Protein AF-0000000080887332 (afdb_homodimer)

Structure (mmCIF, N/CA/C/O backbone):
data_AF-0000000080887332-model_v1
#
loop_
_entity.id
_entity.type
_entity.pdbx_description
1 polymer 'Uncharacterized protein'
#
loop_
_atom_site.group_PDB
_atom_site.id
_atom_site.type_symbol
_atom_site.label_atom_id
_atom_site.label_alt_id
_atom_site.label_comp_id
_atom_site.label_asym_id
_atom_site.label_entity_id
_atom_site.label_seq_id
_atom_site.pdbx_PDB_ins_code
_atom_site.Cartn_x
_atom_site.Cartn_y
_atom_site.Cartn_z
_atom_site.occupancy
_atom_site.B_iso_or_equiv
_atom_site.auth_seq_id
_atom_site.auth_comp_id
_atom_site.auth_asym_id
_atom_site.auth_atom_id
_atom_site.pdbx_PDB_model_num
ATOM 1 N N . MET A 1 1 ? 10.984 -74.125 -2.512 1 20.83 1 MET A N 1
ATOM 2 C CA . MET A 1 1 ? 11.602 -74.125 -3.836 1 20.83 1 MET A CA 1
ATOM 3 C C . MET A 1 1 ? 10.555 -73.938 -4.922 1 20.83 1 MET A C 1
ATOM 5 O O . MET A 1 1 ? 10.812 -73.25 -5.914 1 20.83 1 MET A O 1
ATOM 9 N N . GLU A 1 2 ? 9.422 -74.688 -4.809 1 21.27 2 GLU A N 1
ATOM 10 C CA . GLU A 1 2 ? 8.57 -74.875 -5.98 1 21.27 2 GLU A CA 1
ATOM 11 C C . GLU A 1 2 ? 7.777 -73.625 -6.301 1 21.27 2 GLU A C 1
ATOM 13 O O . GLU A 1 2 ? 7.328 -73.438 -7.434 1 21.27 2 GLU A O 1
ATOM 18 N N . HIS A 1 3 ? 7.234 -72.938 -5.289 1 22.2 3 HIS A N 1
ATOM 19 C CA . HIS A 1 3 ? 6.195 -71.938 -5.449 1 22.2 3 HIS A CA 1
ATOM 20 C C . HIS A 1 3 ? 6.691 -70.75 -6.285 1 22.2 3 HIS A C 1
ATOM 22 O O . HIS A 1 3 ? 6.016 -69.75 -6.387 1 22.2 3 HIS A O 1
ATOM 28 N N . MET A 1 4 ? 7.984 -70.812 -6.879 1 21.47 4 MET A N 1
ATOM 29 C CA . MET A 1 4 ? 8.859 -69.875 -7.562 1 21.47 4 MET A CA 1
ATOM 30 C C . MET A 1 4 ? 8.328 -69.562 -8.953 1 21.47 4 MET A C 1
ATOM 32 O O . MET A 1 4 ? 8.789 -68.625 -9.586 1 21.47 4 MET A O 1
ATOM 36 N N . ALA A 1 5 ? 7.715 -70.562 -9.523 1 21.22 5 ALA A N 1
ATOM 37 C CA . ALA A 1 5 ? 7.828 -70.688 -10.977 1 21.22 5 ALA A CA 1
ATOM 38 C C . ALA A 1 5 ? 6.887 -69.688 -11.695 1 21.22 5 ALA A C 1
ATOM 40 O O . ALA A 1 5 ? 7 -69.5 -12.906 1 21.22 5 ALA A O 1
ATOM 41 N N . TYR A 1 6 ? 5.73 -69.5 -11.078 1 22.53 6 TYR A N 1
ATOM 42 C CA . TYR A 1 6 ? 4.609 -69.125 -11.93 1 22.53 6 TYR A CA 1
ATOM 43 C C . TYR A 1 6 ? 4.789 -67.75 -12.469 1 22.53 6 TYR A C 1
ATOM 45 O O . TYR A 1 6 ? 3.877 -67.188 -13.086 1 22.53 6 TYR A O 1
ATOM 53 N N . LEU A 1 7 ? 5.898 -66.938 -12.102 1 21.5 7 LEU A N 1
ATOM 54 C CA . LEU A 1 7 ? 6.059 -65.5 -12.25 1 21.5 7 LEU A CA 1
ATOM 55 C C . LEU A 1 7 ? 6.285 -65.125 -13.711 1 21.5 7 LEU A C 1
ATOM 57 O O . LEU A 1 7 ? 6.473 -63.938 -14.031 1 21.5 7 LEU A O 1
ATOM 61 N N . SER A 1 8 ? 6.602 -66.062 -14.555 1 21.09 8 SER A N 1
ATOM 62 C CA . SER A 1 8 ? 7.434 -65.688 -15.703 1 21.09 8 SER A CA 1
ATOM 63 C C . SER A 1 8 ? 6.613 -65 -16.797 1 21.09 8 SER A C 1
ATOM 65 O O . SER A 1 8 ? 7.156 -64.312 -17.625 1 21.09 8 SER A O 1
ATOM 67 N N . GLY A 1 9 ? 5.48 -65.562 -17.125 1 24.05 9 GLY A N 1
ATOM 68 C CA . GLY A 1 9 ? 5.098 -65.438 -18.531 1 24.05 9 GLY A CA 1
ATOM 69 C C . GLY A 1 9 ? 4.523 -64.125 -18.906 1 24.05 9 GLY A C 1
ATOM 70 O O . GLY A 1 9 ? 3.85 -63.969 -19.922 1 24.05 9 GLY A O 1
ATOM 71 N N . PHE A 1 10 ? 4.199 -63.219 -17.953 1 26.86 10 PHE A N 1
ATOM 72 C CA . PHE A 1 10 ? 3.281 -62.188 -18.391 1 26.86 10 PHE A CA 1
ATOM 73 C C . PHE A 1 10 ? 3.93 -61.312 -19.469 1 26.86 10 PHE A C 1
ATOM 75 O O . PHE A 1 10 ? 4.988 -60.719 -19.234 1 26.86 10 PHE A O 1
ATOM 82 N N . SER A 1 11 ? 3.844 -61.75 -20.703 1 23.98 11 SER A N 1
ATOM 83 C CA . SER A 1 11 ? 4.359 -61.062 -21.891 1 23.98 11 SER A CA 1
ATOM 84 C C . SER A 1 11 ? 4.02 -59.562 -21.875 1 23.98 11 SER A C 1
ATOM 86 O O . SER A 1 11 ? 2.9 -59.188 -21.531 1 23.98 11 SER A O 1
ATOM 88 N N . ASN A 1 12 ? 4.98 -58.688 -21.828 1 25.17 12 ASN A N 1
ATOM 89 C CA . ASN A 1 12 ? 5.148 -57.25 -21.766 1 25.17 12 ASN A CA 1
ATOM 90 C C . ASN A 1 12 ? 4.457 -56.531 -22.922 1 25.17 12 ASN A C 1
ATOM 92 O O . ASN A 1 12 ? 5.023 -56.438 -24.016 1 25.17 12 ASN A O 1
ATOM 96 N N . GLU A 1 13 ? 3.242 -57 -23.281 1 28.88 13 GLU A N 1
ATOM 97 C CA . GLU A 1 13 ? 2.805 -56.281 -24.469 1 28.88 13 GLU A CA 1
ATOM 98 C C . GLU A 1 13 ? 3 -54.781 -24.312 1 28.88 13 GLU A C 1
ATOM 100 O O . GLU A 1 13 ? 2.584 -54.188 -23.312 1 28.88 13 GLU A O 1
ATOM 105 N N . THR A 1 14 ? 3.967 -54.219 -25.016 1 28.09 14 THR A N 1
ATOM 106 C CA . THR A 1 14 ? 4.445 -52.844 -25.141 1 28.09 14 THR A CA 1
ATOM 107 C C . THR A 1 14 ? 3.289 -51.875 -25.422 1 28.09 14 THR A C 1
ATOM 109 O O . THR A 1 14 ? 2.67 -51.938 -26.484 1 28.09 14 THR A O 1
ATOM 112 N N . GLU A 1 15 ? 2.336 -51.812 -24.516 1 31.97 15 GLU A N 1
ATOM 113 C CA . GLU A 1 15 ? 1.26 -50.844 -24.766 1 31.97 15 GLU A CA 1
ATOM 114 C C . GLU A 1 15 ? 1.787 -49.594 -25.453 1 31.97 15 GLU A C 1
ATOM 116 O O . GLU A 1 15 ? 2.811 -49.031 -25.062 1 31.97 15 GLU A O 1
ATOM 121 N N . PRO A 1 16 ? 1.361 -49.375 -26.75 1 32.28 16 PRO A N 1
ATOM 122 C CA . PRO A 1 16 ? 1.913 -48.219 -27.438 1 32.28 16 PRO A CA 1
ATOM 123 C C . PRO A 1 16 ? 1.891 -46.938 -26.562 1 32.28 16 PRO A C 1
ATOM 125 O O . PRO A 1 16 ? 1.029 -46.812 -25.703 1 32.28 16 PRO A O 1
ATOM 128 N N . THR A 1 17 ? 3.016 -46.5 -26.188 1 28.2 17 THR A N 1
ATOM 129 C CA . THR A 1 17 ? 3.215 -45.25 -25.469 1 28.2 17 THR A CA 1
ATOM 130 C C . THR A 1 17 ? 2.285 -44.156 -26.016 1 28.2 17 THR A C 1
ATOM 132 O O . THR A 1 17 ? 2.188 -43.969 -27.219 1 28.2 17 THR A O 1
ATOM 135 N N . PRO A 1 18 ? 1.075 -44.094 -25.344 1 30.02 18 PRO A N 1
ATOM 136 C CA . PRO A 1 18 ? 0.249 -43 -25.906 1 30.02 18 PRO A CA 1
ATOM 137 C C . PRO A 1 18 ? 1.077 -41.844 -26.422 1 30.02 18 PRO A C 1
ATOM 139 O O . PRO A 1 18 ? 2.15 -41.562 -25.891 1 30.02 18 PRO A O 1
ATOM 142 N N . ASP A 1 19 ? 1.02 -41.594 -27.734 1 26.84 19 ASP A N 1
ATOM 143 C CA . ASP A 1 19 ? 1.65 -40.438 -28.375 1 26.84 19 ASP A CA 1
ATOM 144 C C . ASP A 1 19 ? 1.537 -39.219 -27.5 1 26.84 19 ASP A C 1
ATOM 146 O O . ASP A 1 19 ? 0.441 -38.844 -27.062 1 26.84 19 ASP A O 1
ATOM 150 N N . THR A 1 20 ? 2.455 -39.062 -26.547 1 27.89 20 THR A N 1
ATOM 151 C CA . THR A 1 20 ? 2.689 -37.781 -25.922 1 27.89 20 THR A CA 1
ATOM 152 C C . THR A 1 20 ? 2.404 -36.656 -26.891 1 27.89 20 THR A C 1
ATOM 154 O O . THR A 1 20 ? 3.221 -36.344 -27.766 1 27.89 20 THR A O 1
ATOM 157 N N . THR A 1 21 ? 1.23 -36.688 -27.484 1 28.53 21 THR A N 1
ATOM 158 C CA . THR A 1 21 ? 0.95 -35.469 -28.219 1 28.53 21 THR A CA 1
ATOM 159 C C . THR A 1 21 ? 1.597 -34.25 -27.531 1 28.53 21 THR A C 1
ATOM 161 O O . THR A 1 21 ? 1.319 -33.969 -26.375 1 28.53 21 THR A O 1
ATOM 164 N N . ASP A 1 22 ? 2.816 -34.062 -27.859 1 26.27 22 ASP A N 1
ATOM 165 C CA . ASP A 1 22 ? 3.576 -32.812 -27.688 1 26.27 22 ASP A CA 1
ATOM 166 C C . ASP A 1 22 ? 2.662 -31.609 -27.766 1 26.27 22 ASP A C 1
ATOM 168 O O . ASP A 1 22 ? 2.221 -31.219 -28.859 1 26.27 22 ASP A O 1
ATOM 172 N N . ILE A 1 23 ? 1.572 -31.641 -27.125 1 29.22 23 ILE A N 1
ATOM 173 C CA . ILE A 1 23 ? 0.968 -30.312 -27.016 1 29.22 23 ILE A CA 1
ATOM 174 C C . ILE A 1 23 ? 2.061 -29.25 -26.859 1 29.22 23 ILE A C 1
ATOM 176 O O . ILE A 1 23 ? 2.607 -29.078 -25.766 1 29.22 23 ILE A O 1
ATOM 180 N N . SER A 1 24 ? 3.076 -29.375 -27.797 1 27.34 24 SER A N 1
ATOM 181 C CA . SER A 1 24 ? 3.908 -28.203 -28.062 1 27.34 24 SER A CA 1
ATOM 182 C C . SER A 1 24 ? 3.127 -26.906 -27.859 1 27.34 24 SER A C 1
ATOM 184 O O . SER A 1 24 ? 2.18 -26.625 -28.594 1 27.34 24 SER A O 1
ATOM 186 N N . LEU A 1 25 ? 2.686 -26.734 -26.719 1 28.39 25 LEU A N 1
ATOM 187 C CA . LEU A 1 25 ? 2.406 -25.328 -26.453 1 28.39 25 LEU A CA 1
ATOM 188 C C . LEU A 1 25 ? 3.25 -24.422 -27.344 1 28.39 25 LEU A C 1
ATOM 190 O O . LEU A 1 25 ? 4.383 -24.078 -27 1 28.39 25 LEU A O 1
ATOM 194 N N . THR A 1 26 ? 3.371 -24.797 -28.641 1 29.61 26 THR A N 1
ATOM 195 C CA . THR A 1 26 ? 3.773 -23.859 -29.688 1 29.61 26 THR A CA 1
ATOM 196 C C . THR A 1 26 ? 3.127 -22.5 -29.469 1 29.61 26 THR A C 1
ATOM 198 O O . THR A 1 26 ? 1.941 -22.312 -29.75 1 29.61 26 THR A O 1
ATOM 201 N N . LEU A 1 27 ? 3.158 -22.016 -28.406 1 32.84 27 LEU A N 1
ATOM 202 C CA . LEU A 1 27 ? 2.998 -20.562 -28.578 1 32.84 27 LEU A CA 1
ATOM 203 C C . LEU A 1 27 ? 3.586 -20.109 -29.906 1 32.84 27 LEU A C 1
ATOM 205 O O . LEU A 1 27 ? 4.805 -20.125 -30.094 1 32.84 27 LEU A O 1
ATOM 209 N N . PRO A 1 28 ? 3.271 -20.734 -31.016 1 38.25 28 PRO A N 1
ATOM 210 C CA . PRO A 1 28 ? 3.742 -19.953 -32.156 1 38.25 28 PRO A CA 1
ATOM 211 C C . PRO A 1 28 ? 3.801 -18.453 -31.875 1 38.25 28 PRO A C 1
ATOM 213 O O . PRO A 1 28 ? 3.77 -17.641 -32.812 1 38.25 28 PRO A O 1
ATOM 216 N N . ARG A 1 29 ? 3.441 -17.953 -30.703 1 43.62 29 ARG A N 1
ATOM 217 C CA . ARG A 1 29 ? 2.871 -16.734 -30.125 1 43.62 29 ARG A CA 1
ATOM 218 C C . ARG A 1 29 ? 3.762 -15.523 -30.406 1 43.62 29 ARG A C 1
ATOM 220 O O . ARG A 1 29 ? 4.961 -15.547 -30.125 1 43.62 29 ARG A O 1
ATOM 227 N N . LYS A 1 30 ? 3.494 -14.617 -31.281 1 46.03 30 LYS A N 1
ATOM 228 C CA . LYS A 1 30 ? 4.066 -13.383 -31.797 1 46.03 30 LYS A CA 1
ATOM 229 C C . LYS A 1 30 ? 4.695 -12.547 -30.688 1 46.03 30 LYS A C 1
ATOM 231 O O . LYS A 1 30 ? 3.982 -11.945 -29.891 1 46.03 30 LYS A O 1
ATOM 236 N N . THR A 1 31 ? 5.855 -12.891 -30.219 1 54.09 31 THR A N 1
ATOM 237 C CA . THR A 1 31 ? 6.773 -12.273 -29.266 1 54.09 31 THR A CA 1
ATOM 238 C C . THR A 1 31 ? 6.715 -10.75 -29.375 1 54.09 31 THR A C 1
ATOM 240 O O . THR A 1 31 ? 6.891 -10.047 -28.375 1 54.09 31 THR A O 1
ATOM 243 N N . TYR A 1 32 ? 6.312 -10.383 -30.562 1 59.16 32 TYR A N 1
ATOM 244 C CA . TYR A 1 32 ? 6.398 -8.945 -30.766 1 59.16 32 TYR A CA 1
ATOM 245 C C . TYR A 1 32 ? 5.215 -8.234 -30.109 1 59.16 32 TYR A C 1
ATOM 247 O O . TYR A 1 32 ? 5.316 -7.062 -29.734 1 59.16 32 TYR A O 1
ATOM 255 N N . GLU A 1 33 ? 4.164 -9.023 -30.047 1 60 33 GLU A N 1
ATOM 256 C CA . GLU A 1 33 ? 2.975 -8.344 -29.531 1 60 33 GLU A CA 1
ATOM 257 C C . GLU A 1 33 ? 3.172 -7.91 -28.078 1 60 33 GLU A C 1
ATOM 259 O O . GLU A 1 33 ? 2.908 -6.754 -27.734 1 60 33 GLU A O 1
ATOM 264 N N . PRO A 1 34 ? 3.666 -8.891 -27.344 1 65.5 34 PRO A N 1
ATOM 265 C CA . PRO A 1 34 ? 3.91 -8.406 -25.984 1 65.5 34 PRO A CA 1
ATOM 266 C C . PRO A 1 34 ? 4.934 -7.273 -25.938 1 65.5 34 PRO A C 1
ATOM 268 O O . PRO A 1 34 ? 4.785 -6.332 -25.156 1 65.5 34 PRO A O 1
ATOM 271 N N . LEU A 1 35 ? 5.801 -7.406 -26.859 1 68.88 35 LEU A N 1
ATOM 272 C CA . LEU A 1 35 ? 6.82 -6.363 -26.891 1 68.88 35 LEU A CA 1
ATOM 273 C C . LEU A 1 35 ? 6.219 -5.027 -27.312 1 68.88 35 LEU A C 1
ATOM 275 O O . LEU A 1 35 ? 6.52 -3.99 -26.719 1 68.88 35 LEU A O 1
ATOM 279 N N . LEU A 1 36 ? 5.387 -5.074 -28.25 1 67.81 36 LEU A N 1
ATOM 280 C CA . LEU A 1 36 ? 4.738 -3.855 -28.734 1 67.81 36 LEU A CA 1
ATOM 281 C C . LEU A 1 36 ? 3.838 -3.264 -27.656 1 67.81 36 LEU A C 1
ATOM 283 O O . LEU A 1 36 ? 3.801 -2.045 -27.469 1 67.81 36 LEU A O 1
ATOM 287 N N . ALA A 1 37 ? 3.199 -4.102 -27.016 1 69.75 37 ALA A N 1
ATOM 288 C CA . ALA A 1 37 ? 2.312 -3.639 -25.953 1 69.75 37 ALA A CA 1
ATOM 289 C C . ALA A 1 37 ? 3.104 -2.975 -24.828 1 69.75 37 ALA A C 1
ATOM 291 O O . ALA A 1 37 ? 2.699 -1.933 -24.312 1 69.75 37 ALA A O 1
ATOM 292 N N . ILE A 1 38 ? 4.141 -3.541 -24.625 1 74.44 38 ILE A N 1
ATOM 293 C CA . ILE A 1 38 ? 4.988 -3.016 -23.562 1 74.44 38 ILE A CA 1
ATOM 294 C C . ILE A 1 38 ? 5.586 -1.676 -24 1 74.44 38 ILE A C 1
ATOM 296 O O . ILE A 1 38 ? 5.574 -0.711 -23.234 1 74.44 38 ILE A O 1
ATOM 300 N N . ILE A 1 39 ? 5.953 -1.644 -25.188 1 70.44 39 ILE A N 1
ATOM 301 C CA . ILE A 1 39 ? 6.539 -0.417 -25.719 1 70.44 39 ILE A CA 1
ATOM 302 C C . ILE A 1 39 ? 5.5 0.699 -25.719 1 70.44 39 ILE A C 1
ATOM 304 O O . ILE A 1 39 ? 5.789 1.828 -25.312 1 70.44 39 ILE A O 1
ATOM 308 N N . PHE A 1 40 ? 4.402 0.307 -26.125 1 70.19 40 PHE A N 1
ATOM 309 C CA . PHE A 1 40 ? 3.34 1.304 -26.188 1 70.19 40 PHE A CA 1
ATOM 310 C C . PHE A 1 40 ? 2.969 1.789 -24.797 1 70.19 40 PHE A C 1
ATOM 312 O O . PHE A 1 40 ? 2.842 2.992 -24.562 1 70.19 40 PHE A O 1
ATOM 319 N N . LEU A 1 41 ? 2.908 0.875 -23.953 1 76.19 41 LEU A N 1
ATOM 320 C CA . LEU A 1 41 ? 2.492 1.221 -22.594 1 76.19 41 LEU A CA 1
ATOM 321 C C . LEU A 1 41 ? 3.549 2.076 -21.906 1 76.19 41 LEU A C 1
ATOM 323 O O . LEU A 1 41 ? 3.236 3.143 -21.375 1 76.19 41 LEU A O 1
ATOM 327 N N . TYR A 1 42 ? 4.699 1.668 -22 1 78.06 42 TYR A N 1
ATOM 328 C CA . TYR A 1 42 ? 5.785 2.402 -21.359 1 78.06 42 TYR A CA 1
ATOM 329 C C . TYR A 1 42 ? 6.055 3.715 -22.078 1 78.06 42 TYR A C 1
ATOM 331 O O . TYR A 1 42 ? 6.352 4.73 -21.438 1 78.06 42 TYR A O 1
ATOM 339 N N . GLY A 1 43 ? 5.875 3.678 -23.406 1 72.62 43 GLY A N 1
ATOM 340 C CA . GLY A 1 43 ? 5.996 4.91 -24.172 1 72.62 43 GLY A CA 1
ATOM 341 C C . GLY A 1 43 ? 4.953 5.949 -23.797 1 72.62 43 GLY A C 1
ATOM 342 O O . GLY A 1 43 ? 5.277 7.121 -23.609 1 72.62 43 GLY A O 1
ATOM 343 N N . ALA A 1 44 ? 3.775 5.555 -23.625 1 70.81 44 ALA A N 1
ATOM 344 C CA . ALA A 1 44 ? 2.688 6.461 -23.266 1 70.81 44 ALA A CA 1
ATOM 345 C C . ALA A 1 44 ? 2.906 7.055 -21.875 1 70.81 44 ALA A C 1
ATOM 347 O O . ALA A 1 44 ? 2.695 8.25 -21.672 1 70.81 44 ALA A O 1
ATOM 348 N N . ILE A 1 45 ? 3.361 6.254 -21.078 1 73.06 45 ILE A N 1
ATOM 349 C CA . ILE A 1 45 ? 3.584 6.707 -19.703 1 73.06 45 ILE A CA 1
ATOM 350 C C . ILE A 1 45 ? 4.762 7.68 -19.672 1 73.06 45 ILE A C 1
ATOM 352 O O . ILE A 1 45 ? 4.684 8.734 -19.031 1 73.06 45 ILE A O 1
ATOM 356 N N . LEU A 1 46 ? 5.75 7.359 -20.438 1 70.88 46 LEU A N 1
ATOM 357 C CA . LEU A 1 46 ? 6.938 8.203 -20.453 1 70.88 46 LEU A CA 1
ATOM 358 C C . LEU A 1 46 ? 6.633 9.555 -21.094 1 70.88 46 LEU A C 1
ATOM 360 O O . LEU A 1 46 ? 7.082 10.594 -20.625 1 70.88 46 LEU A O 1
ATOM 364 N N . LEU A 1 47 ? 5.852 9.523 -22.062 1 68.12 47 LEU A N 1
ATOM 365 C CA . LEU A 1 47 ? 5.512 10.758 -22.766 1 68.12 47 LEU A CA 1
ATOM 366 C C . LEU A 1 47 ? 4.574 11.617 -21.922 1 68.12 47 LEU A C 1
ATOM 368 O O . LEU A 1 47 ? 4.711 12.844 -21.891 1 68.12 47 LEU A O 1
ATOM 372 N N . SER A 1 48 ? 3.697 11.023 -21.266 1 64.12 48 SER A N 1
ATOM 373 C CA . SER A 1 48 ? 2.697 11.773 -20.516 1 64.12 48 SER A CA 1
ATOM 374 C C . SER A 1 48 ? 3.264 12.281 -19.188 1 64.12 48 SER A C 1
ATOM 376 O O . SER A 1 48 ? 3.016 13.422 -18.797 1 64.12 48 SER A O 1
ATOM 378 N N . TYR A 1 49 ? 4.023 11.461 -18.609 1 61.38 49 TYR A N 1
ATOM 379 C CA . TYR A 1 49 ? 4.414 11.805 -17.25 1 61.38 49 TYR A CA 1
ATOM 380 C C . TYR A 1 49 ? 5.848 12.32 -17.203 1 61.38 49 TYR A C 1
ATOM 382 O O . TYR A 1 49 ? 6.141 13.312 -16.547 1 61.38 49 TYR A O 1
ATOM 390 N N . THR A 1 50 ? 6.688 11.609 -17.906 1 58.94 50 THR A N 1
ATOM 391 C CA . THR A 1 50 ? 8.117 11.875 -17.781 1 58.94 50 THR A CA 1
ATOM 392 C C . THR A 1 50 ? 8.484 13.188 -18.469 1 58.94 50 THR A C 1
ATOM 394 O O . THR A 1 50 ? 9.359 13.922 -18 1 58.94 50 THR A O 1
ATOM 397 N N . SER A 1 51 ? 7.672 13.461 -19.375 1 59.03 51 SER A N 1
ATOM 398 C CA . SER A 1 51 ? 8.008 14.695 -20.062 1 59.03 51 SER A CA 1
ATOM 399 C C . SER A 1 51 ? 7.773 15.914 -19.188 1 59.03 51 SER A C 1
ATOM 401 O O . SER A 1 51 ? 8.555 16.875 -19.203 1 59.03 51 SER A O 1
ATOM 403 N N . LYS A 1 52 ? 6.84 15.758 -18.438 1 61.56 52 LYS A N 1
ATOM 404 C CA . LYS A 1 52 ? 6.527 16.891 -17.562 1 61.56 52 LYS A CA 1
ATOM 405 C C . LYS A 1 52 ? 7.477 16.953 -16.375 1 61.56 52 LYS A C 1
ATOM 407 O O . LYS A 1 52 ? 7.902 18.031 -15.969 1 61.56 52 LYS A O 1
ATOM 412 N N . SER A 1 53 ? 7.871 15.758 -15.969 1 62.72 53 SER A N 1
ATOM 413 C CA . SER A 1 53 ? 8.695 15.695 -14.773 1 62.72 53 SER A CA 1
ATOM 414 C C . SER A 1 53 ? 10.18 15.82 -15.117 1 62.72 53 SER A C 1
ATOM 416 O O . SER A 1 53 ? 10.969 16.312 -14.312 1 62.72 53 SER A O 1
ATOM 418 N N . PHE A 1 54 ? 10.531 15.461 -16.312 1 63.88 54 PHE A N 1
ATOM 419 C CA . PHE A 1 54 ? 11.93 15.414 -16.719 1 63.88 54 PHE A CA 1
ATOM 420 C C . PHE A 1 54 ? 12.531 16.812 -16.734 1 63.88 54 PHE A C 1
ATOM 422 O O . PHE A 1 54 ? 13.711 16.984 -16.406 1 63.88 54 PHE A O 1
ATOM 429 N N . THR A 1 55 ? 11.719 17.688 -17 1 61.31 55 THR A N 1
ATOM 430 C CA . THR A 1 55 ? 12.219 19.047 -17.109 1 61.31 55 THR A CA 1
ATOM 431 C C . THR A 1 55 ? 12.516 19.625 -15.719 1 61.31 55 THR A C 1
ATOM 433 O O . THR A 1 55 ? 13.289 20.578 -15.586 1 61.31 55 THR A O 1
ATOM 436 N N . SER A 1 56 ? 11.922 18.891 -14.75 1 61.62 56 SER A N 1
ATOM 437 C CA . SER A 1 56 ? 12.102 19.422 -13.398 1 61.62 56 SER A CA 1
ATOM 438 C C . SER A 1 56 ? 13.383 18.891 -12.758 1 61.62 56 SER A C 1
ATOM 440 O O . SER A 1 56 ? 13.859 19.453 -11.766 1 61.62 56 SER A O 1
ATOM 442 N N . PHE A 1 57 ? 14 17.969 -13.391 1 65.38 57 PHE A N 1
ATOM 443 C CA . PHE A 1 57 ? 15.195 17.375 -12.805 1 65.38 57 PHE A CA 1
ATOM 444 C C . PHE A 1 57 ? 16.422 18.234 -13.094 1 65.38 57 PHE A C 1
ATOM 446 O O . PHE A 1 57 ? 16.516 18.859 -14.148 1 65.38 57 PHE A O 1
ATOM 453 N N . ARG A 1 58 ? 17.328 18.266 -12.141 1 68.44 58 ARG A N 1
ATOM 454 C CA . ARG A 1 58 ? 18.672 18.812 -12.391 1 68.44 58 ARG A CA 1
ATOM 455 C C . ARG A 1 58 ? 19.422 17.969 -13.414 1 68.44 58 ARG A C 1
ATOM 457 O O . ARG A 1 58 ? 19.062 16.812 -13.648 1 68.44 58 ARG A O 1
ATOM 464 N N . GLN A 1 59 ? 20.391 18.594 -14.031 1 69.31 59 GLN A N 1
ATOM 465 C CA . GLN A 1 59 ? 21.109 17.969 -15.133 1 69.31 59 GLN A CA 1
ATOM 466 C C . GLN A 1 59 ? 21.609 16.578 -14.742 1 69.31 59 GLN A C 1
ATOM 468 O O . GLN A 1 59 ? 21.406 15.609 -15.469 1 69.31 59 GLN A O 1
ATOM 473 N N . ASN A 1 60 ? 22.328 16.453 -13.633 1 73.75 60 ASN A N 1
ATOM 474 C CA . ASN A 1 60 ? 22.859 15.164 -13.188 1 73.75 60 ASN A CA 1
ATOM 475 C C . ASN A 1 60 ? 21.75 14.148 -12.945 1 73.75 60 ASN A C 1
ATOM 477 O O . ASN A 1 60 ? 21.906 12.969 -13.258 1 73.75 60 ASN A O 1
ATOM 481 N N . GLN A 1 61 ? 20.688 14.594 -12.523 1 81.31 61 GLN A N 1
ATOM 482 C CA . GLN A 1 61 ? 19.547 13.711 -12.281 1 81.31 61 GLN A CA 1
ATOM 483 C C . GLN A 1 61 ? 18.906 13.273 -13.594 1 81.31 61 GLN A C 1
ATOM 485 O O . GLN A 1 61 ? 18.422 12.148 -13.703 1 81.31 61 GLN A O 1
ATOM 490 N N . LYS A 1 62 ? 19.062 14.102 -14.578 1 81.75 62 LYS A N 1
ATOM 491 C CA . LYS A 1 62 ? 18.516 13.758 -15.883 1 81.75 62 LYS A CA 1
ATOM 492 C C . LYS A 1 62 ? 19.281 12.602 -16.516 1 81.75 62 LYS A C 1
ATOM 494 O O . LYS A 1 62 ? 18.672 11.695 -17.109 1 81.75 62 LYS A O 1
ATOM 499 N N . ILE A 1 63 ? 20.562 12.719 -16.328 1 87.88 63 ILE A N 1
ATOM 500 C CA . ILE A 1 63 ? 21.406 11.664 -16.891 1 87.88 63 ILE A CA 1
ATOM 501 C C . ILE A 1 63 ? 21.109 10.336 -16.188 1 87.88 63 ILE A C 1
ATOM 503 O O . ILE A 1 63 ? 20.984 9.297 -16.844 1 87.88 63 ILE A O 1
ATOM 507 N N . LEU A 1 64 ? 21 10.445 -14.953 1 89.62 64 LEU A N 1
ATOM 508 C CA . LEU A 1 64 ? 20.766 9.242 -14.156 1 89.62 64 LEU A CA 1
ATOM 509 C C . LEU A 1 64 ? 19.391 8.641 -14.477 1 89.62 64 LEU A C 1
ATOM 511 O O . LEU A 1 64 ? 19.266 7.422 -14.641 1 89.62 64 LEU A O 1
ATOM 515 N N . VAL A 1 65 ? 18.359 9.453 -14.578 1 88.5 65 VAL A N 1
ATOM 516 C CA . VAL A 1 65 ? 17.016 8.969 -14.875 1 88.5 65 VAL A CA 1
ATOM 517 C C . VAL A 1 65 ? 16.984 8.383 -16.281 1 88.5 65 VAL A C 1
ATOM 519 O O . VAL A 1 65 ? 16.328 7.367 -16.516 1 88.5 65 VAL A O 1
ATOM 522 N N . THR A 1 66 ? 17.656 9.023 -17.172 1 87.31 66 THR A N 1
ATOM 523 C CA . THR A 1 66 ? 17.734 8.531 -18.531 1 87.31 66 THR A CA 1
ATOM 524 C C . THR A 1 66 ? 18.422 7.172 -18.594 1 87.31 66 THR A C 1
ATOM 526 O O . THR A 1 66 ? 17.906 6.23 -19.203 1 87.31 66 THR A O 1
ATOM 529 N N . ALA A 1 67 ? 19.562 7.105 -17.938 1 91.56 67 ALA A N 1
ATOM 530 C CA . ALA A 1 67 ? 20.281 5.84 -17.891 1 91.56 67 ALA A CA 1
ATOM 531 C C . ALA A 1 67 ? 19.438 4.738 -17.266 1 91.56 67 ALA A C 1
ATOM 533 O O . ALA A 1 67 ? 19.391 3.613 -17.766 1 91.56 67 ALA A O 1
ATOM 534 N N . HIS A 1 68 ? 18.766 5.039 -16.25 1 92.94 68 HIS A N 1
ATOM 535 C CA . HIS A 1 68 ? 17.875 4.102 -15.578 1 92.94 68 HIS A CA 1
ATOM 536 C C . HIS A 1 68 ? 16.766 3.631 -16.5 1 92.94 68 HIS A C 1
ATOM 538 O O . HIS A 1 68 ? 16.516 2.428 -16.625 1 92.94 68 HIS A O 1
ATOM 544 N N . THR A 1 69 ? 16.141 4.547 -17.172 1 89.56 69 THR A N 1
ATOM 545 C CA . THR A 1 69 ? 15.016 4.25 -18.047 1 89.56 69 THR A CA 1
ATOM 546 C C . THR A 1 69 ? 15.477 3.398 -19.234 1 89.56 69 THR A C 1
ATOM 548 O O . THR A 1 69 ? 14.82 2.408 -19.578 1 89.56 69 THR A O 1
ATOM 551 N N . ILE A 1 70 ? 16.578 3.771 -19.797 1 89.69 70 ILE A N 1
ATOM 552 C CA . ILE A 1 70 ? 17.109 3.041 -20.953 1 89.69 70 ILE A CA 1
ATOM 553 C C . ILE A 1 70 ? 17.469 1.616 -20.531 1 89.69 70 ILE A C 1
ATOM 555 O O . ILE A 1 70 ? 17.172 0.661 -21.266 1 89.69 70 ILE A O 1
ATOM 559 N N . THR A 1 71 ? 18.078 1.521 -19.391 1 94.44 71 THR A N 1
ATOM 560 C CA . THR A 1 71 ? 18.422 0.199 -18.875 1 94.44 71 THR A CA 1
ATOM 561 C C . THR A 1 71 ? 17.172 -0.666 -18.734 1 94.44 71 THR A C 1
ATOM 563 O O . THR A 1 71 ? 17.172 -1.834 -19.125 1 94.44 71 THR A O 1
ATOM 566 N N . ASN A 1 72 ? 16.109 -0.112 -18.188 1 93.81 72 ASN A N 1
ATOM 567 C CA . ASN A 1 72 ? 14.852 -0.834 -18.031 1 93.81 72 ASN A CA 1
ATOM 568 C C . ASN A 1 72 ? 14.305 -1.288 -19.391 1 93.81 72 ASN A C 1
ATOM 570 O O . ASN A 1 72 ? 13.867 -2.43 -19.531 1 93.81 72 ASN A O 1
ATOM 574 N N . LEU A 1 73 ? 14.375 -0.462 -20.359 1 88.69 73 LEU A N 1
ATOM 575 C CA . LEU A 1 73 ? 13.852 -0.774 -21.688 1 88.69 73 LEU A CA 1
ATOM 576 C C . LEU A 1 73 ? 14.664 -1.879 -22.344 1 88.69 73 LEU A C 1
ATOM 578 O O . LEU A 1 73 ? 14.102 -2.783 -22.969 1 88.69 73 LEU A O 1
ATOM 582 N N . ILE A 1 74 ? 15.93 -1.784 -22.172 1 92.19 74 ILE A N 1
ATOM 583 C CA . ILE A 1 74 ? 16.797 -2.809 -22.75 1 92.19 74 ILE A CA 1
ATOM 584 C C . ILE A 1 74 ? 16.516 -4.152 -22.078 1 92.19 74 ILE A C 1
ATOM 586 O O . ILE A 1 74 ? 16.469 -5.188 -22.75 1 92.19 74 ILE A O 1
ATOM 590 N N . GLU A 1 75 ? 16.375 -4.098 -20.781 1 94.75 75 GLU A N 1
ATOM 591 C CA . GLU A 1 75 ? 16.078 -5.328 -20.047 1 94.75 75 GLU A CA 1
ATOM 592 C C . GLU A 1 75 ? 14.766 -5.953 -20.531 1 94.75 75 GLU A C 1
ATOM 594 O O . GLU A 1 75 ? 14.688 -7.164 -20.75 1 94.75 75 GLU A O 1
ATOM 599 N N . LEU A 1 76 ? 13.781 -5.176 -20.672 1 91.44 76 LEU A N 1
ATOM 600 C CA . LEU A 1 76 ? 12.484 -5.668 -21.125 1 91.44 76 LEU A CA 1
ATOM 601 C C . LEU A 1 76 ? 12.586 -6.234 -22.531 1 91.44 76 LEU A C 1
ATOM 603 O O . LEU A 1 76 ? 12.062 -7.316 -22.812 1 91.44 76 LEU A O 1
ATOM 607 N N . ALA A 1 77 ? 13.25 -5.516 -23.359 1 88.56 77 ALA A N 1
ATOM 608 C CA . ALA A 1 77 ? 13.422 -5.988 -24.734 1 88.56 77 ALA A CA 1
ATOM 609 C C . ALA A 1 77 ? 14.164 -7.324 -24.75 1 88.56 77 ALA A C 1
ATOM 611 O O . ALA A 1 77 ? 13.758 -8.242 -25.469 1 88.56 77 ALA A O 1
ATOM 612 N N . GLN A 1 78 ? 15.203 -7.383 -23.984 1 91.69 78 GLN A N 1
ATOM 613 C CA . GLN A 1 78 ? 15.977 -8.617 -23.938 1 91.69 78 GLN A CA 1
ATOM 614 C C . GLN A 1 78 ? 15.125 -9.773 -23.422 1 91.69 78 GLN A C 1
ATOM 616 O O . GLN A 1 78 ? 15.148 -10.875 -23.984 1 91.69 78 GLN A O 1
ATOM 621 N N . TYR A 1 79 ? 14.43 -9.562 -22.391 1 92.12 79 TYR A N 1
ATOM 622 C CA . TYR A 1 79 ? 13.625 -10.625 -21.781 1 92.12 79 TYR A CA 1
ATOM 623 C C . TYR A 1 79 ? 12.555 -11.109 -22.75 1 92.12 79 TYR A C 1
ATOM 625 O O . TYR A 1 79 ? 12.422 -12.312 -22.984 1 92.12 79 TYR A O 1
ATOM 633 N N . TYR A 1 80 ? 11.859 -10.219 -23.344 1 88.19 80 TYR A N 1
ATOM 634 C CA . TYR A 1 80 ? 10.695 -10.594 -24.125 1 88.19 80 TYR A CA 1
ATOM 635 C C . TYR A 1 80 ? 11.102 -11.102 -25.516 1 88.19 80 TYR A C 1
ATOM 637 O O . TYR A 1 80 ? 10.312 -11.75 -26.203 1 88.19 80 TYR A O 1
ATOM 645 N N . THR A 1 81 ? 12.312 -10.891 -25.922 1 87.06 81 THR A N 1
ATOM 646 C CA . THR A 1 81 ? 12.789 -11.422 -27.203 1 87.06 81 THR A CA 1
ATOM 647 C C . THR A 1 81 ? 13.609 -12.688 -26.984 1 87.06 81 THR A C 1
ATOM 649 O O . THR A 1 81 ? 14 -13.352 -27.953 1 87.06 81 THR A O 1
ATOM 652 N N . LEU A 1 82 ? 13.844 -13.008 -25.766 1 86.31 82 LEU A N 1
ATOM 653 C CA . LEU A 1 82 ? 14.734 -14.117 -25.422 1 86.31 82 LEU A CA 1
ATOM 654 C C . LEU A 1 82 ? 14.234 -15.422 -26.047 1 86.31 82 LEU A C 1
ATOM 656 O O . LEU A 1 82 ? 15.016 -16.172 -26.625 1 86.31 82 LEU A O 1
ATOM 660 N N . PRO A 1 83 ? 12.977 -15.734 -25.906 1 81.44 83 PRO A N 1
ATOM 661 C CA . PRO A 1 83 ? 12.516 -17 -26.484 1 81.44 83 PRO A CA 1
ATOM 662 C C . PRO A 1 83 ? 12.758 -17.094 -27.984 1 81.44 83 PRO A C 1
ATOM 664 O O . PRO A 1 83 ? 12.969 -18.172 -28.516 1 81.44 83 PRO A O 1
ATOM 667 N N . SER A 1 84 ? 12.688 -15.938 -28.625 1 79.88 84 SER A N 1
ATOM 668 C CA . SER A 1 84 ? 12.922 -15.922 -30.062 1 79.88 84 SER A CA 1
ATOM 669 C C . SER A 1 84 ? 14.414 -16.016 -30.391 1 79.88 84 SER A C 1
ATOM 671 O O . SER A 1 84 ? 14.805 -16.609 -31.391 1 79.88 84 SER A O 1
ATOM 673 N N . ARG A 1 85 ? 15.211 -15.5 -29.594 1 81.31 85 ARG A N 1
ATOM 674 C CA . ARG A 1 85 ? 16.656 -15.477 -29.812 1 81.31 85 ARG A CA 1
ATOM 675 C C . ARG A 1 85 ? 17.281 -16.812 -29.422 1 81.31 85 ARG A C 1
ATOM 677 O O . ARG A 1 85 ? 18.281 -17.234 -30.016 1 81.31 85 ARG A O 1
ATOM 684 N N . TYR A 1 86 ? 16.734 -17.344 -28.391 1 80.81 86 TYR A N 1
ATOM 685 C CA . TYR A 1 86 ? 17.25 -18.609 -27.891 1 80.81 86 TYR A CA 1
ATOM 686 C C . TYR A 1 86 ? 16.141 -19.625 -27.734 1 80.81 86 TYR A C 1
ATOM 688 O O . TYR A 1 86 ? 15.828 -20.062 -26.625 1 80.81 86 TYR A O 1
ATOM 696 N N . PRO A 1 87 ? 15.602 -20.094 -28.781 1 75.81 87 PRO A N 1
ATOM 697 C CA . PRO A 1 87 ? 14.445 -20.984 -28.719 1 75.81 87 PRO A CA 1
ATOM 698 C C . PRO A 1 87 ? 14.773 -22.344 -28.094 1 75.81 87 PRO A C 1
ATOM 700 O O . PRO A 1 87 ? 13.906 -22.969 -27.469 1 75.81 87 PRO A O 1
ATOM 703 N N . ASP A 1 88 ? 15.969 -22.781 -28.219 1 77.56 88 ASP A N 1
ATOM 704 C CA . ASP A 1 88 ? 16.344 -24.125 -27.781 1 77.56 88 ASP A CA 1
ATOM 705 C C . ASP A 1 88 ? 16.844 -24.125 -26.344 1 77.56 88 ASP A C 1
ATOM 707 O O . ASP A 1 88 ? 17.109 -25.172 -25.766 1 77.56 88 ASP A O 1
ATOM 711 N N . SER A 1 89 ? 16.922 -23 -25.734 1 76.5 89 SER A N 1
ATOM 712 C CA . SER A 1 89 ? 17.453 -22.906 -24.375 1 76.5 89 SER A CA 1
ATOM 713 C C . SER A 1 89 ? 16.375 -22.469 -23.391 1 76.5 89 SER A C 1
ATOM 715 O O . SER A 1 89 ? 16.234 -21.266 -23.109 1 76.5 89 SER A O 1
ATOM 717 N N . ILE A 1 90 ? 15.711 -23.422 -22.766 1 76.62 90 ILE A N 1
ATOM 718 C CA . ILE A 1 90 ? 14.547 -23.156 -21.922 1 76.62 90 ILE A CA 1
ATOM 719 C C . ILE A 1 90 ? 14.984 -22.531 -20.609 1 76.62 90 ILE A C 1
ATOM 721 O O . ILE A 1 90 ? 14.305 -21.672 -20.062 1 76.62 90 ILE A O 1
ATOM 725 N N . ASN A 1 91 ? 16.172 -22.812 -20.188 1 84.12 91 ASN A N 1
ATOM 726 C CA . ASN A 1 91 ? 16.594 -22.359 -18.859 1 84.12 91 ASN A CA 1
ATOM 727 C C . ASN A 1 91 ? 17.719 -21.328 -18.953 1 84.12 91 ASN A C 1
ATOM 729 O O . ASN A 1 91 ? 18.297 -20.953 -17.938 1 84.12 91 ASN A O 1
ATOM 733 N N . PHE A 1 92 ? 17.891 -20.781 -20.078 1 89.62 92 PHE A N 1
ATOM 734 C CA . PHE A 1 92 ? 19.047 -19.922 -20.312 1 89.62 92 PHE A CA 1
ATOM 735 C C . PHE A 1 92 ? 18.781 -18.516 -19.797 1 89.62 92 PHE A C 1
ATOM 737 O O . PHE A 1 92 ? 17.75 -17.922 -20.094 1 89.62 92 PHE A O 1
ATOM 744 N N . VAL A 1 93 ? 19.703 -17.953 -18.922 1 96 93 VAL A N 1
ATOM 745 C CA . VAL A 1 93 ? 19.719 -16.562 -18.469 1 96 93 VAL A CA 1
ATOM 746 C C . VAL A 1 93 ? 21.062 -15.93 -18.828 1 96 93 VAL A C 1
ATOM 748 O O . VAL A 1 93 ? 22.109 -16.281 -18.266 1 96 93 VAL A O 1
ATOM 751 N N . PRO A 1 94 ? 21.062 -15.062 -19.812 1 95.06 94 PRO A N 1
ATOM 752 C CA . PRO A 1 94 ? 22.312 -14.461 -20.25 1 95.06 94 PRO A CA 1
ATOM 753 C C . PRO A 1 94 ? 22.984 -13.602 -19.188 1 95.06 94 PRO A C 1
ATOM 755 O O . PRO A 1 94 ? 22.297 -13.016 -18.344 1 95.06 94 PRO A O 1
ATOM 758 N N . ILE A 1 95 ? 24.281 -13.477 -19.25 1 96.62 95 ILE A N 1
ATOM 759 C CA . ILE A 1 95 ? 25.047 -12.688 -18.297 1 96.62 95 ILE A CA 1
ATOM 760 C C . ILE A 1 95 ? 24.625 -11.219 -18.391 1 96.62 95 ILE A C 1
ATOM 762 O O . ILE A 1 95 ? 24.703 -10.477 -17.406 1 96.62 95 ILE A O 1
ATOM 766 N N . THR A 1 96 ? 24.141 -10.812 -19.562 1 96.69 96 THR A N 1
ATOM 767 C CA . THR A 1 96 ? 23.703 -9.438 -19.75 1 96.69 96 THR A CA 1
ATOM 768 C C . THR A 1 96 ? 22.5 -9.133 -18.859 1 96.69 96 THR A C 1
ATOM 770 O O . THR A 1 96 ? 22.297 -7.992 -18.453 1 96.69 96 THR A O 1
ATOM 773 N N . SER A 1 97 ? 21.703 -10.148 -18.547 1 96.75 97 SER A N 1
ATOM 774 C CA . SER A 1 97 ? 20.578 -9.953 -17.625 1 96.75 97 SER A CA 1
ATOM 775 C C . SER A 1 97 ? 21.047 -9.586 -16.234 1 96.75 97 SER A C 1
ATOM 777 O O . SER A 1 97 ? 20.469 -8.703 -15.586 1 96.75 97 SER A O 1
ATOM 779 N N . LEU A 1 98 ? 22.094 -10.227 -15.805 1 98.31 98 LEU A N 1
ATOM 780 C CA . LEU A 1 98 ? 22.672 -9.945 -14.5 1 98.31 98 LEU A CA 1
ATOM 781 C C . LEU A 1 98 ? 23.25 -8.531 -14.453 1 98.31 98 LEU A C 1
ATOM 783 O O . LEU A 1 98 ? 22.969 -7.773 -13.531 1 98.31 98 LEU A O 1
ATOM 787 N N . LEU A 1 99 ? 24.016 -8.227 -15.461 1 98.38 99 LEU A N 1
ATOM 788 C CA . LEU A 1 99 ? 24.688 -6.93 -15.5 1 98.38 99 LEU A CA 1
ATOM 789 C C . LEU A 1 99 ? 23.672 -5.797 -15.594 1 98.38 99 LEU A C 1
ATOM 791 O O . LEU A 1 99 ? 23.766 -4.809 -14.859 1 98.38 99 LEU A O 1
ATOM 795 N N . LEU A 1 100 ? 22.719 -5.938 -16.453 1 98.12 100 LEU A N 1
ATOM 796 C CA . LEU A 1 100 ? 21.688 -4.922 -16.609 1 98.12 100 LEU A CA 1
ATOM 797 C C . LEU A 1 100 ? 20.844 -4.812 -15.344 1 98.12 100 LEU A C 1
ATOM 799 O O . LEU A 1 100 ? 20.5 -3.711 -14.914 1 98.12 100 LEU A O 1
ATOM 803 N N . GLY A 1 101 ? 20.5 -5.949 -14.758 1 98.19 101 GLY A N 1
ATOM 804 C CA . GLY A 1 101 ? 19.719 -5.957 -13.531 1 98.19 101 GLY A CA 1
ATOM 805 C C . GLY A 1 101 ? 20.406 -5.238 -12.383 1 98.19 101 GLY A C 1
ATOM 806 O O . GLY A 1 101 ? 19.797 -4.414 -11.703 1 98.19 101 GLY A O 1
ATOM 807 N N . LEU A 1 102 ? 21.656 -5.504 -12.227 1 98.5 102 LEU A N 1
ATOM 808 C CA . LEU A 1 102 ? 22.406 -4.867 -11.148 1 98.5 102 LEU A CA 1
ATOM 809 C C . LEU A 1 102 ? 22.609 -3.385 -11.438 1 98.5 102 LEU A C 1
ATOM 811 O O . LEU A 1 102 ? 22.578 -2.561 -10.516 1 98.5 102 LEU A O 1
ATOM 815 N N . PHE A 1 103 ? 22.844 -3.084 -12.672 1 98.19 103 PHE A N 1
ATOM 816 C CA . PHE A 1 103 ? 22.969 -1.683 -13.055 1 98.19 103 PHE A CA 1
ATOM 817 C C . PHE A 1 103 ? 21.688 -0.918 -12.766 1 98.19 103 PHE A C 1
ATOM 819 O O . PHE A 1 103 ? 21.734 0.214 -12.281 1 98.19 103 PHE A O 1
ATOM 826 N N . GLN A 1 104 ? 20.578 -1.489 -13.07 1 97.56 104 GLN A N 1
ATOM 827 C CA . GLN A 1 104 ? 19.281 -0.904 -12.773 1 97.56 104 GLN A CA 1
ATOM 828 C C . GLN A 1 104 ? 19.109 -0.671 -11.273 1 97.56 104 GLN A C 1
ATOM 830 O O . GLN A 1 104 ? 18.594 0.368 -10.859 1 97.56 104 GLN A O 1
ATOM 835 N N . VAL A 1 105 ? 19.531 -1.57 -10.477 1 97.94 105 VAL A N 1
ATOM 836 C CA . VAL A 1 105 ? 19.422 -1.455 -9.031 1 97.94 105 VAL A CA 1
ATOM 837 C C . VAL A 1 105 ? 20.312 -0.314 -8.539 1 97.94 105 VAL A C 1
ATOM 839 O O . VAL A 1 105 ? 19.891 0.495 -7.707 1 97.94 105 VAL A O 1
ATOM 842 N N . VAL A 1 106 ? 21.484 -0.223 -9.086 1 96.94 106 VAL A N 1
ATOM 843 C CA . VAL A 1 106 ? 22.438 0.814 -8.68 1 96.94 106 VAL A CA 1
ATOM 844 C C . VAL A 1 106 ? 21.875 2.189 -9.031 1 96.94 106 VAL A C 1
ATOM 846 O O . VAL A 1 106 ? 21.906 3.109 -8.211 1 96.94 106 VAL A O 1
ATOM 849 N N . THR A 1 107 ? 21.359 2.332 -10.227 1 95.5 107 THR A N 1
ATOM 850 C CA . THR A 1 107 ? 20.797 3.615 -10.625 1 95.5 107 THR A CA 1
ATOM 851 C C . THR A 1 107 ? 19.547 3.936 -9.82 1 95.5 107 THR A C 1
ATOM 853 O O . THR A 1 107 ? 19.266 5.102 -9.523 1 95.5 107 THR A O 1
ATOM 856 N N . ASN A 1 108 ? 18.75 2.945 -9.477 1 95.56 108 ASN A N 1
ATOM 857 C CA . ASN A 1 108 ? 17.594 3.137 -8.594 1 95.56 108 ASN A CA 1
ATOM 858 C C . ASN A 1 108 ? 18.016 3.707 -7.242 1 95.56 108 ASN A C 1
ATOM 860 O O . ASN A 1 108 ? 17.422 4.676 -6.766 1 95.56 108 ASN A O 1
ATOM 864 N N . PHE A 1 109 ? 19.047 3.141 -6.699 1 95.94 109 PHE A N 1
ATOM 865 C CA . PHE A 1 109 ? 19.531 3.613 -5.41 1 95.94 109 PHE A CA 1
ATOM 866 C C . PHE A 1 109 ? 20.031 5.047 -5.512 1 95.94 109 PHE A C 1
ATOM 868 O O . PHE A 1 109 ? 19.781 5.863 -4.621 1 95.94 109 PHE A O 1
ATOM 875 N N . ALA A 1 110 ? 20.688 5.375 -6.566 1 93.94 110 ALA A N 1
ATOM 876 C CA . ALA A 1 110 ? 21.203 6.723 -6.766 1 93.94 110 ALA A CA 1
ATOM 877 C C . ALA A 1 110 ? 20.062 7.734 -6.902 1 93.94 110 ALA A C 1
ATOM 879 O O . ALA A 1 110 ? 20.125 8.828 -6.344 1 93.94 110 ALA A O 1
ATOM 880 N N . LEU A 1 111 ? 19.062 7.344 -7.578 1 92 111 LEU A N 1
ATOM 881 C CA . LEU A 1 111 ? 17.938 8.234 -7.824 1 92 111 LEU A CA 1
ATOM 882 C C . LEU A 1 111 ? 17.125 8.445 -6.547 1 92 111 LEU A C 1
ATOM 884 O O . LEU A 1 111 ? 16.562 9.531 -6.332 1 92 111 LEU A O 1
ATOM 888 N N . VAL A 1 112 ? 17.094 7.441 -5.68 1 94.06 112 VAL A N 1
ATOM 889 C CA . VAL A 1 112 ? 16.219 7.473 -4.508 1 94.06 112 VAL A CA 1
ATOM 890 C C . VAL A 1 112 ? 16.938 8.141 -3.342 1 94.06 112 VAL A C 1
ATOM 892 O O . VAL A 1 112 ? 16.312 8.516 -2.348 1 94.06 112 VAL A O 1
ATOM 895 N N . ARG A 1 113 ? 18.203 8.375 -3.438 1 93.75 113 ARG A N 1
ATOM 896 C CA . ARG A 1 113 ? 19.016 8.883 -2.34 1 93.75 113 ARG A CA 1
ATOM 897 C C . ARG A 1 113 ? 18.438 10.188 -1.795 1 93.75 113 ARG A C 1
ATOM 899 O O . ARG A 1 113 ? 18.359 10.375 -0.579 1 93.75 113 ARG A O 1
ATOM 906 N N . ARG A 1 114 ? 17.953 11.078 -2.686 1 89.88 114 ARG A N 1
ATOM 907 C CA . ARG A 1 114 ? 17.469 12.391 -2.258 1 89.88 114 ARG A CA 1
ATOM 908 C C . ARG A 1 114 ? 16 12.57 -2.615 1 89.88 114 ARG A C 1
ATOM 910 O O . ARG A 1 114 ? 15.523 13.695 -2.75 1 89.88 114 ARG A O 1
ATOM 917 N N . LEU A 1 115 ? 15.406 11.492 -2.824 1 89.88 115 LEU A N 1
ATOM 918 C CA . LEU A 1 115 ? 14.008 11.57 -3.242 1 89.88 115 LEU A CA 1
ATOM 919 C C . LEU A 1 115 ? 13.125 12.055 -2.098 1 89.88 115 LEU A C 1
ATOM 921 O O . LEU A 1 115 ? 13.133 11.469 -1.012 1 89.88 115 LEU A O 1
ATOM 925 N N . LYS A 1 116 ? 12.344 13.078 -2.383 1 87.5 116 LYS A N 1
ATOM 926 C CA . LYS A 1 116 ? 11.5 13.68 -1.355 1 87.5 116 LYS A CA 1
ATOM 927 C C . LYS A 1 116 ? 10.023 13.516 -1.69 1 87.5 116 LYS A C 1
ATOM 929 O O . LYS A 1 116 ? 9.156 13.883 -0.896 1 87.5 116 LYS A O 1
ATOM 934 N N . ARG A 1 117 ? 9.719 12.922 -2.781 1 87.12 117 ARG A N 1
ATOM 935 C CA . ARG A 1 117 ? 8.336 12.812 -3.234 1 87.12 117 ARG A CA 1
ATOM 936 C C . ARG A 1 117 ? 7.527 11.906 -2.311 1 87.12 117 ARG A C 1
ATOM 938 O O . ARG A 1 117 ? 8.031 10.891 -1.827 1 87.12 117 ARG A O 1
ATOM 945 N N . GLY A 1 118 ? 6.203 12.344 -2.08 1 89.5 118 GLY A N 1
ATOM 946 C CA . GLY A 1 118 ? 5.367 11.562 -1.188 1 89.5 118 GLY A CA 1
ATOM 947 C C . GLY A 1 118 ? 5.852 11.57 0.249 1 89.5 118 GLY A C 1
ATOM 948 O O . GLY A 1 118 ? 6.285 12.609 0.756 1 89.5 118 GLY A O 1
ATOM 949 N N . ASN A 1 119 ? 5.566 10.492 0.94 1 89.31 119 ASN A N 1
ATOM 950 C CA . ASN A 1 119 ? 6.238 10.219 2.205 1 89.31 119 ASN A CA 1
ATOM 951 C C . ASN A 1 119 ? 7.621 9.617 1.987 1 89.31 119 ASN A C 1
ATOM 953 O O . ASN A 1 119 ? 7.742 8.422 1.703 1 89.31 119 ASN A O 1
ATOM 957 N N . PRO A 1 120 ? 8.609 10.406 2.121 1 91.31 120 PRO A N 1
ATOM 958 C CA . PRO A 1 120 ? 9.938 9.953 1.69 1 91.31 120 PRO A CA 1
ATOM 959 C C . PRO A 1 120 ? 10.391 8.688 2.42 1 91.31 120 PRO A C 1
ATOM 961 O O . PRO A 1 120 ? 11.086 7.852 1.836 1 91.31 120 PRO A O 1
ATOM 964 N N . ALA A 1 121 ? 10.047 8.586 3.645 1 92.69 121 ALA A N 1
ATOM 965 C CA . ALA A 1 121 ? 10.477 7.406 4.387 1 92.69 121 ALA A CA 1
ATOM 966 C C . ALA A 1 121 ? 9.906 6.133 3.77 1 92.69 121 ALA A C 1
ATOM 968 O O . ALA A 1 121 ? 10.633 5.168 3.535 1 92.69 121 ALA A O 1
ATOM 969 N N . ILE A 1 122 ? 8.641 6.133 3.471 1 95.5 122 ILE A N 1
ATOM 970 C CA . ILE A 1 122 ? 7.965 4.961 2.916 1 95.5 122 ILE A CA 1
ATOM 971 C C . ILE A 1 122 ? 8.375 4.773 1.458 1 95.5 122 ILE A C 1
ATOM 973 O O . ILE A 1 122 ? 8.688 3.658 1.031 1 95.5 122 ILE A O 1
ATOM 977 N N . VAL A 1 123 ? 8.414 5.844 0.711 1 96.44 123 VAL A N 1
ATOM 978 C CA . VAL A 1 123 ? 8.703 5.777 -0.717 1 96.44 123 VAL A CA 1
ATOM 979 C C . VAL A 1 123 ? 10.141 5.289 -0.929 1 96.44 123 VAL A C 1
ATOM 981 O O . VAL A 1 123 ? 10.375 4.359 -1.701 1 96.44 123 VAL A O 1
ATOM 984 N N . ARG A 1 124 ? 11.062 5.906 -0.225 1 96.62 124 ARG A N 1
ATOM 985 C CA . ARG A 1 124 ? 12.461 5.543 -0.407 1 96.62 124 ARG A CA 1
ATOM 986 C C . ARG A 1 124 ? 12.711 4.094 -0.002 1 96.62 124 ARG A C 1
ATOM 988 O O . ARG A 1 124 ? 13.352 3.34 -0.734 1 96.62 124 ARG A O 1
ATOM 995 N N . THR A 1 125 ? 12.195 3.705 1.115 1 97.44 125 THR A N 1
ATOM 996 C CA . THR A 1 125 ? 12.453 2.348 1.58 1 97.44 125 THR A CA 1
ATOM 997 C C . THR A 1 125 ? 11.719 1.329 0.712 1 97.44 125 THR A C 1
ATOM 999 O O . THR A 1 125 ? 12.148 0.177 0.604 1 97.44 125 THR A O 1
ATOM 1002 N N . THR A 1 126 ? 10.57 1.721 0.098 1 98.38 126 THR A N 1
ATOM 1003 C CA . THR A 1 126 ? 9.914 0.853 -0.872 1 98.38 126 THR A CA 1
ATOM 1004 C C . THR A 1 126 ? 10.828 0.58 -2.062 1 98.38 126 THR A C 1
ATOM 1006 O O . THR A 1 126 ? 11.047 -0.576 -2.432 1 98.38 126 THR A O 1
ATOM 1009 N N . TYR A 1 127 ? 11.422 1.669 -2.6 1 97.94 127 TYR A N 1
ATOM 1010 C CA . TYR A 1 127 ? 12.336 1.519 -3.73 1 97.94 127 TYR A CA 1
ATOM 1011 C C . TYR A 1 127 ? 13.562 0.714 -3.338 1 97.94 127 TYR A C 1
ATOM 1013 O O . TYR A 1 127 ? 13.992 -0.181 -4.07 1 97.94 127 TYR A O 1
ATOM 1021 N N . GLN A 1 128 ? 14.109 1.031 -2.217 1 97.81 128 GLN A N 1
ATOM 1022 C CA . GLN A 1 128 ? 15.328 0.375 -1.747 1 97.81 128 GLN A CA 1
ATOM 1023 C C . GLN A 1 128 ? 15.07 -1.1 -1.446 1 97.81 128 GLN A C 1
ATOM 1025 O O . GLN A 1 128 ? 15.867 -1.961 -1.831 1 97.81 128 GLN A O 1
ATOM 1030 N N . GLY A 1 129 ? 14 -1.352 -0.767 1 98.12 129 GLY A N 1
ATOM 1031 C CA . GLY A 1 129 ? 13.656 -2.732 -0.461 1 98.12 129 GLY A CA 1
ATOM 1032 C C . GLY A 1 129 ? 13.414 -3.574 -1.699 1 98.12 129 GLY A C 1
ATOM 1033 O O . GLY A 1 129 ? 13.898 -4.703 -1.793 1 98.12 129 GLY A O 1
ATOM 1034 N N . ALA A 1 130 ? 12.656 -3.043 -2.617 1 98.25 130 ALA A N 1
ATOM 1035 C CA . ALA A 1 130 ? 12.406 -3.746 -3.875 1 98.25 130 ALA A CA 1
ATOM 1036 C C . ALA A 1 130 ? 13.703 -3.949 -4.652 1 98.25 130 ALA A C 1
ATOM 1038 O O . ALA A 1 130 ? 13.906 -4.992 -5.277 1 98.25 130 ALA A O 1
ATOM 1039 N N . GLY A 1 131 ? 14.578 -2.914 -4.605 1 97.94 131 GLY A N 1
ATOM 1040 C CA . GLY A 1 131 ? 15.867 -3.031 -5.266 1 97.94 131 GLY A CA 1
ATOM 1041 C C . GLY A 1 131 ? 16.734 -4.148 -4.707 1 97.94 131 GLY A C 1
ATOM 1042 O O . GLY A 1 131 ? 17.312 -4.926 -5.465 1 97.94 131 GLY A O 1
ATOM 1043 N N . LEU A 1 132 ? 16.797 -4.188 -3.436 1 97.88 132 LEU A N 1
ATOM 1044 C CA . LEU A 1 132 ? 17.578 -5.234 -2.789 1 97.88 132 LEU A CA 1
ATOM 1045 C C . LEU A 1 132 ? 17.016 -6.613 -3.121 1 97.88 132 LEU A C 1
ATOM 1047 O O . LEU A 1 132 ? 17.781 -7.543 -3.404 1 97.88 132 LEU A O 1
ATOM 1051 N N . LEU A 1 133 ? 15.727 -6.707 -3.033 1 98.19 133 LEU A N 1
ATOM 1052 C CA . LEU A 1 133 ? 15.102 -7.973 -3.396 1 98.19 133 LEU A CA 1
ATOM 1053 C C . LEU A 1 133 ? 15.414 -8.344 -4.84 1 98.19 133 LEU A C 1
ATOM 1055 O O . LEU A 1 133 ? 15.789 -9.484 -5.125 1 98.19 133 LEU A O 1
ATOM 1059 N N . ARG A 1 134 ? 15.289 -7.371 -5.707 1 98.38 134 ARG A N 1
ATOM 1060 C CA . ARG A 1 134 ? 15.539 -7.629 -7.121 1 98.38 134 ARG A CA 1
ATOM 1061 C C . ARG A 1 134 ? 16.984 -8.047 -7.352 1 98.38 134 ARG A C 1
ATOM 1063 O O . ARG A 1 134 ? 17.266 -8.938 -8.164 1 98.38 134 ARG A O 1
ATOM 1070 N N . ALA A 1 135 ? 17.922 -7.395 -6.719 1 98.5 135 ALA A N 1
ATOM 1071 C CA . ALA A 1 135 ? 19.328 -7.766 -6.832 1 98.5 135 ALA A CA 1
ATOM 1072 C C . ALA A 1 135 ? 19.547 -9.234 -6.48 1 98.5 135 ALA A C 1
ATOM 1074 O O . ALA A 1 135 ? 20.219 -9.969 -7.219 1 98.5 135 ALA A O 1
ATOM 1075 N N . GLY A 1 136 ? 18.938 -9.672 -5.375 1 98.25 136 GLY A N 1
ATOM 1076 C CA . GLY A 1 136 ? 19.047 -11.07 -5 1 98.25 136 GLY A CA 1
ATOM 1077 C C . GLY A 1 136 ? 18.438 -12.016 -6.023 1 98.25 136 GLY A C 1
ATOM 1078 O O . GLY A 1 136 ? 19 -13.062 -6.324 1 98.25 136 GLY A O 1
ATOM 1079 N N . ILE A 1 137 ? 17.312 -11.617 -6.547 1 98.5 137 ILE A N 1
ATOM 1080 C CA . ILE A 1 137 ? 16.578 -12.461 -7.484 1 98.5 137 ILE A CA 1
ATOM 1081 C C . ILE A 1 137 ? 17.391 -12.617 -8.773 1 98.5 137 ILE A C 1
ATOM 1083 O O . ILE A 1 137 ? 17.547 -13.727 -9.289 1 98.5 137 ILE A O 1
ATOM 1087 N N . VAL A 1 138 ? 17.938 -11.484 -9.312 1 98.5 138 VAL A N 1
ATOM 1088 C CA . VAL A 1 138 ? 18.609 -11.539 -10.602 1 98.5 138 VAL A CA 1
ATOM 1089 C C . VAL A 1 138 ? 19.922 -12.305 -10.469 1 98.5 138 VAL A C 1
ATOM 1091 O O . VAL A 1 138 ? 20.328 -13.039 -11.375 1 98.5 138 VAL A O 1
ATOM 1094 N N . VAL A 1 139 ? 20.625 -12.141 -9.375 1 98.62 139 VAL A N 1
ATOM 1095 C CA . VAL A 1 139 ? 21.844 -12.914 -9.117 1 98.62 139 VAL A CA 1
ATOM 1096 C C . VAL A 1 139 ? 21.5 -14.406 -9.062 1 98.62 139 VAL A C 1
ATOM 1098 O O . VAL A 1 139 ? 22.172 -15.219 -9.703 1 98.62 139 VAL A O 1
ATOM 1101 N N . SER A 1 140 ? 20.453 -14.719 -8.336 1 98.38 140 SER A N 1
ATOM 1102 C CA . SER A 1 140 ? 20.031 -16.109 -8.227 1 98.38 140 SER A CA 1
ATOM 1103 C C . SER A 1 140 ? 19.594 -16.656 -9.586 1 98.38 140 SER A C 1
ATOM 1105 O O . SER A 1 140 ? 19.891 -17.812 -9.906 1 98.38 140 SER A O 1
ATOM 1107 N N . ALA A 1 141 ? 18.906 -15.82 -10.328 1 98.06 141 ALA A N 1
ATOM 1108 C CA . ALA A 1 141 ? 18.469 -16.234 -11.648 1 98.06 141 ALA A CA 1
ATOM 1109 C C . ALA A 1 141 ? 19.656 -16.656 -12.523 1 98.06 141 ALA A C 1
ATOM 1111 O O . ALA A 1 141 ? 19.609 -17.672 -13.195 1 98.06 141 ALA A O 1
ATOM 1112 N N . TYR A 1 142 ? 20.6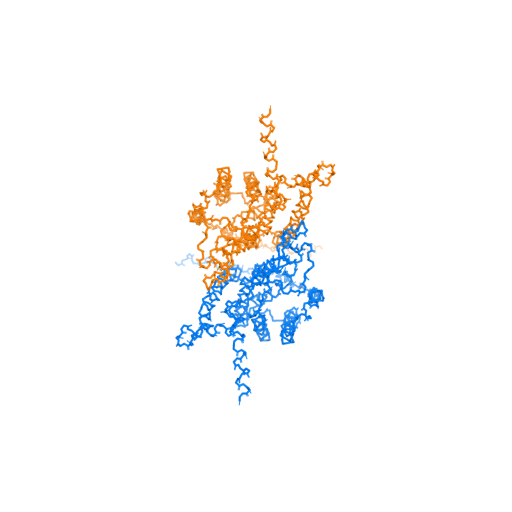88 -15.859 -12.508 1 97.88 142 TYR A N 1
ATOM 1113 C CA . TYR A 1 142 ? 21.859 -16.141 -13.32 1 97.88 142 TYR A CA 1
ATOM 1114 C C . TYR A 1 142 ? 22.625 -17.344 -12.781 1 97.88 142 TYR A C 1
ATOM 1116 O O . TYR A 1 142 ? 23 -18.234 -13.547 1 97.88 142 TYR A O 1
ATOM 1124 N N . LEU A 1 143 ? 22.844 -17.375 -11.5 1 97.75 143 LEU A N 1
ATOM 1125 C CA . LEU A 1 143 ? 23.641 -18.438 -10.898 1 97.75 143 LEU A CA 1
ATOM 1126 C C . LEU A 1 143 ? 22.984 -19.797 -11.094 1 97.75 143 LEU A C 1
ATOM 1128 O O . LEU A 1 143 ? 23.656 -20.797 -11.336 1 97.75 143 LEU A O 1
ATOM 1132 N N . PHE A 1 144 ? 21.656 -19.812 -10.992 1 97.12 144 PHE A N 1
ATOM 1133 C CA . PHE A 1 144 ? 20.938 -21.078 -11.07 1 97.12 144 PHE A CA 1
ATOM 1134 C C . PHE A 1 144 ? 20.359 -21.281 -12.469 1 97.12 144 PHE A C 1
ATOM 1136 O O . PHE A 1 144 ? 19.703 -22.281 -12.734 1 97.12 144 PHE A O 1
ATOM 1143 N N . GLN A 1 145 ? 20.594 -20.344 -13.328 1 96.06 145 GLN A N 1
ATOM 1144 C CA . GLN A 1 145 ? 20.062 -20.391 -14.688 1 96.06 145 GLN A CA 1
ATOM 1145 C C . GLN A 1 145 ? 18.562 -20.719 -14.672 1 96.06 145 GLN A C 1
ATOM 1147 O O . GLN A 1 145 ? 18.125 -21.641 -15.359 1 96.06 145 GLN A O 1
ATOM 1152 N N . SER A 1 146 ? 17.828 -19.953 -13.875 1 96 146 SER A N 1
ATOM 1153 C CA . SER A 1 146 ? 16.391 -20.156 -13.711 1 96 146 SER A CA 1
ATOM 1154 C C . SER A 1 146 ? 15.609 -19.094 -14.477 1 96 146 SER A C 1
ATOM 1156 O O . SER A 1 146 ? 15.602 -17.922 -14.094 1 96 146 SER A O 1
ATOM 1158 N N . ARG A 1 147 ? 14.867 -19.562 -15.375 1 94.56 147 ARG A N 1
ATOM 1159 C CA . ARG A 1 147 ? 14.023 -18.656 -16.156 1 94.56 147 ARG A CA 1
ATOM 1160 C C . ARG A 1 147 ? 12.891 -18.094 -15.305 1 94.56 147 ARG A C 1
ATOM 1162 O O . ARG A 1 147 ? 12.477 -16.938 -15.5 1 94.56 147 ARG A O 1
ATOM 1169 N N . THR A 1 148 ? 12.453 -18.859 -14.328 1 95.75 148 THR A N 1
ATOM 1170 C CA . THR A 1 148 ? 11.391 -18.406 -13.438 1 95.75 148 THR A CA 1
ATOM 1171 C C . THR A 1 148 ? 11.875 -17.25 -12.562 1 95.75 148 THR A C 1
ATOM 1173 O O . THR A 1 148 ? 11.172 -16.25 -12.398 1 95.75 148 THR A O 1
ATOM 1176 N N . LEU A 1 149 ? 13.031 -17.391 -12.094 1 97.75 149 LEU A N 1
ATOM 1177 C CA . LEU A 1 149 ? 13.609 -16.312 -11.305 1 97.75 149 LEU A CA 1
ATOM 1178 C C . LEU A 1 149 ? 13.891 -15.094 -12.18 1 97.75 149 LEU A C 1
ATOM 1180 O O . LEU A 1 149 ? 13.742 -13.953 -11.734 1 97.75 149 LEU A O 1
ATOM 1184 N N . TYR A 1 150 ? 14.359 -15.375 -13.375 1 97.56 150 TYR A N 1
ATOM 1185 C CA . TYR A 1 150 ? 14.555 -14.281 -14.312 1 97.56 150 TYR A CA 1
ATOM 1186 C C . TYR A 1 150 ? 13.25 -13.539 -14.562 1 97.56 150 TYR A C 1
ATOM 1188 O O . TYR A 1 150 ? 13.211 -12.305 -14.516 1 97.56 150 TYR A O 1
ATOM 1196 N N . HIS A 1 151 ? 12.203 -14.25 -14.766 1 95.69 151 HIS A N 1
ATOM 1197 C CA . HIS A 1 151 ? 10.867 -13.672 -14.875 1 95.69 151 HIS A CA 1
ATOM 1198 C C . HIS A 1 151 ? 10.547 -12.812 -13.656 1 95.69 151 HIS A C 1
ATOM 1200 O O . HIS A 1 151 ? 10.07 -11.688 -13.797 1 95.69 151 HIS A O 1
ATOM 1206 N N . ASP A 1 152 ? 10.789 -13.359 -12.5 1 97.75 152 ASP A N 1
ATOM 1207 C CA . ASP A 1 152 ? 10.453 -12.68 -11.25 1 97.75 152 ASP A CA 1
ATOM 1208 C C . ASP A 1 152 ? 11.211 -11.367 -11.117 1 97.75 152 ASP A C 1
ATOM 1210 O O . ASP A 1 152 ? 10.695 -10.391 -10.57 1 97.75 152 ASP A O 1
ATOM 1214 N N . SER A 1 153 ? 12.422 -11.328 -11.617 1 98.06 153 SER A N 1
ATOM 1215 C CA . SER A 1 153 ? 13.195 -10.086 -11.609 1 98.06 153 SER A CA 1
ATOM 1216 C C . SER A 1 153 ? 12.586 -9.055 -12.555 1 98.06 153 SER A C 1
ATOM 1218 O O . SER A 1 153 ? 12.547 -7.863 -12.234 1 98.06 153 SER A O 1
ATOM 1220 N N . ILE A 1 154 ? 12.07 -9.469 -13.688 1 96.12 154 ILE A N 1
ATOM 1221 C CA . ILE A 1 154 ? 11.523 -8.594 -14.719 1 96.12 154 ILE A CA 1
ATOM 1222 C C . ILE A 1 154 ? 10.164 -8.055 -14.266 1 96.12 154 ILE A C 1
ATOM 1224 O O . ILE A 1 154 ? 9.836 -6.895 -14.508 1 96.12 154 ILE A O 1
ATOM 1228 N N . VAL A 1 155 ? 9.406 -8.898 -13.562 1 95.25 155 VAL A N 1
ATOM 1229 C CA . VAL A 1 155 ? 8.078 -8.516 -13.094 1 95.25 155 VAL A CA 1
ATOM 1230 C C . VAL A 1 155 ? 8.18 -7.309 -12.164 1 95.25 155 VAL A C 1
ATOM 1232 O O . VAL A 1 155 ? 7.293 -6.453 -12.148 1 95.25 155 VAL A O 1
ATOM 1235 N N . LEU A 1 156 ? 9.25 -7.191 -11.477 1 97.31 156 LEU A N 1
ATOM 1236 C CA . LEU A 1 156 ? 9.438 -6.078 -10.555 1 97.31 156 LEU A CA 1
ATOM 1237 C C . LEU A 1 156 ? 9.57 -4.762 -11.312 1 97.31 156 LEU A C 1
ATOM 1239 O O . LEU A 1 156 ? 9.266 -3.695 -10.773 1 97.31 156 LEU A O 1
ATOM 1243 N N . LEU A 1 157 ? 9.977 -4.809 -12.602 1 95.19 157 LEU A N 1
ATOM 1244 C CA . LEU A 1 157 ? 10.055 -3.604 -13.414 1 95.19 157 LEU A CA 1
ATOM 1245 C C . LEU A 1 157 ? 8.664 -3.066 -13.734 1 95.19 157 LEU A C 1
ATOM 1247 O O . LEU A 1 157 ? 8.484 -1.859 -13.906 1 95.19 157 LEU A O 1
ATOM 1251 N N . HIS A 1 158 ? 7.715 -3.939 -13.758 1 93 158 HIS A N 1
ATOM 1252 C CA . HIS A 1 158 ? 6.352 -3.551 -14.109 1 93 158 HIS A CA 1
ATOM 1253 C C . HIS A 1 158 ? 5.699 -2.758 -12.984 1 93 158 HIS A C 1
ATOM 1255 O O . HIS A 1 158 ? 4.633 -2.164 -13.172 1 93 158 HIS A O 1
ATOM 1261 N N . ALA A 1 159 ? 6.344 -2.729 -11.828 1 95.5 159 ALA A N 1
ATOM 1262 C CA . ALA A 1 159 ? 5.848 -1.878 -10.75 1 95.5 159 ALA A CA 1
ATOM 1263 C C . ALA A 1 159 ? 5.715 -0.429 -11.211 1 95.5 159 ALA A C 1
ATOM 1265 O O . ALA A 1 159 ? 4.863 0.312 -10.711 1 95.5 159 ALA A O 1
ATOM 1266 N N . PHE A 1 160 ? 6.535 -0.035 -12.18 1 92.5 160 PHE A N 1
ATOM 1267 C CA . PHE A 1 160 ? 6.473 1.318 -12.719 1 92.5 160 PHE A CA 1
ATOM 1268 C C . PHE A 1 160 ? 5.098 1.604 -13.305 1 92.5 160 PHE A C 1
ATOM 1270 O O . PHE A 1 160 ? 4.516 2.662 -13.055 1 92.5 160 PHE A O 1
ATOM 1277 N N . VAL A 1 161 ? 4.59 0.677 -14.031 1 90 161 VAL A N 1
ATOM 1278 C CA . VAL A 1 161 ? 3.287 0.83 -14.672 1 90 161 VAL A CA 1
ATOM 1279 C C . VAL A 1 161 ? 2.186 0.82 -13.609 1 90 161 VAL A C 1
ATOM 1281 O O . VAL A 1 161 ? 1.269 1.644 -13.656 1 90 161 VAL A O 1
ATOM 1284 N N . TYR A 1 162 ? 2.281 -0.069 -12.664 1 93.81 162 TYR A N 1
ATOM 1285 C CA . TYR A 1 162 ? 1.287 -0.147 -11.602 1 93.81 162 TYR A CA 1
ATOM 1286 C C . TYR A 1 162 ? 1.249 1.146 -10.797 1 93.81 162 TYR A C 1
ATOM 1288 O O . TYR A 1 162 ? 0.173 1.634 -10.445 1 93.81 162 TYR A O 1
ATOM 1296 N N . ALA A 1 163 ? 2.42 1.67 -10.516 1 94.25 163 ALA A N 1
ATOM 1297 C CA . ALA A 1 163 ? 2.488 2.904 -9.734 1 94.25 163 ALA A CA 1
ATOM 1298 C C . ALA A 1 163 ? 1.774 4.047 -10.453 1 94.25 163 ALA A C 1
ATOM 1300 O O . ALA A 1 163 ? 0.987 4.773 -9.844 1 94.25 163 ALA A O 1
ATOM 1301 N N . ARG A 1 164 ? 2.031 4.203 -11.703 1 88.94 164 ARG A N 1
ATOM 1302 C CA . ARG A 1 164 ? 1.42 5.285 -12.469 1 88.94 164 ARG A CA 1
ATOM 1303 C C . ARG A 1 164 ? -0.094 5.121 -12.539 1 88.94 164 ARG A C 1
ATOM 1305 O O . ARG A 1 164 ? -0.835 6.105 -12.477 1 88.94 164 ARG A O 1
ATOM 1312 N N . PHE A 1 165 ? -0.52 3.943 -12.703 1 90.81 165 PHE A N 1
ATOM 1313 C CA . PHE A 1 165 ? -1.949 3.66 -12.742 1 90.81 165 PHE A CA 1
ATOM 1314 C C . PHE A 1 165 ? -2.609 4.02 -11.422 1 90.81 165 PHE A C 1
ATOM 1316 O O . PHE A 1 165 ? -3.652 4.676 -11.398 1 90.81 165 PHE A O 1
ATOM 1323 N N . ILE A 1 166 ? -2.023 3.609 -10.32 1 94.94 166 ILE A N 1
ATOM 1324 C CA . ILE A 1 166 ? -2.58 3.871 -9 1 94.94 166 ILE A CA 1
ATOM 1325 C C . ILE A 1 166 ? -2.594 5.375 -8.734 1 94.94 166 ILE A C 1
ATOM 1327 O O . ILE A 1 166 ? -3.584 5.914 -8.242 1 94.94 166 ILE A O 1
ATOM 1331 N N . ILE A 1 167 ? -1.481 6.016 -9.016 1 90.94 167 ILE A N 1
ATOM 1332 C CA . ILE A 1 167 ? -1.4 7.457 -8.82 1 90.94 167 ILE A CA 1
ATOM 1333 C C . ILE A 1 167 ? -2.502 8.148 -9.617 1 90.94 167 ILE A C 1
ATOM 1335 O O . ILE A 1 167 ? -3.184 9.039 -9.102 1 90.94 167 ILE A O 1
ATOM 1339 N N . TRP A 1 168 ? -2.662 7.75 -10.852 1 88.38 168 TRP A N 1
ATOM 1340 C CA . TRP A 1 168 ? -3.717 8.312 -11.695 1 88.38 168 TRP A CA 1
ATOM 1341 C C . TRP A 1 168 ? -5.09 8.055 -11.078 1 88.38 168 TRP A C 1
ATOM 1343 O O . TRP A 1 168 ? -5.934 8.953 -11.047 1 88.38 168 TRP A O 1
ATOM 1353 N N . LEU A 1 169 ? -5.309 6.934 -10.625 1 91.69 169 LEU A N 1
ATOM 1354 C CA . LEU A 1 169 ? -6.594 6.555 -10.055 1 91.69 169 LEU A CA 1
ATOM 1355 C C . LEU A 1 169 ? -6.887 7.359 -8.789 1 91.69 169 LEU A C 1
ATOM 1357 O O . LEU A 1 169 ? -8.039 7.711 -8.531 1 91.69 169 LEU A O 1
ATOM 1361 N N . MET A 1 170 ? -5.867 7.625 -8.016 1 91.94 170 MET A N 1
ATOM 1362 C CA . MET A 1 170 ? -6.078 8.211 -6.695 1 91.94 170 MET A CA 1
ATOM 1363 C C . MET A 1 170 ? -6.012 9.734 -6.766 1 91.94 170 MET A C 1
ATOM 1365 O O . MET A 1 170 ? -6.406 10.422 -5.82 1 91.94 170 MET A O 1
ATOM 1369 N N . THR A 1 171 ? -5.488 10.227 -7.844 1 85.38 171 THR A N 1
ATOM 1370 C CA . THR A 1 171 ? -5.48 11.672 -8.031 1 85.38 171 THR A CA 1
ATOM 1371 C C . THR A 1 171 ? -6.805 12.148 -8.625 1 85.38 171 THR A C 1
ATOM 1373 O O . THR A 1 171 ? -7.121 11.828 -9.773 1 85.38 171 THR A O 1
ATOM 1376 N N . ILE A 1 172 ? -7.582 12.93 -7.832 1 79.5 172 ILE A N 1
ATOM 1377 C CA . ILE A 1 172 ? -8.945 13.289 -8.219 1 79.5 172 ILE A CA 1
ATOM 1378 C C . ILE A 1 172 ? -8.938 14.656 -8.906 1 79.5 172 ILE A C 1
ATOM 1380 O O . ILE A 1 172 ? -9.508 14.812 -9.984 1 79.5 172 ILE A O 1
ATOM 1384 N N . LYS A 1 173 ? -8.57 15.75 -8.281 1 67.06 173 LYS A N 1
ATOM 1385 C CA . LYS A 1 173 ? -8.719 17.094 -8.805 1 67.06 173 LYS A CA 1
ATOM 1386 C C . LYS A 1 173 ? -7.391 17.625 -9.352 1 67.06 173 LYS A C 1
ATOM 1388 O O . LYS A 1 173 ? -7.375 18.531 -10.195 1 67.06 173 LYS A O 1
ATOM 1393 N N . GLU A 1 174 ? -6.355 17.266 -8.68 1 60.88 174 GLU A N 1
ATOM 1394 C CA . GLU A 1 174 ? -5.113 17.953 -9.008 1 60.88 174 GLU A CA 1
ATOM 1395 C C . GLU A 1 174 ? -4.301 17.172 -10.039 1 60.88 174 GLU A C 1
ATOM 1397 O O . GLU A 1 174 ? -4.285 15.945 -10.016 1 60.88 174 GLU A O 1
ATOM 1402 N N . SER A 1 175 ? -4.184 17.969 -11.125 1 49.12 175 SER A N 1
ATOM 1403 C CA . SER A 1 175 ? -3.193 17.406 -12.031 1 49.12 175 SER A CA 1
ATOM 1404 C C . SER A 1 175 ? -1.836 17.25 -11.352 1 49.12 175 SER A C 1
ATOM 1406 O O . SER A 1 175 ? -1.533 17.969 -10.398 1 49.12 175 SER A O 1
ATOM 1408 N N . PHE A 1 176 ? -1.214 16.156 -11.445 1 46.66 176 PHE A N 1
ATOM 1409 C CA . PHE A 1 176 ? 0.126 15.922 -10.922 1 46.66 176 PHE A CA 1
ATOM 1410 C C . PHE A 1 176 ? 0.989 17.172 -11.07 1 46.66 176 PHE A C 1
ATOM 1412 O O . PHE A 1 176 ? 1.331 17.562 -12.188 1 46.66 176 PHE A O 1
ATOM 1419 N N . PRO A 1 177 ? 0.851 18.109 -10.086 1 44.12 177 PRO A N 1
ATOM 1420 C CA . PRO A 1 177 ? 1.817 19.188 -10.312 1 44.12 177 PRO A CA 1
ATOM 1421 C C . PRO A 1 177 ? 3.256 18.672 -10.383 1 44.12 177 PRO A C 1
ATOM 1423 O O . PRO A 1 177 ? 3.576 17.625 -9.828 1 44.12 177 PRO A O 1
ATOM 1426 N N . ASN A 1 178 ? 3.906 19.281 -11.328 1 41.62 178 ASN A N 1
ATOM 1427 C CA . ASN A 1 178 ? 5.332 19.078 -11.555 1 41.62 178 ASN A CA 1
ATOM 1428 C C . ASN A 1 178 ? 6.129 19.188 -10.258 1 41.62 178 ASN A C 1
ATOM 1430 O O . ASN A 1 178 ? 7.32 18.859 -10.227 1 41.62 178 ASN A O 1
ATOM 1434 N N . ASP A 1 179 ? 5.66 19.891 -9.312 1 42.47 179 ASP A N 1
ATOM 1435 C CA . ASP A 1 179 ? 6.531 20.188 -8.172 1 42.47 179 ASP A CA 1
ATOM 1436 C C . ASP A 1 179 ? 6.562 19 -7.199 1 42.47 179 ASP A C 1
ATOM 1438 O O . ASP A 1 179 ? 5.598 18.234 -7.109 1 42.47 179 ASP A O 1
ATOM 1442 N N . GLU A 1 180 ? 7.855 18.688 -6.871 1 47.47 180 GLU A N 1
ATOM 1443 C CA . GLU A 1 180 ? 8.195 17.656 -5.906 1 47.47 180 GLU A CA 1
ATOM 1444 C C . GLU A 1 180 ? 7.281 17.703 -4.684 1 47.47 180 GLU A C 1
ATOM 1446 O O . GLU A 1 180 ? 7.344 18.656 -3.898 1 47.47 180 GLU A O 1
ATOM 1451 N N . ILE A 1 181 ? 6.074 17.078 -4.664 1 56.16 181 ILE A N 1
ATOM 1452 C CA . ILE A 1 181 ? 5.035 17.156 -3.643 1 56.16 181 ILE A CA 1
ATOM 1453 C C . ILE A 1 181 ? 5.371 16.219 -2.494 1 56.16 181 ILE A C 1
ATOM 1455 O O . ILE A 1 181 ? 5.352 14.992 -2.664 1 56.16 181 ILE A O 1
ATOM 1459 N N . SER A 1 182 ? 6.371 16.641 -1.637 1 48.75 182 SER A N 1
ATOM 1460 C CA . SER A 1 182 ? 6.676 15.898 -0.421 1 48.75 182 SER A CA 1
ATOM 1461 C C . SER A 1 182 ? 5.547 16.016 0.599 1 48.75 182 SER A C 1
ATOM 1463 O O . SER A 1 182 ? 4.887 17.062 0.683 1 48.75 182 SER A O 1
ATOM 1465 N N . GLU A 1 183 ? 5.191 14.977 1.157 1 49.22 183 GLU A N 1
ATOM 1466 C CA . GLU A 1 183 ? 4.25 15.031 2.273 1 49.22 183 GLU A CA 1
ATOM 1467 C C . GLU A 1 183 ? 4.844 15.789 3.455 1 49.22 183 GLU A C 1
ATOM 1469 O O . GLU A 1 183 ? 4.105 16.328 4.285 1 49.22 183 GLU A O 1
ATOM 1474 N N . ILE A 1 184 ? 6.297 15.812 3.568 1 43.34 184 ILE A N 1
ATOM 1475 C CA . ILE A 1 184 ? 7.012 16.422 4.688 1 43.34 184 ILE A CA 1
ATOM 1476 C C . ILE A 1 184 ? 7.121 17.922 4.477 1 43.34 184 ILE A C 1
ATOM 1478 O O . ILE A 1 184 ? 6.98 18.703 5.422 1 43.34 184 ILE A O 1
ATOM 1482 N N . ASP A 1 185 ? 7.668 18.312 3.295 1 39.91 185 ASP A N 1
ATOM 1483 C CA . ASP A 1 185 ? 7.949 19.734 3.1 1 39.91 185 ASP A CA 1
ATOM 1484 C C . ASP A 1 185 ? 6.73 20.594 3.434 1 39.91 185 ASP A C 1
ATOM 1486 O O . ASP A 1 185 ? 6.867 21.766 3.803 1 39.91 185 ASP A O 1
ATOM 1490 N N . SER A 1 186 ? 5.641 20.062 3.219 1 38.5 186 SER A N 1
ATOM 1491 C CA . SER A 1 186 ? 4.527 20.938 3.572 1 38.5 186 SER A CA 1
ATOM 1492 C C . SER A 1 186 ? 4.562 21.312 5.051 1 38.5 186 SER A C 1
ATOM 1494 O O . SER A 1 186 ? 3.965 22.312 5.461 1 38.5 186 SER A O 1
ATOM 1496 N N . LEU A 1 187 ? 5.23 20.438 5.828 1 35.34 187 LEU A N 1
ATOM 1497 C CA . LEU A 1 187 ? 5.285 20.734 7.254 1 35.34 187 LEU A CA 1
ATOM 1498 C C . LEU A 1 187 ? 6.504 21.578 7.582 1 35.34 187 LEU A C 1
ATOM 1500 O O . LEU A 1 187 ? 6.48 22.375 8.531 1 35.34 187 LEU A O 1
ATOM 1504 N N . ASN A 1 188 ? 7.621 21.297 7.062 1 33.59 188 ASN A N 1
ATOM 1505 C CA . ASN A 1 188 ? 8.852 21.953 7.484 1 33.59 188 ASN A CA 1
ATOM 1506 C C . ASN A 1 188 ? 8.977 23.344 6.863 1 33.59 188 ASN A C 1
ATOM 1508 O O . ASN A 1 188 ? 10.047 23.953 6.922 1 33.59 188 ASN A O 1
ATOM 1512 N N . THR A 1 189 ? 8.344 23.656 5.836 1 33.75 189 THR A N 1
ATOM 1513 C CA . THR A 1 189 ? 8.758 25 5.438 1 33.75 189 THR A CA 1
ATOM 1514 C C . THR A 1 189 ? 8.312 26.031 6.473 1 33.75 189 THR A C 1
ATOM 1516 O O . THR A 1 189 ? 7.145 26.078 6.852 1 33.75 189 THR A O 1
ATOM 1519 N N . ASP A 1 190 ? 9.078 26.484 7.227 1 34 190 ASP A N 1
ATOM 1520 C CA . ASP A 1 190 ? 9.023 27.594 8.172 1 34 190 ASP A CA 1
ATOM 1521 C C . ASP A 1 190 ? 8.148 28.734 7.633 1 34 190 ASP A C 1
ATOM 1523 O O . ASP A 1 190 ? 8.008 29.766 8.273 1 34 190 ASP A O 1
ATOM 1527 N N . SER A 1 191 ? 8.031 28.875 6.32 1 36.19 191 SER A N 1
ATOM 1528 C CA . SER A 1 191 ? 7.348 30.125 5.988 1 36.19 191 SER A CA 1
ATOM 1529 C C . SER A 1 191 ? 5.844 30 6.199 1 36.19 191 SER A C 1
ATOM 1531 O O . SER A 1 191 ? 5.246 28.969 5.887 1 36.19 191 SER A O 1
ATOM 1533 N N . ASP A 1 192 ? 5.195 30.906 6.953 1 36.69 192 ASP A N 1
ATOM 1534 C CA . ASP A 1 192 ? 3.785 31.234 7.148 1 36.69 192 ASP A CA 1
ATOM 1535 C C . ASP A 1 192 ? 2.965 30.906 5.906 1 36.69 192 ASP A C 1
ATOM 1537 O O . ASP A 1 192 ? 1.812 30.484 6.012 1 36.69 192 ASP A O 1
ATOM 1541 N N . LYS A 1 193 ? 3.605 31.031 4.828 1 42.97 193 LYS A N 1
ATOM 1542 C CA . LYS A 1 193 ? 2.881 30.922 3.566 1 42.97 193 LYS A CA 1
ATOM 1543 C C . LYS A 1 193 ? 2.596 29.453 3.227 1 42.97 193 LYS A C 1
ATOM 1545 O O . LYS A 1 193 ? 1.521 29.125 2.719 1 42.97 193 LYS A O 1
ATOM 1550 N N . ALA A 1 194 ? 3.51 28.578 3.43 1 40.72 194 ALA A N 1
ATOM 1551 C CA . ALA A 1 194 ? 3.328 27.172 3.082 1 40.72 194 ALA A CA 1
ATOM 1552 C C . ALA A 1 194 ? 2.326 26.5 4.016 1 40.72 194 ALA A C 1
ATOM 1554 O O . ALA A 1 194 ? 1.481 25.719 3.572 1 40.72 194 ALA A O 1
ATOM 1555 N N . VAL A 1 195 ? 2.469 26.859 5.27 1 42.22 195 VAL A N 1
ATOM 1556 C CA . VAL A 1 195 ? 1.438 26.469 6.219 1 42.22 195 VAL A CA 1
ATOM 1557 C C . VAL A 1 195 ? 0.093 27.062 5.809 1 42.22 195 VAL A C 1
ATOM 1559 O O . VAL A 1 195 ? -0.93 26.375 5.824 1 42.22 195 VAL A O 1
ATOM 1562 N N . ASN A 1 196 ? 0.173 28.344 5.516 1 40.72 196 ASN A N 1
ATOM 1563 C CA . ASN A 1 196 ? -1.033 29.031 5.062 1 40.72 196 ASN A CA 1
ATOM 1564 C C . ASN A 1 196 ? -1.579 28.406 3.779 1 40.72 196 ASN A C 1
ATOM 1566 O O . ASN A 1 196 ? -2.793 28.266 3.623 1 40.72 196 ASN A O 1
ATOM 1570 N N . LYS A 1 197 ? -0.774 28.109 2.844 1 43.44 197 LYS A N 1
ATOM 1571 C CA . LYS A 1 197 ? -1.186 27.484 1.586 1 43.44 197 LYS A CA 1
ATOM 1572 C C . LYS A 1 197 ? -1.733 26.078 1.815 1 43.44 197 LYS A C 1
ATOM 1574 O O . LYS A 1 197 ? -2.768 25.719 1.255 1 43.44 197 LYS A O 1
ATOM 1579 N N . LYS A 1 198 ? -1.117 25.266 2.617 1 43.06 198 LYS A N 1
ATOM 1580 C CA . LYS A 1 198 ? -1.638 23.953 2.998 1 43.06 198 LYS A CA 1
ATOM 1581 C C . LYS A 1 198 ? -2.971 24.094 3.729 1 43.06 198 LYS A C 1
ATOM 1583 O O . LYS A 1 198 ? -3.895 23.312 3.488 1 43.06 198 LYS A O 1
ATOM 1588 N N . LEU A 1 199 ? -2.91 25.109 4.633 1 41.28 199 LEU A N 1
ATOM 1589 C CA . LEU A 1 199 ? -4.156 25.438 5.324 1 41.28 199 LEU A CA 1
ATOM 1590 C C . LEU A 1 199 ? -5.238 25.844 4.332 1 41.28 199 LEU A C 1
ATOM 1592 O O . LEU A 1 199 ? -6.402 25.469 4.488 1 41.28 199 LEU A O 1
ATOM 1596 N N . ASN A 1 200 ? -4.797 26.562 3.484 1 40.84 200 ASN A N 1
ATOM 1597 C CA . ASN A 1 200 ? -5.742 26.969 2.453 1 40.84 200 ASN A CA 1
ATOM 1598 C C . ASN A 1 200 ? -6.156 25.797 1.573 1 40.84 200 ASN A C 1
ATOM 1600 O O . ASN A 1 200 ? -7.316 25.688 1.172 1 40.84 200 ASN A O 1
ATOM 1604 N N . GLU A 1 201 ? -5.254 25 1.271 1 43 201 GLU A N 1
ATOM 1605 C CA . GLU A 1 201 ? -5.547 23.797 0.494 1 43 201 GLU A CA 1
ATOM 1606 C C . GLU A 1 201 ? -6.453 22.844 1.27 1 43 201 GLU A C 1
ATOM 1608 O O . GLU A 1 201 ? -7.312 22.188 0.685 1 43 201 GLU A O 1
ATOM 1613 N N . LEU A 1 202 ? -6.191 22.75 2.557 1 40.56 202 LEU A N 1
ATOM 1614 C CA . LEU A 1 202 ? -7.02 21.953 3.463 1 40.56 202 LEU A CA 1
ATOM 1615 C C . LEU A 1 202 ? -8.383 22.609 3.652 1 40.56 202 LEU A C 1
ATOM 1617 O O . LEU A 1 202 ? -9.383 21.906 3.879 1 40.56 202 LEU A O 1
ATOM 1621 N N . ARG A 1 203 ? -8.383 23.953 3.928 1 37.78 203 ARG A N 1
ATOM 1622 C CA . ARG A 1 203 ? -9.617 24.688 4.191 1 37.78 203 ARG A CA 1
ATOM 1623 C C . ARG A 1 203 ? -10.484 24.766 2.939 1 37.78 203 ARG A C 1
ATOM 1625 O O . ARG A 1 203 ? -11.695 24.969 3.031 1 37.78 203 ARG A O 1
ATOM 1632 N N . GLY A 1 204 ? -9.875 24.688 1.805 1 38.75 204 GLY A N 1
ATOM 1633 C CA . GLY A 1 204 ? -10.758 25.031 0.703 1 38.75 204 GLY A CA 1
ATOM 1634 C C . GLY A 1 204 ? -11.672 23.891 0.303 1 38.75 204 GLY A C 1
ATOM 1635 O O . GLY A 1 204 ? -11.305 22.719 0.406 1 38.75 204 GLY A O 1
ATOM 1636 N N . SER A 1 205 ? -13.07 24.125 0.395 1 42.84 205 SER A N 1
ATOM 1637 C CA . SER A 1 205 ? -14.172 23.312 -0.094 1 42.84 205 SER A CA 1
ATOM 1638 C C . SER A 1 205 ? -13.742 22.438 -1.268 1 42.84 205 SER A C 1
ATOM 1640 O O . SER A 1 205 ? -14.32 21.391 -1.51 1 42.84 205 SER A O 1
ATOM 1642 N N . ASN A 1 206 ? -12.625 22.938 -2.006 1 48 206 ASN A N 1
ATOM 1643 C CA . ASN A 1 206 ? -12.305 22.312 -3.285 1 48 206 ASN A CA 1
ATOM 1644 C C . ASN A 1 206 ? -11.062 21.422 -3.186 1 48 206 ASN A C 1
ATOM 1646 O O . ASN A 1 206 ? -10.438 21.109 -4.199 1 48 206 ASN A O 1
ATOM 1650 N N . LYS A 1 207 ? -10.734 20.969 -1.993 1 60.44 207 LYS A N 1
ATOM 1651 C CA . LYS A 1 207 ? -9.469 20.25 -1.889 1 60.44 207 LYS A CA 1
ATOM 1652 C C . LYS A 1 207 ? -9.672 18.75 -2.105 1 60.44 207 LYS A C 1
ATOM 1654 O O . LYS A 1 207 ? -10.734 18.203 -1.8 1 60.44 207 LYS A O 1
ATOM 1659 N N . SER A 1 208 ? -8.758 18.281 -2.781 1 74.75 208 SER A N 1
ATOM 1660 C CA . SER A 1 208 ? -8.758 16.859 -3.121 1 74.75 208 SER A CA 1
ATOM 1661 C C . SER A 1 208 ? -8.633 16 -1.872 1 74.75 208 SER A C 1
ATOM 1663 O O . SER A 1 208 ? -7.883 16.328 -0.953 1 74.75 208 SER A O 1
ATOM 1665 N N . LEU A 1 209 ? -9.422 15.117 -1.747 1 82.44 209 LEU A N 1
ATOM 1666 C CA . LEU A 1 209 ? -9.453 14.164 -0.639 1 82.44 209 LEU A CA 1
ATOM 1667 C C . LEU A 1 209 ? -8.078 13.531 -0.436 1 82.44 209 LEU A C 1
ATOM 1669 O O . LEU A 1 209 ? -7.66 13.297 0.7 1 82.44 209 LEU A O 1
ATOM 1673 N N . VAL A 1 210 ? -7.477 13.25 -1.556 1 87.38 210 VAL A N 1
ATOM 1674 C CA . VAL A 1 210 ? -6.141 12.664 -1.556 1 87.38 210 VAL A CA 1
ATOM 1675 C C . VAL A 1 210 ? -5.176 13.578 -2.314 1 87.38 210 VAL A C 1
ATOM 1677 O O . VAL A 1 210 ? -5.414 13.914 -3.479 1 87.38 210 VAL A O 1
ATOM 1680 N N . THR A 1 211 ? -4.168 14.047 -1.564 1 84.38 211 THR A N 1
ATOM 1681 C CA . THR A 1 211 ? -3.188 14.906 -2.219 1 84.38 211 THR A CA 1
ATOM 1682 C C . THR A 1 211 ? -2.338 14.109 -3.205 1 84.38 211 THR A C 1
ATOM 1684 O O . THR A 1 211 ? -2.271 12.875 -3.121 1 84.38 211 THR A O 1
ATOM 1687 N N . VAL A 1 212 ? -1.691 14.789 -4.062 1 84.44 212 VAL A N 1
ATOM 1688 C CA . VAL A 1 212 ? -0.816 14.148 -5.039 1 84.44 212 VAL A CA 1
ATOM 1689 C C . VAL A 1 212 ? 0.308 13.406 -4.32 1 84.44 212 VAL A C 1
ATOM 1691 O O . VAL A 1 212 ? 0.696 12.305 -4.723 1 84.44 212 VAL A O 1
ATOM 1694 N N . ALA A 1 213 ? 0.839 13.977 -3.248 1 85.69 213 ALA A N 1
ATOM 1695 C CA . ALA A 1 213 ? 1.9 13.344 -2.467 1 85.69 213 ALA A CA 1
ATOM 1696 C C . ALA A 1 213 ? 1.423 12.039 -1.85 1 85.69 213 ALA A C 1
ATOM 1698 O O . ALA A 1 213 ? 2.143 11.031 -1.871 1 85.69 213 ALA A O 1
ATOM 1699 N N . GLN A 1 214 ? 0.229 12.086 -1.392 1 89.5 214 GLN A N 1
ATOM 1700 C CA . GLN A 1 214 ? -0.342 10.875 -0.798 1 89.5 214 GLN A CA 1
ATOM 1701 C C . GLN A 1 214 ? -0.597 9.812 -1.857 1 89.5 214 GLN A C 1
ATOM 1703 O O . GLN A 1 214 ? -0.341 8.625 -1.628 1 89.5 214 GLN A O 1
ATOM 1708 N N . ALA A 1 215 ? -1.097 10.234 -2.99 1 91.81 215 ALA A N 1
ATOM 1709 C CA . ALA A 1 215 ? -1.314 9.32 -4.105 1 91.81 215 ALA A CA 1
ATOM 1710 C C . ALA A 1 215 ? -0 8.703 -4.57 1 91.81 215 ALA A C 1
ATOM 1712 O O . ALA A 1 215 ? 0.051 7.512 -4.898 1 91.81 215 ALA A O 1
ATOM 1713 N N . TYR A 1 216 ? 1.032 9.508 -4.582 1 91.12 216 TYR A N 1
ATOM 1714 C CA . TYR A 1 216 ? 2.348 9.023 -4.98 1 91.12 216 TYR A CA 1
ATOM 1715 C C . TYR A 1 216 ? 2.85 7.957 -4.016 1 91.12 216 TYR A C 1
ATOM 1717 O O . TYR A 1 216 ? 3.34 6.906 -4.441 1 91.12 216 TYR A O 1
ATOM 1725 N N . THR A 1 217 ? 2.719 8.203 -2.723 1 94.81 217 THR A N 1
ATOM 1726 C CA . THR A 1 217 ? 3.131 7.227 -1.72 1 94.81 217 THR A CA 1
ATOM 1727 C C . THR A 1 217 ? 2.359 5.918 -1.885 1 94.81 217 THR A C 1
ATOM 1729 O O . THR A 1 217 ? 2.953 4.84 -1.914 1 94.81 217 THR A O 1
ATOM 1732 N N . ALA A 1 218 ? 1.064 6.055 -2.051 1 96.31 218 ALA A N 1
ATOM 1733 C CA . ALA A 1 218 ? 0.223 4.871 -2.215 1 96.31 218 ALA A CA 1
ATOM 1734 C C . ALA A 1 218 ? 0.571 4.125 -3.5 1 96.31 218 ALA A C 1
ATOM 1736 O O . ALA A 1 218 ? 0.567 2.891 -3.529 1 96.31 218 ALA A O 1
ATOM 1737 N N . GLY A 1 219 ? 0.812 4.906 -4.492 1 96.81 219 GLY A N 1
ATOM 1738 C CA . GLY A 1 219 ? 1.15 4.309 -5.773 1 96.81 219 GLY A CA 1
ATOM 1739 C C . GLY A 1 219 ? 2.451 3.525 -5.746 1 96.81 219 GLY A C 1
ATOM 1740 O O . GLY A 1 219 ? 2.502 2.377 -6.191 1 96.81 219 GLY A O 1
ATOM 1741 N N . VAL A 1 220 ? 3.482 4.117 -5.203 1 97 220 VAL A N 1
ATOM 1742 C CA . VAL A 1 220 ? 4.793 3.48 -5.164 1 97 220 VAL A CA 1
ATOM 1743 C C . VAL A 1 220 ? 4.746 2.26 -4.25 1 97 220 VAL A C 1
ATOM 1745 O O . VAL A 1 220 ? 5.16 1.165 -4.641 1 97 220 VAL A O 1
ATOM 1748 N N . TYR A 1 221 ? 4.219 2.451 -3.072 1 98.5 221 TYR A N 1
ATOM 1749 C CA . TYR A 1 221 ? 4.121 1.366 -2.102 1 98.5 221 TYR A CA 1
ATOM 1750 C C . TYR A 1 221 ? 3.238 0.241 -2.629 1 98.5 221 TYR A C 1
ATOM 1752 O O . TYR A 1 221 ? 3.633 -0.927 -2.607 1 98.5 221 TYR A O 1
ATOM 1760 N N . GLY A 1 222 ? 2.109 0.582 -3.139 1 98.56 222 GLY A N 1
ATOM 1761 C CA . GLY A 1 222 ? 1.173 -0.403 -3.658 1 98.56 222 GLY A CA 1
ATOM 1762 C C . GLY A 1 222 ? 1.709 -1.162 -4.855 1 98.56 222 GLY A C 1
ATOM 1763 O O . GLY A 1 222 ? 1.514 -2.375 -4.969 1 98.56 222 GLY A O 1
ATOM 1764 N N . SER A 1 223 ? 2.361 -0.449 -5.73 1 97.69 223 SER A N 1
ATOM 1765 C CA . SER A 1 223 ? 2.873 -1.082 -6.941 1 97.69 223 SER A CA 1
ATOM 1766 C C . SER A 1 223 ? 3.928 -2.133 -6.617 1 97.69 223 SER A C 1
ATOM 1768 O O . SER A 1 223 ? 4.008 -3.17 -7.277 1 97.69 223 SER A O 1
ATOM 1770 N N . ALA A 1 224 ? 4.73 -1.841 -5.613 1 98.5 224 ALA A N 1
ATOM 1771 C CA . ALA A 1 224 ? 5.723 -2.824 -5.191 1 98.5 224 ALA A CA 1
ATOM 1772 C C . ALA A 1 224 ? 5.055 -4.09 -4.668 1 98.5 224 ALA A C 1
ATOM 1774 O O . ALA A 1 224 ? 5.449 -5.203 -5.023 1 98.5 224 ALA A O 1
ATOM 1775 N N . LEU A 1 225 ? 4.039 -3.881 -3.873 1 98.38 225 LEU A N 1
ATOM 1776 C CA . LEU A 1 225 ? 3.322 -5.027 -3.322 1 98.38 225 LEU A CA 1
ATOM 1777 C C . LEU A 1 225 ? 2.674 -5.848 -4.43 1 98.38 225 LEU A C 1
ATOM 1779 O O . LEU A 1 225 ? 2.729 -7.078 -4.406 1 98.38 225 LEU A O 1
ATOM 1783 N N . ILE A 1 226 ? 2.105 -5.176 -5.367 1 97.62 226 ILE A N 1
ATOM 1784 C CA . ILE A 1 226 ? 1.442 -5.859 -6.473 1 97.62 226 ILE A CA 1
ATOM 1785 C C . ILE A 1 226 ? 2.471 -6.648 -7.285 1 97.62 226 ILE A C 1
ATOM 1787 O O . ILE A 1 226 ? 2.264 -7.824 -7.586 1 97.62 226 ILE A O 1
ATOM 1791 N N . ALA A 1 227 ? 3.598 -5.996 -7.609 1 97.25 227 ALA A N 1
ATOM 1792 C CA . ALA A 1 227 ? 4.625 -6.656 -8.414 1 97.25 227 ALA A CA 1
ATOM 1793 C C . ALA A 1 227 ? 5.188 -7.875 -7.688 1 97.25 227 ALA A C 1
ATOM 1795 O O . ALA A 1 227 ? 5.379 -8.938 -8.297 1 97.25 227 ALA A O 1
ATOM 1796 N N . ILE A 1 228 ? 5.391 -7.727 -6.414 1 97.44 228 ILE A N 1
ATOM 1797 C CA . ILE A 1 228 ? 5.926 -8.836 -5.637 1 97.44 228 ILE A CA 1
ATOM 1798 C C . ILE A 1 228 ? 4.883 -9.945 -5.531 1 97.44 228 ILE A C 1
ATOM 1800 O O . ILE A 1 228 ? 5.223 -11.125 -5.535 1 97.44 228 ILE A O 1
ATOM 1804 N N . GLY A 1 229 ? 3.648 -9.594 -5.523 1 94.5 229 GLY A N 1
ATOM 1805 C CA . GLY A 1 229 ? 2.572 -10.57 -5.492 1 94.5 229 GLY A CA 1
ATOM 1806 C C . GLY A 1 229 ? 2.484 -11.398 -6.758 1 94.5 229 GLY A C 1
ATOM 1807 O O . GLY A 1 229 ? 1.831 -12.445 -6.773 1 94.5 229 GLY A O 1
ATOM 1808 N N . HIS A 1 230 ? 3.121 -10.992 -7.793 1 94.06 230 HIS A N 1
ATOM 1809 C CA . HIS A 1 230 ? 3.053 -11.68 -9.078 1 94.06 230 HIS A CA 1
ATOM 1810 C C . HIS A 1 230 ? 4.246 -12.609 -9.266 1 94.06 230 HIS A C 1
ATOM 1812 O O . HIS A 1 230 ? 4.445 -13.156 -10.352 1 94.06 230 HIS A O 1
ATOM 1818 N N . GLN A 1 231 ? 5.066 -12.766 -8.25 1 95.62 231 GLN A N 1
ATOM 1819 C CA . GLN A 1 231 ? 6.211 -13.664 -8.352 1 95.62 231 GLN A CA 1
ATOM 1820 C C . GLN A 1 231 ? 5.766 -15.102 -8.609 1 95.62 231 GLN A C 1
ATOM 1822 O O . GLN A 1 231 ? 4.715 -15.523 -8.125 1 95.62 231 GLN A O 1
ATOM 1827 N N . GLU A 1 232 ? 6.602 -15.836 -9.359 1 94.69 232 GLU A N 1
ATOM 1828 C CA . GLU A 1 232 ? 6.207 -17.172 -9.773 1 94.69 232 GLU A CA 1
ATOM 1829 C C . GLU A 1 232 ? 7.113 -18.234 -9.156 1 94.69 232 GLU A C 1
ATOM 1831 O O . GLU A 1 232 ? 6.707 -19.391 -8.992 1 94.69 232 GLU A O 1
ATOM 1836 N N . ASP A 1 233 ? 8.359 -17.844 -8.93 1 96.31 233 ASP A N 1
ATOM 1837 C CA . ASP A 1 233 ? 9.25 -18.797 -8.266 1 96.31 233 ASP A CA 1
ATOM 1838 C C . ASP A 1 233 ? 8.664 -19.266 -6.934 1 96.31 233 ASP A C 1
ATOM 1840 O O . ASP A 1 233 ? 8.094 -18.469 -6.188 1 96.31 233 ASP A O 1
ATOM 1844 N N . GLU A 1 234 ? 8.859 -20.531 -6.668 1 95.44 234 GLU A N 1
ATOM 1845 C CA . GLU A 1 234 ? 8.234 -21.125 -5.492 1 95.44 234 GLU A CA 1
ATOM 1846 C C . GLU A 1 234 ? 8.656 -20.406 -4.215 1 95.44 234 GLU A C 1
ATOM 1848 O O . GLU A 1 234 ? 7.816 -20.078 -3.375 1 95.44 234 GLU A O 1
ATOM 1853 N N . VAL A 1 235 ? 9.891 -20.141 -4.047 1 94.69 235 VAL A N 1
ATOM 1854 C CA . VAL A 1 235 ? 10.414 -19.469 -2.857 1 94.69 235 VAL A CA 1
ATOM 1855 C C . VAL A 1 235 ? 9.914 -18.031 -2.807 1 94.69 235 VAL A C 1
ATOM 1857 O O . VAL A 1 235 ? 9.453 -17.562 -1.763 1 94.69 235 VAL A O 1
ATOM 1860 N N . MET A 1 236 ? 9.945 -17.375 -3.949 1 95.69 236 MET A N 1
ATOM 1861 C CA . MET A 1 236 ? 9.523 -15.977 -4.008 1 95.69 236 MET A CA 1
ATOM 1862 C C . MET A 1 236 ? 8.016 -15.852 -3.818 1 95.69 236 MET A C 1
ATOM 1864 O O . MET A 1 236 ? 7.547 -14.898 -3.201 1 95.69 236 MET A O 1
ATOM 1868 N N . ARG A 1 237 ? 7.336 -16.766 -4.277 1 94.12 237 ARG A N 1
ATOM 1869 C CA . ARG A 1 237 ? 5.887 -16.766 -4.105 1 94.12 237 ARG A CA 1
ATOM 1870 C C . ARG A 1 237 ? 5.504 -16.906 -2.637 1 94.12 237 ARG A C 1
ATOM 1872 O O . ARG A 1 237 ? 4.566 -16.266 -2.166 1 94.12 237 ARG A O 1
ATOM 1879 N N . LYS A 1 238 ? 6.25 -17.688 -2.006 1 92.38 238 LYS A N 1
ATOM 1880 C CA . LYS A 1 238 ? 5.918 -18 -0.62 1 92.38 238 LYS A CA 1
ATOM 1881 C C . LYS A 1 238 ? 6.473 -16.953 0.335 1 92.38 238 LYS A C 1
ATOM 1883 O O . LYS A 1 238 ? 5.809 -16.562 1.299 1 92.38 238 LYS A O 1
ATOM 1888 N N . TYR A 1 239 ? 7.609 -16.438 0.014 1 95.75 239 TYR A N 1
ATOM 1889 C CA . TYR A 1 239 ? 8.305 -15.656 1.032 1 95.75 239 TYR A CA 1
ATOM 1890 C C . TYR A 1 239 ? 8.648 -14.266 0.509 1 95.75 239 TYR A C 1
ATOM 1892 O O . TYR A 1 239 ? 9.117 -13.406 1.265 1 95.75 239 TYR A O 1
ATOM 1900 N N . GLY A 1 240 ? 8.484 -14.039 -0.747 1 96.88 240 GLY A N 1
ATOM 1901 C CA . GLY A 1 240 ? 8.891 -12.773 -1.339 1 96.88 240 GLY A CA 1
ATOM 1902 C C . GLY A 1 240 ? 8.258 -11.57 -0.669 1 96.88 240 GLY A C 1
ATOM 1903 O O . GLY A 1 240 ? 8.938 -10.578 -0.387 1 96.88 240 GLY A O 1
ATOM 1904 N N . MET A 1 241 ? 6.977 -11.656 -0.387 1 97.12 241 MET A N 1
ATOM 1905 C CA . MET A 1 241 ? 6.246 -10.562 0.251 1 97.12 241 MET A CA 1
ATOM 1906 C C . MET A 1 241 ? 6.785 -10.297 1.651 1 97.12 241 MET A C 1
ATOM 1908 O O . MET A 1 241 ? 7.047 -9.141 2.008 1 97.12 241 MET A O 1
ATOM 1912 N N . MET A 1 242 ? 6.98 -11.336 2.393 1 96.12 242 MET A N 1
ATOM 1913 C CA . MET A 1 242 ? 7.52 -11.203 3.742 1 96.12 242 MET A CA 1
ATOM 1914 C C . MET A 1 242 ? 8.938 -10.641 3.707 1 96.12 242 MET A C 1
ATOM 1916 O O . MET A 1 242 ? 9.273 -9.758 4.496 1 96.12 242 MET A O 1
ATOM 1920 N N . ALA A 1 243 ? 9.727 -11.125 2.82 1 97.62 243 ALA A N 1
ATOM 1921 C CA . ALA A 1 243 ? 11.094 -10.641 2.686 1 97.62 243 ALA A CA 1
ATOM 1922 C C . ALA A 1 243 ? 11.117 -9.148 2.373 1 97.62 243 ALA A C 1
ATOM 1924 O O . ALA A 1 243 ? 11.906 -8.398 2.957 1 97.62 243 ALA A O 1
ATOM 1925 N N . PHE A 1 244 ? 10.281 -8.75 1.531 1 98.38 244 PHE A N 1
ATOM 1926 C CA . PHE A 1 244 ? 10.195 -7.348 1.147 1 98.38 244 PHE A CA 1
ATOM 1927 C C . PHE A 1 244 ? 9.797 -6.484 2.338 1 98.38 244 PHE A C 1
ATOM 1929 O O . PHE A 1 244 ? 10.445 -5.48 2.627 1 98.38 244 PHE A O 1
ATOM 1936 N N . LEU A 1 245 ? 8.773 -6.902 3.039 1 98.25 245 LEU A N 1
ATOM 1937 C CA . LEU A 1 245 ? 8.258 -6.121 4.16 1 98.25 245 LEU A CA 1
ATOM 1938 C C . LEU A 1 245 ? 9.281 -6.059 5.293 1 98.25 245 LEU A C 1
ATOM 1940 O O . LEU A 1 245 ? 9.492 -5 5.891 1 98.25 245 LEU A O 1
ATOM 1944 N N . VAL A 1 246 ? 9.867 -7.109 5.551 1 97.5 246 VAL A N 1
ATOM 1945 C CA . VAL A 1 246 ? 10.883 -7.137 6.598 1 97.5 246 VAL A CA 1
ATOM 1946 C C . VAL A 1 246 ? 12.07 -6.258 6.195 1 97.5 246 VAL A C 1
ATOM 1948 O O . VAL A 1 246 ? 12.602 -5.508 7.016 1 97.5 246 VAL A O 1
ATOM 1951 N N . THR A 1 247 ? 12.484 -6.359 4.938 1 97.81 247 THR A N 1
ATOM 1952 C CA . THR A 1 247 ? 13.562 -5.508 4.449 1 97.81 247 THR A CA 1
ATOM 1953 C C . THR A 1 247 ? 13.195 -4.035 4.59 1 97.81 247 THR A C 1
ATOM 1955 O O . THR A 1 247 ? 14.016 -3.225 5.031 1 97.81 247 THR A O 1
ATOM 1958 N N . MET A 1 248 ? 11.992 -3.703 4.238 1 97.5 248 MET A N 1
ATOM 1959 C CA . MET A 1 248 ? 11.531 -2.33 4.414 1 97.5 248 MET A CA 1
ATOM 1960 C C . MET A 1 248 ? 11.625 -1.91 5.879 1 97.5 248 MET A C 1
ATOM 1962 O O . MET A 1 248 ? 12.078 -0.81 6.188 1 97.5 248 MET A O 1
ATOM 1966 N N . GLY A 1 249 ? 11.156 -2.773 6.785 1 96.31 249 GLY A N 1
ATOM 1967 C CA . GLY A 1 249 ? 11.242 -2.492 8.211 1 96.31 249 GLY A CA 1
ATOM 1968 C C . GLY A 1 249 ? 12.656 -2.25 8.688 1 96.31 249 GLY A C 1
ATOM 1969 O O . GLY A 1 249 ? 12.914 -1.315 9.453 1 96.31 249 GLY A O 1
ATOM 1970 N N . VAL A 1 250 ? 13.547 -3.018 8.211 1 97 250 VAL A N 1
ATOM 1971 C CA . VAL A 1 250 ? 14.953 -2.889 8.578 1 97 250 VAL A CA 1
ATOM 1972 C C . VAL A 1 250 ? 15.516 -1.583 8.023 1 97 250 VAL A C 1
ATOM 1974 O O . VAL A 1 250 ? 16.25 -0.871 8.719 1 97 250 VAL A O 1
ATOM 1977 N N . LEU A 1 251 ? 15.164 -1.271 6.801 1 97.44 251 LEU A N 1
ATOM 1978 C CA . LEU A 1 251 ? 15.648 -0.046 6.18 1 97.44 251 LEU A CA 1
ATOM 1979 C C . LEU A 1 251 ? 15.133 1.184 6.914 1 97.44 251 LEU A C 1
ATOM 1981 O O . LEU A 1 251 ? 15.875 2.145 7.129 1 97.44 251 LEU A O 1
ATOM 1985 N N . LEU A 1 252 ? 13.891 1.138 7.309 1 96.25 252 LEU A N 1
ATOM 1986 C CA . LEU A 1 252 ? 13.312 2.246 8.062 1 96.25 252 LEU A CA 1
ATOM 1987 C C . LEU A 1 252 ? 14.078 2.467 9.367 1 96.25 252 LEU A C 1
ATOM 1989 O O . LEU A 1 252 ? 14.414 3.602 9.711 1 96.25 252 LEU A O 1
ATOM 1993 N N . ARG A 1 253 ? 14.344 1.448 10.039 1 94.44 253 ARG A N 1
ATOM 1994 C CA . ARG A 1 253 ? 15.062 1.547 11.305 1 94.44 253 ARG A CA 1
ATOM 1995 C C . ARG A 1 253 ? 16.5 1.992 11.086 1 94.44 253 ARG A C 1
ATOM 1997 O O . ARG A 1 253 ? 17.047 2.768 11.875 1 94.44 253 ARG A O 1
ATOM 2004 N N . THR A 1 254 ? 17.078 1.484 10.023 1 96 254 THR A N 1
ATOM 2005 C CA . THR A 1 254 ? 18.453 1.863 9.68 1 96 254 THR A CA 1
ATOM 2006 C C . THR A 1 254 ? 18.531 3.35 9.344 1 96 254 THR A C 1
ATOM 2008 O O . THR A 1 254 ? 19.422 4.055 9.82 1 96 254 THR A O 1
ATOM 2011 N N . GLU A 1 255 ? 17.609 3.775 8.531 1 95.25 255 GLU A N 1
ATOM 2012 C CA . GLU A 1 255 ? 17.609 5.188 8.164 1 95.25 255 GLU A CA 1
ATOM 2013 C C . GLU A 1 255 ? 17.359 6.078 9.375 1 95.25 255 GLU A C 1
ATOM 2015 O O . GLU A 1 255 ? 17.953 7.148 9.5 1 95.25 255 GLU A O 1
ATOM 2020 N N . GLN A 1 256 ? 16.453 5.582 10.242 1 92.06 256 GLN A N 1
ATOM 2021 C CA . GLN A 1 256 ? 16.219 6.316 11.484 1 92.06 256 GLN A CA 1
ATOM 2022 C C . GLN A 1 256 ? 17.469 6.379 12.344 1 92.06 256 GLN A C 1
ATOM 2024 O O . GLN A 1 256 ? 17.844 7.449 12.82 1 92.06 256 GLN A O 1
ATOM 2029 N N . TRP A 1 257 ? 18.047 5.316 12.516 1 92.5 257 TRP A N 1
ATOM 2030 C CA . TRP A 1 257 ? 19.234 5.215 13.344 1 92.5 257 TRP A CA 1
ATOM 2031 C C . TRP A 1 257 ? 20.359 6.078 12.781 1 92.5 257 TRP A C 1
ATOM 2033 O O . TRP A 1 257 ? 20.969 6.875 13.508 1 92.5 257 TRP A O 1
ATOM 2043 N N . ALA A 1 258 ? 20.672 5.949 11.516 1 94.5 258 ALA A N 1
ATOM 2044 C CA . ALA A 1 258 ? 21.719 6.738 10.875 1 94.5 258 ALA A CA 1
ATOM 2045 C C . ALA A 1 258 ? 21.406 8.227 10.938 1 94.5 258 ALA A C 1
ATOM 2047 O O . ALA A 1 258 ? 22.281 9.047 11.195 1 94.5 258 ALA A O 1
ATOM 2048 N N . GLY A 1 259 ? 20.156 8.547 10.68 1 91.62 259 GLY A N 1
ATOM 2049 C CA . GLY A 1 259 ? 19.75 9.938 10.773 1 91.62 259 GLY A CA 1
ATOM 2050 C C . GLY A 1 259 ? 19.953 10.539 12.148 1 91.62 259 GLY A C 1
ATOM 2051 O O . GLY A 1 259 ? 20.391 11.688 12.266 1 91.62 259 GLY A O 1
ATOM 2052 N N . ASP A 1 260 ? 19.641 9.766 13.164 1 88.06 260 ASP A N 1
ATOM 2053 C CA . ASP A 1 260 ? 19.812 10.234 14.531 1 88.06 260 ASP A CA 1
ATOM 2054 C C . ASP A 1 260 ? 21.281 10.492 14.844 1 88.06 260 ASP A C 1
ATOM 2056 O O . ASP A 1 260 ? 21.625 11.492 15.477 1 88.06 260 ASP A O 1
ATOM 2060 N N . ILE A 1 261 ? 22.156 9.672 14.406 1 90.75 261 ILE A N 1
ATOM 2061 C CA . ILE A 1 261 ? 23.578 9.812 14.664 1 90.75 261 ILE A CA 1
ATOM 2062 C C . ILE A 1 261 ? 24.141 10.977 13.852 1 90.75 261 ILE A C 1
ATOM 2064 O O . ILE A 1 261 ? 24.922 11.773 14.359 1 90.75 261 ILE A O 1
ATOM 2068 N N . MET A 1 262 ? 23.75 11.094 12.594 1 90.19 262 MET A N 1
ATOM 2069 C CA . MET A 1 262 ? 24.281 12.133 11.719 1 90.19 262 MET A CA 1
ATOM 2070 C C . MET A 1 262 ? 23.781 13.508 12.141 1 90.19 262 MET A C 1
ATOM 2072 O O . MET A 1 262 ? 24.422 14.523 11.836 1 90.19 262 MET A O 1
ATOM 2076 N N . ALA A 1 263 ? 22.672 13.492 12.766 1 85.88 263 ALA A N 1
ATOM 2077 C CA . ALA A 1 263 ? 22.188 14.766 13.305 1 85.88 263 ALA A CA 1
ATOM 2078 C C . ALA A 1 263 ? 23.172 15.336 14.328 1 85.88 263 ALA A C 1
ATOM 2080 O O . ALA A 1 263 ? 23.312 16.562 14.453 1 85.88 263 ALA A O 1
ATOM 2081 N N . GLU A 1 264 ? 23.828 14.477 14.977 1 83.44 264 GLU A N 1
ATOM 2082 C CA . GLU A 1 264 ? 24.859 14.914 15.914 1 83.44 264 GLU A CA 1
ATOM 2083 C C . GLU A 1 264 ? 26.047 15.531 15.18 1 83.44 264 GLU A C 1
ATOM 2085 O O . GLU A 1 264 ? 26.656 16.484 15.672 1 83.44 264 GLU A O 1
ATOM 2090 N N . TYR A 1 265 ? 26.375 14.992 14.078 1 80.75 265 TYR A N 1
ATOM 2091 C CA . TYR A 1 265 ? 27.438 15.555 13.234 1 80.75 265 TYR A CA 1
ATOM 2092 C C . TYR A 1 265 ? 27.125 17 12.875 1 80.75 265 TYR A C 1
ATOM 2094 O O . TYR A 1 265 ? 28.016 17.844 12.852 1 80.75 265 TYR A O 1
ATOM 2102 N N . LEU A 1 266 ? 25.938 17.266 12.625 1 82.06 266 LEU A N 1
ATOM 2103 C CA . LEU A 1 266 ? 25.5 18.609 12.266 1 82.06 266 LEU A CA 1
ATOM 2104 C C . LEU A 1 266 ? 25.688 19.562 13.438 1 82.06 266 LEU A C 1
ATOM 2106 O O . LEU A 1 266 ? 25.828 20.781 13.242 1 82.06 266 LEU A O 1
ATOM 2110 N N . GLN A 1 267 ? 25.703 19 14.594 1 79.88 267 GLN A N 1
ATOM 2111 C CA . GLN A 1 267 ? 25.891 19.828 15.789 1 79.88 267 GLN A CA 1
ATOM 2112 C C . GLN A 1 267 ? 27.359 20 16.109 1 79.88 267 GLN A C 1
ATOM 2114 O O . GLN A 1 267 ? 27.719 20.594 17.141 1 79.88 267 GLN A O 1
ATOM 2119 N N . GLY A 1 268 ? 28.234 19.547 15.258 1 77.38 268 GLY A N 1
ATOM 2120 C CA . GLY A 1 268 ? 29.656 19.844 15.406 1 77.38 268 GLY A CA 1
ATOM 2121 C C . GLY A 1 268 ? 30.453 18.703 16 1 77.38 268 GLY A C 1
ATOM 2122 O O . GLY A 1 268 ? 31.641 18.844 16.281 1 77.38 268 GLY A O 1
ATOM 2123 N N . GLN A 1 269 ? 29.891 17.594 16.188 1 72.19 269 GLN A N 1
ATOM 2124 C CA . GLN A 1 269 ? 30.625 16.484 16.75 1 72.19 269 GLN A CA 1
ATOM 2125 C C . GLN A 1 269 ? 31.438 15.75 15.672 1 72.19 269 GLN A C 1
ATOM 2127 O O . GLN A 1 269 ? 30.953 15.57 14.555 1 72.19 269 GLN A O 1
ATOM 2132 N N . GLN A 1 270 ? 32.625 15.5 15.883 1 74.94 270 GLN A N 1
ATOM 2133 C CA . GLN A 1 270 ? 33.469 14.766 14.945 1 74.94 270 GLN A CA 1
ATOM 2134 C C . GLN A 1 270 ? 33.156 13.273 14.961 1 74.94 270 GLN A C 1
ATOM 2136 O O . GLN A 1 270 ? 32.75 12.734 15.992 1 74.94 270 GLN A O 1
ATOM 2141 N N . VAL A 1 271 ? 33.25 12.672 13.805 1 75.69 271 VAL A N 1
ATOM 2142 C CA . VAL A 1 271 ? 33.031 11.234 13.656 1 75.69 271 VAL A CA 1
ATOM 2143 C C . VAL A 1 271 ? 34.219 10.469 14.227 1 75.69 271 VAL A C 1
ATOM 2145 O O . VAL A 1 271 ? 35.281 10.391 13.586 1 75.69 271 VAL A O 1
ATOM 2148 N N . ARG A 1 272 ? 34.062 9.898 15.453 1 81.44 272 ARG A N 1
ATOM 2149 C CA . ARG A 1 272 ? 35.188 9.234 16.094 1 81.44 272 ARG A CA 1
ATOM 2150 C C . ARG A 1 272 ? 34.844 7.789 16.453 1 81.44 272 ARG A C 1
ATOM 2152 O O . ARG A 1 272 ? 35.719 6.914 16.391 1 81.44 272 ARG A O 1
ATOM 2159 N N . THR A 1 273 ? 33.75 7.551 16.656 1 87.75 273 THR A N 1
ATOM 2160 C CA . THR A 1 273 ? 33.375 6.223 17.125 1 87.75 273 THR A CA 1
ATOM 2161 C C . THR A 1 273 ? 33 5.32 15.945 1 87.75 273 THR A C 1
ATOM 2163 O O . THR A 1 273 ? 32.75 5.801 14.844 1 87.75 273 THR A O 1
ATOM 2166 N N . VAL A 1 274 ? 33.062 4.047 16.125 1 91 274 VAL A N 1
ATOM 2167 C CA . VAL A 1 274 ? 32.688 3.055 15.125 1 91 274 VAL A CA 1
ATOM 2168 C C . VAL A 1 274 ? 31.25 3.264 14.711 1 91 274 VAL A C 1
ATOM 2170 O O . VAL A 1 274 ? 30.906 3.17 13.523 1 91 274 VAL A O 1
ATOM 2173 N N . LYS A 1 275 ? 30.438 3.535 15.664 1 90.5 275 LYS A N 1
ATOM 2174 C CA . LYS A 1 275 ? 29.016 3.797 15.406 1 90.5 275 LYS A CA 1
ATOM 2175 C C . LYS A 1 275 ? 28.844 4.965 14.438 1 90.5 275 LYS A C 1
ATOM 2177 O O . LYS A 1 275 ? 28.047 4.887 13.508 1 90.5 275 LYS A O 1
ATOM 2182 N N . GLN A 1 276 ? 29.609 5.91 14.586 1 91.44 276 GLN A N 1
ATOM 2183 C CA . GLN A 1 276 ? 29.531 7.09 13.734 1 91.44 276 GLN A CA 1
ATOM 2184 C C . GLN A 1 276 ? 30.078 6.793 12.336 1 91.44 276 GLN A C 1
ATOM 2186 O O . GLN A 1 276 ? 29.547 7.305 11.344 1 91.44 276 GLN A O 1
ATOM 2191 N N . ARG A 1 277 ? 31.062 6.043 12.281 1 93.44 277 ARG A N 1
ATOM 2192 C CA . ARG A 1 277 ? 31.625 5.676 10.992 1 93.44 277 ARG A CA 1
ATOM 2193 C C . ARG A 1 277 ? 30.641 4.867 10.164 1 93.44 277 ARG A C 1
ATOM 2195 O O . ARG A 1 277 ? 30.484 5.09 8.961 1 93.44 277 ARG A O 1
ATOM 2202 N N . VAL A 1 278 ? 30 3.965 10.828 1 95.38 278 VAL A N 1
ATOM 2203 C CA . VAL A 1 278 ? 28.984 3.17 10.148 1 95.38 278 VAL A CA 1
ATOM 2204 C C . VAL A 1 278 ? 27.859 4.082 9.656 1 95.38 278 VAL A C 1
ATOM 2206 O O . VAL A 1 278 ? 27.406 3.963 8.508 1 95.38 278 VAL A O 1
ATOM 2209 N N . ALA A 1 279 ? 27.406 4.973 10.484 1 95.12 279 ALA A N 1
ATOM 2210 C CA . ALA A 1 279 ? 26.359 5.918 10.102 1 95.12 279 ALA A CA 1
ATOM 2211 C C . ALA A 1 279 ? 26.797 6.773 8.914 1 95.12 279 ALA A C 1
ATOM 2213 O O . ALA A 1 279 ? 25.984 7.086 8.039 1 95.12 279 ALA A O 1
ATOM 2214 N N . TRP A 1 280 ? 28.062 7.129 8.898 1 93.75 280 TRP A N 1
ATOM 2215 C CA . TRP A 1 280 ? 28.609 7.926 7.809 1 93.75 280 TRP A CA 1
ATOM 2216 C C . TRP A 1 280 ? 28.547 7.164 6.488 1 93.75 280 TRP A C 1
ATOM 2218 O O . TRP A 1 280 ? 28.188 7.727 5.453 1 93.75 280 TRP A O 1
ATOM 2228 N N . VAL A 1 281 ? 28.859 5.91 6.535 1 94.81 281 VAL A N 1
ATOM 2229 C CA . VAL A 1 281 ? 28.812 5.078 5.34 1 94.81 281 VAL A CA 1
ATOM 2230 C C . VAL A 1 281 ? 27.359 4.949 4.875 1 94.81 281 VAL A C 1
ATOM 2232 O O . VAL A 1 281 ? 27.078 5.059 3.678 1 94.81 281 VAL A O 1
ATOM 2235 N N . LEU A 1 282 ? 26.453 4.734 5.777 1 96.25 282 LEU A N 1
ATOM 2236 C CA . LEU A 1 282 ? 25.047 4.621 5.449 1 96.25 282 LEU A CA 1
ATOM 2237 C C . LEU A 1 282 ? 24.516 5.918 4.84 1 96.25 282 LEU A C 1
ATOM 2239 O O . LEU A 1 282 ? 23.766 5.891 3.861 1 96.25 282 LEU A O 1
ATOM 2243 N N . TYR A 1 283 ? 24.938 7.02 5.465 1 94.25 283 TYR A N 1
ATOM 2244 C CA . TYR A 1 283 ? 24.609 8.328 4.91 1 94.25 283 TYR A CA 1
ATOM 2245 C C . TYR A 1 283 ? 25.125 8.461 3.48 1 94.25 283 TYR A C 1
ATOM 2247 O O . TYR A 1 283 ? 24.391 8.914 2.594 1 94.25 283 TYR A O 1
ATOM 2255 N N . ARG A 1 284 ? 26.281 8.016 3.197 1 92.69 284 ARG A N 1
ATOM 2256 C CA . ARG A 1 284 ? 26.891 8.18 1.882 1 92.69 284 ARG A CA 1
ATOM 2257 C C . ARG A 1 284 ? 26.141 7.387 0.823 1 92.69 284 ARG A C 1
ATOM 2259 O O . ARG A 1 284 ? 26 7.836 -0.32 1 92.69 284 ARG A O 1
ATOM 2266 N N . ILE A 1 285 ? 25.562 6.305 1.218 1 93.06 285 ILE A N 1
ATOM 2267 C CA . ILE A 1 285 ? 24.906 5.469 0.224 1 93.06 285 ILE A CA 1
ATOM 2268 C C . ILE A 1 285 ? 23.406 5.766 0.221 1 93.06 285 ILE A C 1
ATOM 2270 O O . ILE A 1 285 ? 22.641 5.098 -0.475 1 93.06 285 ILE A O 1
ATOM 2274 N N . GLY A 1 286 ? 23.016 6.645 1.018 1 94.31 286 GLY A N 1
ATOM 2275 C CA . GLY A 1 286 ? 21.641 7.129 0.938 1 94.31 286 GLY A CA 1
ATOM 2276 C C . GLY A 1 286 ? 20.719 6.461 1.936 1 94.31 286 GLY A C 1
ATOM 2277 O O . GLY A 1 286 ? 19.5 6.645 1.877 1 94.31 286 GLY A O 1
ATOM 2278 N N . LEU A 1 287 ? 21.203 5.699 2.893 1 96.25 287 LEU A N 1
ATOM 2279 C CA . LEU A 1 287 ? 20.391 5.051 3.924 1 96.25 287 LEU A CA 1
ATOM 2280 C C . LEU A 1 287 ? 20.375 5.887 5.199 1 96.25 287 LEU A C 1
ATOM 2282 O O . LEU A 1 287 ? 20.906 5.465 6.23 1 96.25 287 LEU A O 1
ATOM 2286 N N . CYS A 1 288 ? 19.781 7 5.078 1 94.69 288 CYS A N 1
ATOM 2287 C CA . CYS A 1 288 ? 19.703 8.008 6.129 1 94.69 288 CYS A CA 1
ATOM 2288 C C . CYS A 1 288 ? 18.438 8.852 5.977 1 94.69 288 CYS A C 1
ATOM 2290 O O . CYS A 1 288 ? 17.984 9.102 4.855 1 94.69 288 CYS A O 1
ATOM 2292 N N . ARG A 1 289 ? 17.953 9.188 7.141 1 91.38 289 ARG A N 1
ATOM 2293 C CA . ARG A 1 289 ? 16.781 10.062 7.098 1 91.38 289 ARG A CA 1
ATOM 2294 C C . ARG A 1 289 ? 17.016 11.242 6.168 1 91.38 289 ARG A C 1
ATOM 2296 O O . ARG A 1 289 ? 18.031 11.938 6.277 1 91.38 289 ARG A O 1
ATOM 2303 N N . ILE A 1 290 ? 16.031 11.516 5.359 1 89.62 290 ILE A N 1
ATOM 2304 C CA . ILE A 1 290 ? 16.203 12.43 4.238 1 89.62 290 ILE A CA 1
ATOM 2305 C C . ILE A 1 290 ? 16.469 13.844 4.766 1 89.62 290 ILE A C 1
ATOM 2307 O O . ILE A 1 290 ? 17.266 14.594 4.195 1 89.62 290 ILE A O 1
ATOM 2311 N N . SER A 1 291 ? 15.766 14.281 5.801 1 84 291 SER A N 1
ATOM 2312 C CA . SER A 1 291 ? 15.961 15.625 6.332 1 84 291 SER A CA 1
ATOM 2313 C C . SER A 1 291 ? 17.391 15.836 6.797 1 84 291 SER A C 1
ATOM 2315 O O . SER A 1 291 ? 18 16.875 6.523 1 84 291 SER A O 1
ATOM 2317 N N . THR A 1 292 ? 17.906 14.867 7.41 1 87.44 292 THR A N 1
ATOM 2318 C CA . THR A 1 292 ? 19.281 14.938 7.883 1 87.44 292 THR A CA 1
ATOM 2319 C C . THR A 1 292 ? 20.266 14.82 6.723 1 87.44 292 THR A C 1
ATOM 2321 O O . THR A 1 292 ? 21.25 15.555 6.656 1 87.44 292 THR A O 1
ATOM 2324 N N . LEU A 1 293 ? 19.953 13.922 5.855 1 91.19 293 LEU A N 1
ATOM 2325 C CA . LEU A 1 293 ? 20.812 13.664 4.711 1 91.19 293 LEU A CA 1
ATOM 2326 C C . LEU A 1 293 ? 21.031 14.938 3.893 1 91.19 293 LEU A C 1
ATOM 2328 O O . LEU A 1 293 ? 22.172 15.281 3.559 1 91.19 293 LEU A O 1
ATOM 2332 N N . VAL A 1 294 ? 20 15.633 3.648 1 86.19 294 VAL A N 1
ATOM 2333 C CA . VAL A 1 294 ? 20.078 16.844 2.836 1 86.19 294 VAL A CA 1
ATOM 2334 C C . VAL A 1 294 ? 20.859 17.922 3.578 1 86.19 294 VAL A C 1
ATOM 2336 O O . VAL A 1 294 ? 21.641 18.656 2.969 1 86.19 294 VAL A O 1
ATOM 2339 N N . GLN A 1 295 ? 20.703 18 4.828 1 86.44 295 GLN A N 1
ATOM 2340 C CA . GLN A 1 295 ? 21.438 18.984 5.629 1 86.44 295 GLN A CA 1
ATOM 2341 C C . GLN A 1 295 ? 22.922 18.672 5.656 1 86.44 295 GLN A C 1
ATOM 2343 O O . GLN A 1 295 ? 23.75 19.578 5.523 1 86.44 295 GLN A O 1
ATOM 2348 N N . VAL A 1 296 ? 23.172 17.469 5.816 1 88.62 296 VAL A N 1
ATOM 2349 C CA . VAL A 1 296 ? 24.578 17.078 5.855 1 88.62 296 VAL A CA 1
ATOM 2350 C C . VAL A 1 296 ? 25.234 17.312 4.492 1 88.62 296 VAL A C 1
ATOM 2352 O O . VAL A 1 296 ? 26.375 17.766 4.41 1 88.62 296 VAL A O 1
ATOM 2355 N N . ASP A 1 297 ? 24.516 17.016 3.422 1 88.12 297 ASP A N 1
ATOM 2356 C CA . ASP A 1 297 ? 25.016 17.297 2.076 1 88.12 297 ASP A CA 1
ATOM 2357 C C . ASP A 1 297 ? 25.391 18.766 1.924 1 88.12 297 ASP A C 1
ATOM 2359 O O . ASP A 1 297 ? 26.406 19.078 1.294 1 88.12 297 ASP A O 1
ATOM 2363 N N . LYS A 1 298 ? 24.594 19.594 2.459 1 86.69 298 LYS A N 1
ATOM 2364 C CA . LYS A 1 298 ? 24.859 21.031 2.377 1 86.69 298 LYS A CA 1
ATOM 2365 C C . LYS A 1 298 ? 26.141 21.391 3.121 1 86.69 298 LYS A C 1
ATOM 2367 O O . LYS A 1 298 ? 26.938 22.203 2.637 1 86.69 298 LYS A O 1
ATOM 2372 N N . VAL A 1 299 ? 26.328 20.844 4.199 1 85.94 299 VAL A N 1
ATOM 2373 C CA . VAL A 1 299 ? 27.484 21.141 5.027 1 85.94 299 VAL A CA 1
ATOM 2374 C C . VAL A 1 299 ? 28.75 20.594 4.367 1 85.94 299 VAL A C 1
ATOM 2376 O O . VAL A 1 299 ? 29.781 21.281 4.312 1 85.94 299 VAL A O 1
ATOM 2379 N N . VAL A 1 300 ? 28.656 19.438 3.871 1 83.44 300 VAL A N 1
ATOM 2380 C CA . VAL A 1 300 ? 29.797 18.797 3.244 1 83.44 300 VAL A CA 1
ATOM 2381 C C . VAL A 1 300 ? 30.172 19.531 1.962 1 83.44 300 VAL A C 1
ATOM 2383 O O . VAL A 1 300 ? 31.359 19.719 1.667 1 83.44 300 VAL A O 1
ATOM 2386 N N . SER A 1 301 ? 29.172 19.984 1.197 1 83.25 301 SER A N 1
ATOM 2387 C CA . SER A 1 301 ? 29.422 20.719 -0.03 1 83.25 301 SER A CA 1
ATOM 2388 C C . SER A 1 301 ? 30.062 22.078 0.269 1 83.25 301 SER A C 1
ATOM 2390 O O . SER A 1 301 ? 30.969 22.516 -0.446 1 83.25 301 SER A O 1
ATOM 2392 N N . ARG A 1 302 ? 29.672 22.734 1.275 1 79.88 302 ARG A N 1
ATOM 2393 C CA . ARG A 1 302 ? 30.234 24.016 1.678 1 79.88 302 ARG A CA 1
ATOM 2394 C C . ARG A 1 302 ? 31.688 23.859 2.115 1 79.88 302 ARG A C 1
ATOM 2396 O O . ARG A 1 302 ? 32.531 24.703 1.81 1 79.88 302 ARG A O 1
ATOM 2403 N N . SER A 1 303 ? 31.922 22.828 2.752 1 73.19 303 SER A N 1
ATOM 2404 C CA . SER A 1 303 ? 33.281 22.578 3.225 1 73.19 303 SER A CA 1
ATOM 2405 C C . SER A 1 303 ? 34.219 22.297 2.064 1 73.19 303 SER A C 1
ATOM 2407 O O . SER A 1 303 ? 35.375 22.703 2.078 1 73.19 303 SER A O 1
ATOM 2409 N N . ASN A 1 304 ? 33.656 21.688 1.076 1 72.69 304 ASN A N 1
ATOM 2410 C CA . ASN A 1 304 ? 34.469 21.391 -0.096 1 72.69 304 ASN A CA 1
ATOM 2411 C C . ASN A 1 304 ? 34.75 22.641 -0.921 1 72.69 304 ASN A C 1
ATOM 2413 O O . ASN A 1 304 ? 35.812 22.797 -1.511 1 72.69 304 ASN A O 1
ATOM 2417 N N . ASP A 1 305 ? 33.812 23.562 -0.927 1 71.44 305 ASP A N 1
ATOM 2418 C CA . ASP A 1 305 ? 34 24.812 -1.644 1 71.44 305 ASP A CA 1
ATOM 2419 C C . ASP A 1 305 ? 35.031 25.703 -0.963 1 71.44 305 ASP A C 1
ATOM 2421 O O . ASP A 1 305 ? 35.844 26.344 -1.635 1 71.44 305 ASP A O 1
ATOM 2425 N N . VAL A 1 306 ? 35.094 25.703 0.296 1 69.31 306 VAL A N 1
ATOM 2426 C CA . VAL A 1 306 ? 36.062 26.516 1.05 1 69.31 306 VAL A CA 1
ATOM 2427 C C . VAL A 1 306 ? 37.469 25.938 0.882 1 69.31 306 VAL A C 1
ATOM 2429 O O . VAL A 1 306 ? 38.406 26.688 0.717 1 69.31 306 VAL A O 1
ATOM 2432 N N . THR A 1 307 ? 37.531 24.719 0.829 1 67 307 THR A N 1
ATOM 2433 C CA . THR A 1 307 ? 38.844 24.094 0.686 1 67 307 THR A CA 1
ATOM 2434 C C . THR A 1 307 ? 39.375 24.281 -0.729 1 67 307 THR A C 1
ATOM 2436 O O . THR A 1 307 ? 40.594 24.328 -0.934 1 67 307 THR A O 1
ATOM 2439 N N . SER A 1 308 ? 38.469 24.422 -1.604 1 65.5 308 SER A N 1
ATOM 2440 C CA . SER A 1 308 ? 38.906 24.625 -2.979 1 65.5 308 SER A CA 1
ATOM 2441 C C . SER A 1 308 ? 39.312 26.062 -3.221 1 65.5 308 SER A C 1
ATOM 2443 O O . SER A 1 308 ? 40.062 26.359 -4.176 1 65.5 308 SER A O 1
ATOM 2445 N N . GLU A 1 309 ? 38.875 26.922 -2.441 1 56.28 309 GLU A N 1
ATOM 2446 C CA . GLU A 1 309 ? 39.219 28.344 -2.58 1 56.28 309 GLU A CA 1
ATOM 2447 C C . GLU A 1 309 ? 40.5 28.688 -1.831 1 56.28 309 GLU A C 1
ATOM 2449 O O . GLU A 1 309 ? 41.031 29.766 -2.004 1 56.28 309 GLU A O 1
ATOM 2454 N N . GLN A 1 310 ? 40.969 27.797 -1.067 1 46.41 310 GLN A N 1
ATOM 2455 C CA . GLN A 1 310 ? 42.281 28 -0.46 1 46.41 310 GLN A CA 1
ATOM 2456 C C . GLN A 1 310 ? 43.375 27.297 -1.266 1 46.41 310 GLN A C 1
ATOM 2458 O O . GLN A 1 310 ? 44.5 27.828 -1.395 1 46.41 310 GLN A O 1
ATOM 2463 N N . MET B 1 1 ? -14.258 -64.625 -51.031 1 22.11 1 MET B N 1
ATOM 2464 C CA . MET B 1 1 ? -14.938 -65.25 -49.875 1 22.11 1 MET B CA 1
ATOM 2465 C C . MET B 1 1 ? -13.938 -65.688 -48.812 1 22.11 1 MET B C 1
ATOM 2467 O O . MET B 1 1 ? -14.234 -65.562 -47.625 1 22.11 1 MET B O 1
ATOM 2471 N N . GLU B 1 2 ? -12.844 -66.312 -49.312 1 22.56 2 GLU B N 1
ATOM 2472 C CA . GLU B 1 2 ? -11.992 -67.062 -48.406 1 22.56 2 GLU B CA 1
ATOM 2473 C C . GLU B 1 2 ? -11.141 -66.188 -47.531 1 22.56 2 GLU B C 1
ATOM 2475 O O . GLU B 1 2 ? -10.672 -66.625 -46.469 1 22.56 2 GLU B O 1
ATOM 2480 N N . HIS B 1 3 ? -10.547 -65.125 -48.062 1 23.25 3 HIS B N 1
ATOM 2481 C CA . HIS B 1 3 ? -9.484 -64.312 -47.469 1 23.25 3 HIS B CA 1
ATOM 2482 C C . HIS B 1 3 ? -9.945 -63.656 -46.156 1 23.25 3 HIS B C 1
ATOM 2484 O O . HIS B 1 3 ? -9.219 -62.844 -45.594 1 23.25 3 HIS B O 1
ATOM 2490 N N . MET B 1 4 ? -11.234 -63.656 -45.781 1 23.23 4 MET B N 1
ATOM 2491 C CA . MET B 1 4 ? -11.984 -62.969 -44.75 1 23.23 4 MET B CA 1
ATOM 2492 C C . MET B 1 4 ? -11.562 -63.406 -43.375 1 23.23 4 MET B C 1
ATOM 2494 O O . MET B 1 4 ? -12.039 -62.875 -42.375 1 23.23 4 MET B O 1
ATOM 2498 N N . ALA B 1 5 ? -11.148 -64.625 -43.281 1 22.14 5 ALA B N 1
ATOM 2499 C CA . ALA B 1 5 ? -11.375 -65.438 -42.062 1 22.14 5 ALA B CA 1
ATOM 2500 C C . ALA B 1 5 ? -10.383 -65.062 -40.969 1 22.14 5 ALA B C 1
ATOM 2502 O O . ALA B 1 5 ? -10.586 -65.375 -39.781 1 22.14 5 ALA B O 1
ATOM 2503 N N . TYR B 1 6 ? -9.141 -64.75 -41.344 1 22.84 6 TYR B N 1
ATOM 2504 C CA . TYR B 1 6 ? -8.07 -65 -40.406 1 22.84 6 TYR B CA 1
ATOM 2505 C C . TYR B 1 6 ? -8.094 -64 -39.25 1 22.84 6 TYR B C 1
ATOM 2507 O O . TYR B 1 6 ? -7.344 -64.188 -38.281 1 22.84 6 TYR B O 1
ATOM 2515 N N . LEU B 1 7 ? -8.516 -62.688 -39.375 1 22.95 7 LEU B N 1
ATOM 2516 C CA . LEU B 1 7 ? -7.973 -61.625 -38.562 1 22.95 7 LEU B CA 1
ATOM 2517 C C . LEU B 1 7 ? -8.539 -61.656 -37.156 1 22.95 7 LEU B C 1
ATOM 2519 O O . LEU B 1 7 ? -8.383 -60.719 -36.375 1 22.95 7 LEU B O 1
ATOM 2523 N N . SER B 1 8 ? -9.234 -62.688 -36.688 1 21.97 8 SER B N 1
ATOM 2524 C CA . SER B 1 8 ? -10.141 -62.719 -35.531 1 21.97 8 SER B CA 1
ATOM 2525 C C . SER B 1 8 ? -9.375 -62.656 -34.219 1 21.97 8 SER B C 1
ATOM 2527 O O . SER B 1 8 ? -9.938 -62.281 -33.188 1 21.97 8 SER B O 1
ATOM 2529 N N . GLY B 1 9 ? -8.297 -63.406 -34.062 1 23.86 9 GLY B N 1
ATOM 2530 C CA . GLY B 1 9 ? -8.047 -63.969 -32.75 1 23.86 9 GLY B CA 1
ATOM 2531 C C . GLY B 1 9 ? -7.426 -62.969 -31.781 1 23.86 9 GLY B C 1
ATOM 2532 O O . GLY B 1 9 ? -6.863 -63.375 -30.766 1 23.86 9 GLY B O 1
ATOM 2533 N N . PHE B 1 10 ? -6.91 -61.812 -32.219 1 27.53 10 PHE B N 1
ATOM 2534 C CA . PHE B 1 10 ? -5.953 -61.188 -31.328 1 27.53 10 PHE B CA 1
ATOM 2535 C C . PHE B 1 10 ? -6.617 -60.781 -30 1 27.53 10 PHE B C 1
ATOM 2537 O O . PHE B 1 10 ? -7.551 -59.969 -29.984 1 27.53 10 PHE B O 1
ATOM 2544 N N . SER B 1 11 ? -6.75 -61.75 -29.094 1 24.58 11 SER B N 1
ATOM 2545 C CA . SER B 1 11 ? -7.34 -61.562 -27.766 1 24.58 11 SER B CA 1
ATOM 2546 C C . SER B 1 11 ? -6.707 -60.406 -27.031 1 24.58 11 SER B C 1
ATOM 2548 O O . SER B 1 11 ? -5.488 -60.375 -26.828 1 24.58 11 SER B O 1
ATOM 2550 N N . ASN B 1 12 ? -7.09 -59.219 -27.266 1 26.33 12 ASN B N 1
ATOM 2551 C CA . ASN B 1 12 ? -6.609 -57.969 -26.688 1 26.33 12 ASN B CA 1
ATOM 2552 C C . ASN B 1 12 ? -6.469 -58.062 -25.172 1 26.33 12 ASN B C 1
ATOM 2554 O O . ASN B 1 12 ? -7.457 -58.25 -24.469 1 26.33 12 ASN B O 1
ATOM 2558 N N . GLU B 1 13 ? -5.438 -58.781 -24.703 1 29.41 13 GLU B N 1
ATOM 2559 C CA . GLU B 1 13 ? -5.184 -58.812 -23.266 1 29.41 13 GLU B CA 1
ATOM 2560 C C . GLU B 1 13 ? -5.359 -57.438 -22.656 1 29.41 13 GLU B C 1
ATOM 2562 O O . GLU B 1 13 ? -4.762 -56.469 -23.109 1 29.41 13 GLU B O 1
ATOM 2567 N N . THR B 1 14 ? -6.465 -57.188 -22.031 1 28.75 14 THR B N 1
ATOM 2568 C CA . THR B 1 14 ? -6.93 -56.031 -21.281 1 28.75 14 THR B CA 1
ATOM 2569 C C . THR B 1 14 ? -5.867 -55.562 -20.281 1 28.75 14 THR B C 1
ATOM 2571 O O . THR B 1 14 ? -5.516 -56.281 -19.359 1 28.75 14 THR B O 1
ATOM 2574 N N . GLU B 1 15 ? -4.75 -55 -20.797 1 32.88 15 GLU B N 1
ATOM 2575 C CA . GLU B 1 15 ? -3.75 -54.438 -19.891 1 32.88 15 GLU B CA 1
ATOM 2576 C C . GLU B 1 15 ? -4.406 -53.812 -18.656 1 32.88 15 GLU B C 1
ATOM 2578 O O . GLU B 1 15 ? -5.367 -53.062 -18.781 1 32.88 15 GLU B O 1
ATOM 2583 N N . PRO B 1 16 ? -4.254 -54.469 -17.484 1 32.53 16 PRO B N 1
ATOM 2584 C CA . PRO B 1 16 ? -4.938 -53.906 -16.328 1 32.53 16 PRO B CA 1
ATOM 2585 C C . PRO B 1 16 ? -4.762 -52.406 -16.203 1 32.53 16 PRO B C 1
ATOM 2587 O O . PRO B 1 16 ? -3.752 -51.844 -16.656 1 32.53 16 PRO B O 1
ATOM 2590 N N . THR B 1 17 ? -5.793 -51.688 -16.422 1 30.19 17 THR B N 1
ATOM 2591 C CA . THR B 1 17 ? -5.855 -50.25 -16.219 1 30.19 17 THR B CA 1
ATOM 2592 C C . THR B 1 17 ? -5.039 -49.844 -15 1 30.19 17 THR B C 1
ATOM 2594 O O . THR B 1 17 ? -5.152 -50.438 -13.938 1 30.19 17 THR B O 1
ATOM 2597 N N . PRO B 1 18 ? -3.756 -49.406 -15.305 1 30.84 18 PRO B N 1
ATOM 2598 C CA . PRO B 1 18 ? -3 -49 -14.109 1 30.84 18 PRO B CA 1
ATOM 2599 C C . PRO B 1 18 ? -3.879 -48.375 -13.039 1 30.84 18 PRO B C 1
ATOM 2601 O O . PRO B 1 18 ? -4.836 -47.656 -13.359 1 30.84 18 PRO B O 1
ATOM 2604 N N . ASP B 1 19 ? -4.047 -49.062 -11.945 1 27.8 19 ASP B N 1
ATOM 2605 C CA . ASP B 1 19 ? -4.719 -48.531 -10.758 1 27.8 19 ASP B CA 1
ATOM 2606 C C . ASP B 1 19 ? -4.387 -47.031 -10.547 1 27.8 19 ASP B C 1
ATOM 2608 O O . ASP B 1 19 ? -3.211 -46.688 -10.469 1 27.8 19 ASP B O 1
ATOM 2612 N N . THR B 1 20 ? -5.086 -46.188 -11.281 1 29.48 20 THR B N 1
ATOM 2613 C CA . THR B 1 20 ? -5.121 -44.781 -10.883 1 29.48 20 THR B CA 1
ATOM 2614 C C . THR B 1 20 ? -4.984 -44.65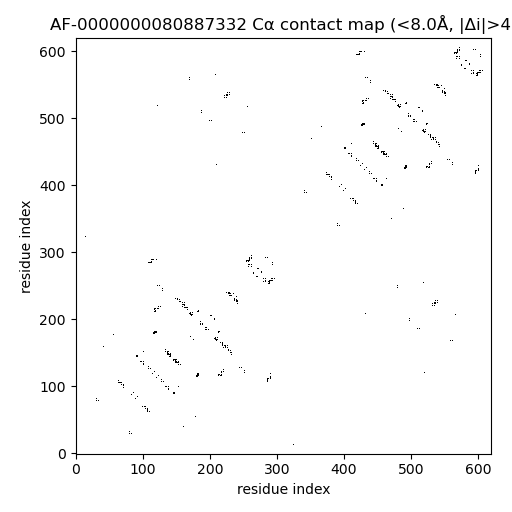6 -9.375 1 29.48 20 THR B C 1
ATOM 2616 O O . THR B 1 20 ? -5.934 -44.906 -8.633 1 29.48 20 THR B O 1
ATOM 2619 N N . THR B 1 21 ? -3.9 -45.219 -8.859 1 28.92 21 THR B N 1
ATOM 2620 C CA . THR B 1 21 ? -3.662 -44.875 -7.465 1 28.92 21 THR B CA 1
ATOM 2621 C C . THR B 1 21 ? -4.164 -43.469 -7.16 1 28.92 21 THR B C 1
ATOM 2623 O O . THR B 1 21 ? -3.711 -42.5 -7.77 1 28.92 21 THR B O 1
ATOM 2626 N N . ASP B 1 22 ? -5.422 -43.375 -6.906 1 27.31 22 ASP B N 1
ATOM 2627 C CA . ASP B 1 22 ? -6.074 -42.281 -6.199 1 27.31 22 ASP B CA 1
ATOM 2628 C C . ASP B 1 22 ? -5.125 -41.656 -5.188 1 27.31 22 ASP B C 1
ATOM 2630 O O . ASP B 1 22 ? -4.844 -42.219 -4.137 1 27.31 22 ASP B O 1
ATOM 2634 N N . ILE B 1 23 ? -3.977 -41.312 -5.586 1 30.09 23 ILE B N 1
ATOM 2635 C CA . ILE B 1 23 ? -3.273 -40.406 -4.676 1 30.09 23 ILE B CA 1
ATOM 2636 C C . ILE B 1 23 ? -4.27 -39.438 -4.027 1 30.09 23 ILE B C 1
ATOM 2638 O O . ILE B 1 23 ? -4.672 -38.438 -4.641 1 30.09 23 ILE B O 1
ATOM 2642 N N . SER B 1 24 ? -5.387 -40.062 -3.508 1 28.12 24 SER B N 1
ATOM 2643 C CA . SER B 1 24 ? -6.141 -39.344 -2.488 1 28.12 24 SER B CA 1
ATOM 2644 C C . SER B 1 24 ? -5.223 -38.5 -1.628 1 28.12 24 SER B C 1
ATOM 2646 O O . SER B 1 24 ? -4.41 -39 -0.863 1 28.12 24 SER B O 1
ATOM 2648 N N . LEU B 1 25 ? -4.551 -37.625 -2.234 1 28.64 25 LEU B N 1
ATOM 2649 C CA . LEU B 1 25 ? -4.086 -36.531 -1.371 1 28.64 25 LEU B CA 1
ATOM 2650 C C . LEU B 1 25 ? -4.988 -36.406 -0.149 1 28.64 25 LEU B C 1
ATOM 2652 O O . LEU B 1 25 ? -6.008 -35.688 -0.203 1 28.64 25 LEU B O 1
ATOM 2656 N N . THR B 1 26 ? -5.316 -37.531 0.493 1 30.25 26 THR B N 1
ATOM 2657 C CA . THR B 1 26 ? -5.789 -37.531 1.873 1 30.25 26 THR B CA 1
ATOM 2658 C C . THR B 1 26 ? -5.012 -36.562 2.73 1 30.25 26 THR B C 1
ATOM 2660 O O . THR B 1 26 ? -3.855 -36.781 3.078 1 30.25 26 THR B O 1
ATOM 2663 N N . LEU B 1 27 ? -4.91 -35.406 2.414 1 33.28 27 LEU B N 1
ATOM 2664 C CA . LEU B 1 27 ? -4.613 -34.531 3.557 1 33.28 27 LEU B CA 1
ATOM 2665 C C . LEU B 1 27 ? -5.199 -35.125 4.84 1 33.28 27 LEU B C 1
ATOM 2667 O O . LEU B 1 27 ? -6.422 -35.156 5.016 1 33.28 27 LEU B O 1
ATOM 2671 N N . PRO B 1 28 ? -4.934 -36.375 5.184 1 38.38 28 PRO B N 1
ATOM 2672 C CA . PRO B 1 28 ? -5.359 -36.656 6.559 1 38.38 28 PRO B CA 1
ATOM 2673 C C . PRO B 1 28 ? -5.289 -35.438 7.461 1 38.38 28 PRO B C 1
ATOM 2675 O O . PRO B 1 28 ? -5.195 -35.562 8.688 1 38.38 28 PRO B O 1
ATOM 2678 N N . ARG B 1 29 ? -4.887 -34.281 6.996 1 43.22 29 ARG B N 1
ATOM 2679 C CA . ARG B 1 29 ? -4.281 -33.094 7.605 1 43.22 29 ARG B CA 1
ATOM 2680 C C . ARG B 1 29 ? -5.137 -32.594 8.758 1 43.22 29 ARG B C 1
ATOM 2682 O O . ARG B 1 29 ? -6.34 -32.375 8.602 1 43.22 29 ARG B O 1
ATOM 2689 N N . LYS B 1 30 ? -4.848 -32.688 10.016 1 46.34 30 LYS B N 1
ATOM 2690 C CA . LYS B 1 30 ? -5.367 -32.25 11.305 1 46.34 30 LYS B CA 1
ATOM 2691 C C . LYS B 1 30 ? -5.887 -30.828 11.219 1 46.34 30 LYS B C 1
ATOM 2693 O O . LYS B 1 30 ? -5.105 -29.875 11.133 1 46.34 30 LYS B O 1
ATOM 2698 N N . THR B 1 31 ? -7.027 -30.578 10.719 1 54.03 31 THR B N 1
ATOM 2699 C CA . THR B 1 31 ? -7.859 -29.391 10.539 1 54.03 31 THR B CA 1
ATOM 2700 C C . THR B 1 31 ? -7.719 -28.453 11.734 1 54.03 31 THR B C 1
ATOM 2702 O O . THR B 1 31 ? -7.809 -27.219 11.586 1 54.03 31 THR B O 1
ATOM 2705 N N . TYR B 1 32 ? -7.312 -29.109 12.836 1 58.53 32 TYR B N 1
ATOM 2706 C CA . TYR B 1 32 ? -7.328 -28.281 14.039 1 58.53 32 TYR B CA 1
ATOM 2707 C C . TYR B 1 32 ? -6.086 -27.391 14.109 1 58.53 32 TYR B C 1
ATOM 2709 O O . TYR B 1 32 ? -6.109 -26.328 14.727 1 58.53 32 TYR B O 1
ATOM 2717 N N . GLU B 1 33 ? -5.062 -27.922 13.477 1 59.28 33 GLU B N 1
ATOM 2718 C CA . GLU B 1 33 ? -3.818 -27.172 13.609 1 59.28 33 GLU B CA 1
ATOM 2719 C C . GLU B 1 33 ? -3.934 -25.797 12.969 1 59.28 33 GLU B C 1
ATOM 2721 O O . GLU B 1 33 ? -3.602 -24.781 13.586 1 59.28 33 GLU B O 1
ATOM 2726 N N . PRO B 1 34 ? -4.453 -25.859 11.758 1 65.25 34 PRO B N 1
ATOM 2727 C CA . PRO B 1 34 ? -4.617 -24.516 11.211 1 65.25 34 PRO B CA 1
ATOM 2728 C C . PRO B 1 34 ? -5.574 -23.656 12.031 1 65.25 34 PRO B C 1
ATOM 2730 O O . PRO B 1 34 ? -5.344 -22.453 12.203 1 65.25 34 PRO B O 1
ATOM 2733 N N . LEU B 1 35 ? -6.469 -24.359 12.578 1 68.88 35 LEU B N 1
ATOM 2734 C CA . LEU B 1 35 ? -7.434 -23.625 13.383 1 68.88 35 LEU B CA 1
ATOM 2735 C C . LEU B 1 35 ? -6.777 -23.078 14.648 1 68.88 35 LEU B C 1
ATOM 2737 O O . LEU B 1 35 ? -7 -21.922 15.008 1 68.88 35 LEU B O 1
ATOM 2741 N N . LEU B 1 36 ? -6 -23.859 15.242 1 67.75 36 LEU B N 1
ATOM 2742 C CA . LEU B 1 36 ? -5.312 -23.438 16.453 1 67.75 36 LEU B CA 1
ATOM 2743 C C . LEU B 1 36 ? -4.34 -22.297 16.156 1 67.75 36 LEU B C 1
ATOM 2745 O O . LEU B 1 36 ? -4.238 -21.344 16.922 1 67.75 36 LEU B O 1
ATOM 2749 N N . ALA B 1 37 ? -3.717 -22.422 15.094 1 69.44 37 ALA B N 1
ATOM 2750 C CA . ALA B 1 37 ? -2.766 -21.375 14.703 1 69.44 37 ALA B CA 1
ATOM 2751 C C . ALA B 1 37 ? -3.477 -20.047 14.445 1 69.44 37 ALA B C 1
ATOM 2753 O O . ALA B 1 37 ? -3 -19 14.859 1 69.44 37 ALA B O 1
ATOM 2754 N N . ILE B 1 38 ? -4.527 -20.234 13.906 1 73.94 38 ILE B N 1
ATOM 2755 C CA . ILE B 1 38 ? -5.309 -19.047 13.578 1 73.94 38 ILE B CA 1
ATOM 2756 C C . ILE B 1 38 ? -5.855 -18.422 14.859 1 73.94 38 ILE B C 1
ATOM 2758 O O . ILE B 1 38 ? -5.773 -17.203 15.055 1 73.94 38 ILE B O 1
ATOM 2762 N N . ILE B 1 39 ? -6.27 -19.266 15.703 1 70.31 39 ILE B N 1
ATOM 2763 C CA . ILE B 1 39 ? -6.824 -18.797 16.969 1 70.31 39 ILE B CA 1
ATOM 2764 C C . ILE B 1 39 ? -5.727 -18.109 17.781 1 70.31 39 ILE B C 1
ATOM 2766 O O . ILE B 1 39 ? -5.949 -17.031 18.344 1 70.31 39 ILE B O 1
ATOM 2770 N N . PHE B 1 40 ? -4.676 -18.734 17.75 1 70 40 PHE B N 1
ATOM 2771 C CA . PHE B 1 40 ? -3.566 -18.172 18.516 1 70 40 PHE B CA 1
ATOM 2772 C C . PHE B 1 40 ? -3.121 -16.828 17.938 1 70 40 PHE B C 1
ATOM 2774 O O . PHE B 1 40 ? -2.922 -15.867 18.672 1 70 40 PHE B O 1
ATOM 2781 N N . LEU B 1 41 ? -3.084 -16.844 16.688 1 75.81 41 LEU B N 1
ATOM 2782 C CA . LEU B 1 41 ? -2.605 -15.633 16.031 1 75.81 41 LEU B CA 1
ATOM 2783 C C . LEU B 1 41 ? -3.588 -14.477 16.219 1 75.81 41 LEU B C 1
ATOM 2785 O O . LEU B 1 41 ? -3.197 -13.391 16.641 1 75.81 41 LEU B O 1
ATOM 2789 N N . TYR B 1 42 ? -4.77 -14.734 15.992 1 78.12 42 TYR B N 1
ATOM 2790 C CA . TYR B 1 42 ? -5.793 -13.703 16.125 1 78.12 42 TYR B CA 1
ATOM 2791 C C . TYR B 1 42 ? -6.016 -13.336 17.594 1 78.12 42 TYR B C 1
ATOM 2793 O O . TYR B 1 42 ? -6.234 -12.172 17.922 1 78.12 42 TYR B O 1
ATOM 2801 N N . GLY B 1 43 ? -5.875 -14.359 18.453 1 72.81 43 GLY B N 1
ATOM 2802 C CA . GLY B 1 43 ? -5.949 -14.086 19.875 1 72.81 43 GLY B CA 1
ATOM 2803 C C . GLY B 1 43 ? -4.84 -13.172 20.375 1 72.81 43 GLY B C 1
ATOM 2804 O O . GLY B 1 43 ? -5.094 -12.234 21.125 1 72.81 43 GLY B O 1
ATOM 2805 N N . ALA B 1 44 ? -3.684 -13.391 19.938 1 70.75 44 ALA B N 1
ATOM 2806 C CA . ALA B 1 44 ? -2.535 -12.586 20.344 1 70.75 44 ALA B CA 1
ATOM 2807 C C . ALA B 1 44 ? -2.678 -11.148 19.844 1 70.75 44 ALA B C 1
ATOM 2809 O O . ALA B 1 44 ? -2.393 -10.203 20.578 1 70.75 44 ALA B O 1
ATOM 2810 N N . ILE B 1 45 ? -3.152 -11.062 18.719 1 72.81 45 ILE B N 1
ATOM 2811 C CA . ILE B 1 45 ? -3.305 -9.734 18.141 1 72.81 45 ILE B CA 1
ATOM 2812 C C . ILE B 1 45 ? -4.422 -8.984 18.859 1 72.81 45 ILE B C 1
ATOM 2814 O O . ILE B 1 45 ? -4.262 -7.812 19.219 1 72.81 45 ILE B O 1
ATOM 2818 N N . LEU B 1 46 ? -5.453 -9.688 19.141 1 70.94 46 LEU B N 1
ATOM 2819 C CA . LEU B 1 46 ? -6.59 -9.062 19.797 1 70.94 46 LEU B CA 1
ATOM 2820 C C . LEU B 1 46 ? -6.238 -8.664 21.234 1 70.94 46 LEU B C 1
ATOM 2822 O O . LEU B 1 46 ? -6.613 -7.586 21.688 1 70.94 46 LEU B O 1
ATOM 2826 N N . LEU B 1 47 ? -5.5 -9.461 21.844 1 68 47 LEU B N 1
ATOM 2827 C CA . LEU B 1 47 ? -5.113 -9.172 23.219 1 68 47 LEU B CA 1
ATOM 2828 C C . LEU B 1 47 ? -4.105 -8.031 23.281 1 68 47 LEU B C 1
ATOM 2830 O O . LEU B 1 47 ? -4.172 -7.184 24.172 1 68 47 LEU B O 1
ATOM 2834 N N . SER B 1 48 ? -3.246 -7.988 22.375 1 63.97 48 SER B N 1
ATOM 2835 C CA . SER B 1 48 ? -2.186 -6.988 22.406 1 63.97 48 SER B CA 1
ATOM 2836 C C . SER B 1 48 ? -2.688 -5.633 21.922 1 63.97 48 SER B C 1
ATOM 2838 O O . SER B 1 48 ? -2.344 -4.594 22.484 1 63.97 48 SER B O 1
ATOM 2840 N N . TYR B 1 49 ? -3.49 -5.703 20.953 1 61.06 49 TYR B N 1
ATOM 2841 C CA . TYR B 1 49 ? -3.838 -4.438 20.328 1 61.06 49 TYR B CA 1
ATOM 2842 C C . TYR B 1 49 ? -5.227 -3.975 20.75 1 61.06 49 TYR B C 1
ATOM 2844 O O . TYR B 1 49 ? -5.434 -2.793 21.031 1 61.06 49 TYR B O 1
ATOM 2852 N N . THR B 1 50 ? -6.148 -4.91 20.734 1 58.53 50 THR B N 1
ATOM 2853 C CA . THR B 1 50 ? -7.543 -4.551 20.953 1 58.53 50 THR B CA 1
ATOM 2854 C C . THR B 1 50 ? -7.781 -4.141 22.406 1 58.53 50 THR B C 1
ATOM 2856 O O . THR B 1 50 ? -8.594 -3.254 22.672 1 58.53 50 THR B O 1
ATOM 2859 N N . SER B 1 51 ? -6.961 -4.652 23.172 1 58.72 51 SER B N 1
ATOM 2860 C CA . SER B 1 51 ? -7.184 -4.297 24.578 1 58.72 51 SER B CA 1
ATOM 2861 C C . SER B 1 51 ? -6.855 -2.828 24.828 1 58.72 51 SER B C 1
ATOM 2863 O O . SER B 1 51 ? -7.562 -2.152 25.578 1 58.72 51 SER B O 1
ATOM 2865 N N . LYS B 1 52 ? -5.965 -2.449 24.109 1 61.66 52 LYS B N 1
ATOM 2866 C CA . LYS B 1 52 ? -5.574 -1.06 24.328 1 61.66 52 LYS B CA 1
ATOM 2867 C C . LYS B 1 52 ? -6.508 -0.102 23.594 1 61.66 52 LYS B C 1
ATOM 2869 O O . LYS B 1 52 ? -6.852 0.96 24.109 1 61.66 52 LYS B O 1
ATOM 2874 N N . SER B 1 53 ? -7.004 -0.599 22.469 1 62.72 53 SER B N 1
ATOM 2875 C CA . SER B 1 53 ? -7.82 0.28 21.625 1 62.72 53 SER B CA 1
ATOM 2876 C C . SER B 1 53 ? -9.297 0.177 22 1 62.72 53 SER B C 1
ATOM 2878 O O . SER B 1 53 ? -10.047 1.146 21.859 1 62.72 53 SER B O 1
ATOM 2880 N N . PHE B 1 54 ? -9.695 -0.933 22.531 1 63.56 54 PHE B N 1
ATOM 2881 C CA . PHE B 1 54 ? -11.102 -1.203 22.812 1 63.56 54 PHE B CA 1
ATOM 2882 C C . PHE B 1 54 ? -11.641 -0.245 23.859 1 63.56 54 PHE B C 1
ATOM 2884 O O . PHE B 1 54 ? -12.797 0.173 23.797 1 63.56 54 PHE B O 1
ATOM 2891 N N . THR B 1 55 ? -10.781 0.098 24.656 1 61.22 55 THR B N 1
ATOM 2892 C CA . THR B 1 55 ? -11.219 0.964 25.75 1 61.22 55 THR B CA 1
ATOM 2893 C C . THR B 1 55 ? -11.469 2.383 25.25 1 61.22 55 THR B C 1
ATOM 2895 O O . THR B 1 55 ? -12.195 3.152 25.875 1 61.22 55 THR B O 1
ATOM 2898 N N . SER B 1 56 ? -10.875 2.588 24.047 1 61.69 56 SER B N 1
ATOM 2899 C CA . SER B 1 56 ? -10.992 3.951 23.547 1 61.69 56 SER B CA 1
ATOM 2900 C C . SER B 1 56 ? -12.281 4.133 22.75 1 61.69 56 SER B C 1
ATOM 2902 O O . SER B 1 56 ? -12.711 5.262 22.516 1 61.69 56 SER B O 1
ATOM 2904 N N . PHE B 1 57 ? -12.961 3.07 22.484 1 65.44 57 PHE B N 1
ATOM 2905 C CA . PHE B 1 57 ? -14.18 3.166 21.688 1 65.44 57 PHE B CA 1
ATOM 2906 C C . PHE B 1 57 ? -15.359 3.592 22.547 1 65.44 57 PHE B C 1
ATOM 2908 O O . PHE B 1 57 ? -15.438 3.248 23.719 1 65.44 57 PHE B O 1
ATOM 2915 N N . ARG B 1 58 ? -16.25 4.379 21.938 1 68.19 58 ARG B N 1
ATOM 2916 C CA . ARG B 1 58 ? -17.562 4.629 22.547 1 68.19 58 ARG B CA 1
ATOM 2917 C C . ARG B 1 58 ? -18.375 3.344 22.641 1 68.19 58 ARG B C 1
ATOM 2919 O O . ARG B 1 58 ? -18.094 2.373 21.938 1 68.19 58 ARG B O 1
ATOM 2926 N N . GLN B 1 59 ? -19.328 3.35 23.531 1 68.94 59 GLN B N 1
ATOM 2927 C CA . GLN B 1 59 ? -20.094 2.146 23.828 1 68.94 59 GLN B CA 1
ATOM 2928 C C . GLN B 1 59 ? -20.672 1.536 22.562 1 68.94 59 GLN B C 1
ATOM 2930 O O . GLN B 1 59 ? -20.531 0.334 22.328 1 68.94 59 GLN B O 1
ATOM 2935 N N . ASN B 1 60 ? -21.359 2.311 21.734 1 73.88 60 ASN B N 1
ATOM 2936 C CA . ASN B 1 60 ? -21.953 1.809 20.5 1 73.88 60 ASN B CA 1
ATOM 2937 C C . ASN B 1 60 ? -20.906 1.249 19.562 1 73.88 60 ASN B C 1
ATOM 2939 O O . ASN B 1 60 ? -21.125 0.24 18.891 1 73.88 60 ASN B O 1
ATOM 2943 N N . GLN B 1 61 ? -19.797 1.805 19.562 1 81.25 61 GLN B N 1
ATOM 2944 C CA . GLN B 1 61 ? -18.719 1.332 18.719 1 81.25 61 GLN B CA 1
ATOM 2945 C C . GLN B 1 61 ? -18.109 0.037 19.266 1 81.25 61 GLN B C 1
ATOM 2947 O O . GLN B 1 61 ? -17.703 -0.83 18.5 1 81.25 61 GLN B O 1
ATOM 2952 N N . LYS B 1 62 ? -18.266 -0.125 20.547 1 81.75 62 LYS B N 1
ATOM 2953 C CA . LYS B 1 62 ? -17.75 -1.348 21.156 1 81.75 62 LYS B CA 1
ATOM 2954 C C . LYS B 1 62 ? -18.594 -2.557 20.766 1 81.75 62 LYS B C 1
ATOM 2956 O O . LYS B 1 62 ? -18.062 -3.625 20.469 1 81.75 62 LYS B O 1
ATOM 2961 N N . ILE B 1 63 ? -19.875 -2.289 20.75 1 87.81 63 ILE B N 1
ATOM 2962 C CA . ILE B 1 63 ? -20.781 -3.363 20.375 1 87.81 63 ILE B CA 1
ATOM 2963 C C . ILE B 1 63 ? -20.547 -3.748 18.906 1 87.81 63 ILE B C 1
ATOM 2965 O O . ILE B 1 63 ? -20.484 -4.934 18.578 1 87.81 63 ILE B O 1
ATOM 2969 N N . LEU B 1 64 ? -20.422 -2.762 18.156 1 89.69 64 LEU B N 1
ATOM 2970 C CA . LEU B 1 64 ? -20.234 -2.994 16.734 1 89.69 64 LEU B CA 1
ATOM 2971 C C . LEU B 1 64 ? -18.906 -3.705 16.453 1 89.69 64 LEU B C 1
ATOM 2973 O O . LEU B 1 64 ? -18.859 -4.652 15.672 1 89.69 64 LEU B O 1
ATOM 2977 N N . VAL B 1 65 ? -17.844 -3.277 17.094 1 88.56 65 VAL B N 1
ATOM 2978 C CA . VAL B 1 65 ? -16.531 -3.891 16.891 1 88.56 65 VAL B CA 1
ATOM 2979 C C . VAL B 1 65 ? -16.547 -5.328 17.406 1 88.56 65 VAL B C 1
ATOM 2981 O O . VAL B 1 65 ? -15.953 -6.219 16.797 1 88.56 65 VAL B O 1
ATOM 2984 N N . THR B 1 66 ? -17.203 -5.523 18.5 1 87.38 66 THR B N 1
ATOM 2985 C CA . THR B 1 66 ? -17.328 -6.867 19.062 1 87.38 66 THR B CA 1
ATOM 2986 C C . THR B 1 66 ? -18.094 -7.785 18.109 1 87.38 66 THR B C 1
ATOM 2988 O O . THR B 1 66 ? -17.641 -8.898 17.828 1 87.38 66 THR B O 1
ATOM 2991 N N . ALA B 1 67 ? -19.219 -7.289 17.656 1 91.5 67 ALA B N 1
ATOM 2992 C CA . ALA B 1 67 ? -20.016 -8.07 16.719 1 91.5 67 ALA B CA 1
ATOM 2993 C C . ALA B 1 67 ? -19.203 -8.398 15.461 1 91.5 67 ALA B C 1
ATOM 2995 O O . ALA B 1 67 ? -19.25 -9.523 14.969 1 91.5 67 ALA B O 1
ATOM 2996 N N . HIS B 1 68 ? -18.516 -7.477 14.992 1 92.88 68 HIS B N 1
ATOM 2997 C CA . HIS B 1 68 ? -17.656 -7.652 13.812 1 92.88 68 HIS B CA 1
ATOM 2998 C C . HIS B 1 68 ? -16.594 -8.711 14.062 1 92.88 68 HIS B C 1
ATOM 3000 O O . HIS B 1 68 ? -16.422 -9.633 13.258 1 92.88 68 HIS B O 1
ATOM 3006 N N . THR B 1 69 ? -15.922 -8.617 15.172 1 89.56 69 THR B N 1
ATOM 3007 C CA . THR B 1 69 ? -14.844 -9.531 15.523 1 89.56 69 THR B CA 1
ATOM 3008 C C . THR B 1 69 ? -15.367 -10.953 15.703 1 89.56 69 THR B C 1
ATOM 3010 O O . THR B 1 69 ? -14.781 -11.906 15.188 1 89.56 69 THR B O 1
ATOM 3013 N N . ILE B 1 70 ? -16.484 -11.055 16.391 1 89.69 70 ILE B N 1
ATOM 3014 C CA . ILE B 1 70 ? -17.062 -12.367 16.641 1 89.69 70 ILE B CA 1
ATOM 3015 C C . ILE B 1 70 ? -17.5 -13 15.312 1 89.69 70 ILE B C 1
ATOM 3017 O O . ILE B 1 70 ? -17.281 -14.188 15.086 1 89.69 70 ILE B O 1
ATOM 3021 N N . THR B 1 71 ? -18.078 -12.188 14.484 1 94.38 71 THR B N 1
ATOM 3022 C CA . THR B 1 71 ? -18.484 -12.688 13.172 1 94.38 71 THR B CA 1
ATOM 3023 C C . THR B 1 71 ? -17.297 -13.227 12.406 1 94.38 71 THR B C 1
ATOM 3025 O O . THR B 1 71 ? -17.359 -14.297 11.805 1 94.38 71 THR B O 1
ATOM 3028 N N . ASN B 1 72 ? -16.188 -12.5 12.406 1 93.69 72 ASN B N 1
ATOM 3029 C CA . ASN B 1 72 ? -14.969 -12.945 11.742 1 93.69 72 ASN B CA 1
ATOM 3030 C C . ASN B 1 72 ? -14.484 -14.281 12.305 1 93.69 72 ASN B C 1
ATOM 3032 O O . ASN B 1 72 ? -14.117 -15.18 11.547 1 93.69 72 ASN B O 1
ATOM 3036 N N . LEU B 1 73 ? -14.531 -14.43 13.57 1 88.5 73 LEU B N 1
ATOM 3037 C CA . LEU B 1 73 ? -14.055 -15.648 14.219 1 88.5 73 LEU B CA 1
ATOM 3038 C C . LEU B 1 73 ? -14.953 -16.828 13.867 1 88.5 73 LEU B C 1
ATOM 3040 O O . LEU B 1 73 ? -14.461 -17.938 13.609 1 88.5 73 LEU B O 1
ATOM 3044 N N . ILE B 1 74 ? -16.203 -16.578 13.859 1 92 74 ILE B N 1
ATOM 3045 C CA . ILE B 1 74 ? -17.141 -17.641 13.516 1 92 74 ILE B CA 1
ATOM 3046 C C . ILE B 1 74 ? -16.938 -18.078 12.062 1 92 74 ILE B C 1
ATOM 3048 O O . ILE B 1 74 ? -16.953 -19.266 11.75 1 92 74 ILE B O 1
ATOM 3052 N N . GLU B 1 75 ? -16.734 -17.094 11.227 1 94.62 75 GLU B N 1
ATOM 3053 C CA . GLU B 1 75 ? -16.5 -17.391 9.82 1 94.62 75 GLU B CA 1
ATOM 3054 C C . GLU B 1 75 ? -15.242 -18.234 9.641 1 94.62 75 GLU B C 1
ATOM 3056 O O . GLU B 1 75 ? -15.234 -19.219 8.891 1 94.62 75 GLU B O 1
ATOM 3061 N N . LEU B 1 76 ? -14.211 -17.859 10.289 1 91.19 76 LEU B N 1
ATOM 3062 C CA . LEU B 1 76 ? -12.961 -18.594 10.195 1 91.19 76 LEU B CA 1
ATOM 3063 C C . LEU B 1 76 ? -13.125 -20.016 10.734 1 91.19 76 LEU B C 1
ATOM 3065 O O . LEU B 1 76 ? -12.672 -20.984 10.109 1 91.19 76 LEU B O 1
ATOM 3069 N N . ALA B 1 77 ? -13.766 -20.094 11.844 1 88.38 77 ALA B N 1
ATOM 3070 C CA . ALA B 1 77 ? -14.008 -21.422 12.422 1 88.38 77 ALA B CA 1
ATOM 3071 C C . ALA B 1 77 ? -14.82 -22.297 11.477 1 88.38 77 ALA B C 1
ATOM 3073 O O . ALA B 1 77 ? -14.492 -23.469 11.273 1 88.38 77 ALA B O 1
ATOM 3074 N N . GLN B 1 78 ? -15.836 -21.719 10.93 1 91.5 78 GLN B N 1
ATOM 3075 C CA . GLN B 1 78 ? -16.672 -22.453 10 1 91.5 78 GLN B CA 1
ATOM 3076 C C . GLN B 1 78 ? -15.883 -22.906 8.781 1 91.5 78 GLN B C 1
ATOM 3078 O O . GLN B 1 78 ? -15.992 -24.047 8.344 1 91.5 78 GLN B O 1
ATOM 3083 N N . TYR B 1 79 ? -15.148 -22.047 8.219 1 91.88 79 TYR B N 1
ATOM 3084 C CA . TYR B 1 79 ? -14.398 -22.375 7.008 1 91.88 79 TYR B CA 1
ATOM 3085 C C . TYR B 1 79 ? -13.375 -23.469 7.277 1 91.88 79 TYR B C 1
ATOM 3087 O O . TYR B 1 79 ? -13.312 -24.453 6.543 1 91.88 79 TYR B O 1
ATOM 3095 N N . TYR B 1 80 ? -12.641 -23.344 8.312 1 88.06 80 TYR B N 1
ATOM 3096 C CA . TYR B 1 80 ? -11.516 -24.25 8.531 1 88.06 80 TYR B CA 1
ATOM 3097 C C . TYR B 1 80 ? -11.984 -25.578 9.102 1 88.06 80 TYR B C 1
ATOM 3099 O O . TYR B 1 80 ? -11.258 -26.578 9.055 1 88.06 80 TYR B O 1
ATOM 3107 N N . THR B 1 81 ? -13.188 -25.672 9.578 1 86.75 81 THR B N 1
ATOM 3108 C CA . THR B 1 81 ? -13.727 -26.938 10.062 1 86.75 81 THR B CA 1
ATOM 3109 C C . THR B 1 81 ? -14.617 -27.594 9.008 1 86.75 81 THR B C 1
ATOM 3111 O O . THR B 1 81 ? -15.055 -28.734 9.18 1 86.75 81 THR B O 1
ATOM 3114 N N . LEU B 1 82 ? -14.859 -26.906 7.941 1 85.81 82 LEU B N 1
ATOM 3115 C CA . LEU B 1 82 ? -15.797 -27.344 6.922 1 85.81 82 LEU B CA 1
ATOM 3116 C C . LEU B 1 82 ? -15.383 -28.703 6.355 1 85.81 82 LEU B C 1
ATOM 3118 O O . LEU B 1 82 ? -16.219 -29.594 6.207 1 85.81 82 LEU B O 1
ATOM 3122 N N . PRO B 1 83 ? -14.141 -28.875 5.992 1 80.19 83 PRO B N 1
ATOM 3123 C CA . PRO B 1 83 ? -13.758 -30.172 5.434 1 80.19 83 PRO B CA 1
ATOM 3124 C C . PRO B 1 83 ? -14.031 -31.328 6.391 1 80.19 83 PRO B C 1
ATOM 3126 O O . PRO B 1 83 ? -14.32 -32.438 5.945 1 80.19 83 PRO B O 1
ATOM 3129 N N . SER B 1 84 ? -13.914 -31.031 7.68 1 78.75 84 SER B N 1
ATOM 3130 C CA . SER B 1 84 ? -14.18 -32.062 8.672 1 78.75 84 SER B CA 1
ATOM 3131 C C . SER B 1 84 ? -15.672 -32.281 8.859 1 78.75 84 SER B C 1
ATOM 3133 O O . SER B 1 84 ? -16.109 -33.406 9.109 1 78.75 84 SER B O 1
ATOM 3135 N N . ARG B 1 85 ? -16.422 -31.328 8.711 1 80.44 85 ARG B N 1
ATOM 3136 C CA . ARG B 1 85 ? -17.859 -31.406 8.922 1 80.44 85 ARG B CA 1
ATOM 3137 C C . ARG B 1 85 ? -18.562 -31.984 7.691 1 80.44 85 ARG B C 1
ATOM 3139 O O . ARG B 1 85 ? -19.578 -32.656 7.816 1 80.44 85 ARG B O 1
ATOM 3146 N N . TYR B 1 86 ? -18.047 -31.609 6.594 1 80.06 86 TYR B N 1
ATOM 3147 C CA . TYR B 1 86 ? -18.625 -32.062 5.336 1 80.06 86 TYR B CA 1
ATOM 3148 C C . TYR B 1 86 ? -17.562 -32.688 4.445 1 80.06 86 TYR B C 1
ATOM 3150 O O . TYR B 1 86 ? -17.25 -32.156 3.369 1 80.06 86 TYR B O 1
ATOM 3158 N N . PRO B 1 87 ? -17.062 -33.812 4.777 1 74.38 87 PRO B N 1
ATOM 3159 C CA . PRO B 1 87 ? -15.961 -34.438 4.051 1 74.38 87 PRO B CA 1
ATOM 3160 C C . PRO B 1 87 ? -16.344 -34.844 2.635 1 74.38 87 PRO B C 1
ATOM 3162 O O . PRO B 1 87 ? -15.5 -34.875 1.736 1 74.38 87 PRO B O 1
ATOM 3165 N N . ASP B 1 88 ? -17.578 -35.156 2.434 1 76.19 88 ASP B N 1
ATOM 3166 C CA . ASP B 1 88 ? -18.016 -35.719 1.157 1 76.19 88 ASP B CA 1
ATOM 3167 C C . ASP B 1 88 ? -18.469 -34.625 0.199 1 76.19 88 ASP B C 1
ATOM 3169 O O . ASP B 1 88 ? -18.766 -34.906 -0.966 1 76.19 88 ASP B O 1
ATOM 3173 N N . SER B 1 89 ? -18.484 -33.406 0.626 1 75.81 89 SER B N 1
ATOM 3174 C CA . SER B 1 89 ? -18.984 -32.312 -0.209 1 75.81 89 SER B CA 1
ATOM 3175 C C . SER B 1 89 ? -17.859 -31.344 -0.579 1 75.81 89 SER B C 1
ATOM 3177 O O . SER B 1 89 ? -17.641 -30.344 0.102 1 75.81 89 SER B O 1
ATOM 3179 N N . ILE B 1 90 ? -17.234 -31.609 -1.706 1 76.06 90 ILE B N 1
ATOM 3180 C CA . ILE B 1 90 ? -16.031 -30.891 -2.102 1 76.06 90 ILE B CA 1
ATOM 3181 C C . ILE B 1 90 ? -16.406 -29.469 -2.523 1 76.06 90 ILE B C 1
ATOM 3183 O O . ILE B 1 90 ? -15.656 -28.516 -2.27 1 76.06 90 ILE B O 1
ATOM 3187 N N . ASN B 1 91 ? -17.609 -29.25 -2.977 1 83.19 91 ASN B N 1
ATOM 3188 C CA . ASN B 1 91 ? -17.969 -27.938 -3.518 1 83.19 91 ASN B CA 1
ATOM 3189 C C . ASN B 1 91 ? -19.047 -27.266 -2.684 1 83.19 91 ASN B C 1
ATOM 3191 O O . ASN B 1 91 ? -19.594 -26.234 -3.08 1 83.19 91 ASN B O 1
ATOM 3195 N N . PHE B 1 92 ? -19.203 -27.672 -1.5 1 89.38 92 PHE B N 1
ATOM 3196 C CA . PHE B 1 92 ? -20.312 -27.203 -0.687 1 89.38 92 PHE B CA 1
ATOM 3197 C C . PHE B 1 92 ? -19.953 -25.891 -0.006 1 89.38 92 PHE B C 1
ATOM 3199 O O . PHE B 1 92 ? -18.891 -25.766 0.618 1 89.38 92 PHE B O 1
ATOM 3206 N N . VAL B 1 93 ? -20.812 -24.828 -0.159 1 95.75 93 VAL B N 1
ATOM 3207 C CA . VAL B 1 93 ? -20.75 -23.562 0.551 1 95.75 93 VAL B CA 1
ATOM 3208 C C . VAL B 1 93 ? -22.062 -23.328 1.303 1 95.75 93 VAL B C 1
ATOM 3210 O O . VAL B 1 93 ? -23.109 -23.094 0.688 1 95.75 93 VAL B O 1
ATOM 3213 N N . PRO B 1 94 ? -22.031 -23.453 2.592 1 94.88 94 PRO B N 1
ATOM 3214 C CA . PRO B 1 94 ? -23.266 -23.312 3.371 1 94.88 94 PRO B CA 1
ATOM 3215 C C . PRO B 1 94 ? -23.844 -21.906 3.297 1 94.88 94 PRO B C 1
ATOM 3217 O O . PRO B 1 94 ? -23.109 -20.938 3.139 1 94.88 94 PRO B O 1
ATOM 3220 N N . ILE B 1 95 ? -25.141 -21.797 3.477 1 96.62 95 ILE B N 1
ATOM 3221 C CA . ILE B 1 95 ? -25.828 -20.516 3.438 1 96.62 95 ILE B CA 1
ATOM 3222 C C . ILE B 1 95 ? -25.328 -19.625 4.574 1 96.62 95 ILE B C 1
ATOM 3224 O O . ILE B 1 95 ? -25.344 -18.406 4.457 1 96.62 95 ILE B O 1
ATOM 3228 N N . THR B 1 96 ? -24.875 -20.25 5.637 1 96.56 96 THR B N 1
ATOM 3229 C CA . THR B 1 96 ? -24.344 -19.484 6.77 1 96.56 96 THR B CA 1
ATOM 3230 C C . THR B 1 96 ? -23.109 -18.703 6.363 1 96.56 96 THR B C 1
ATOM 3232 O O . THR B 1 96 ? -22.828 -17.641 6.918 1 96.56 96 THR B O 1
ATOM 3235 N N . SER B 1 97 ? -22.359 -19.188 5.383 1 96.69 97 SER B N 1
ATOM 3236 C CA . SER B 1 97 ? -21.203 -18.453 4.883 1 96.69 97 SER B CA 1
ATOM 3237 C C . SER B 1 97 ? -21.625 -17.141 4.223 1 96.69 97 SER B C 1
ATOM 3239 O O . SER B 1 97 ? -20.984 -16.109 4.422 1 96.69 97 SER B O 1
ATOM 3241 N N . LEU B 1 98 ? -22.703 -17.203 3.482 1 98.31 98 LEU B N 1
ATOM 3242 C CA . LEU B 1 98 ? -23.234 -16.016 2.822 1 98.31 98 LEU B CA 1
ATOM 3243 C C . LEU B 1 98 ? -23.734 -15 3.848 1 98.31 98 LEU B C 1
ATOM 3245 O O . LEU B 1 98 ? -23.375 -13.82 3.781 1 98.31 98 LEU B O 1
ATOM 3249 N N . LEU B 1 99 ? -24.484 -15.492 4.777 1 98.38 99 LEU B N 1
ATOM 3250 C CA . LEU B 1 99 ? -25.078 -14.609 5.773 1 98.38 99 LEU B CA 1
ATOM 3251 C C . LEU B 1 99 ? -24 -13.977 6.652 1 98.38 99 LEU B C 1
ATOM 3253 O O . LEU B 1 99 ? -24.031 -12.766 6.887 1 98.38 99 LEU B O 1
ATOM 3257 N N . LEU B 1 100 ? -23.094 -14.766 7.102 1 98.12 100 LEU B N 1
ATOM 3258 C CA . LEU B 1 100 ? -22 -14.25 7.93 1 98.12 100 LEU B CA 1
ATOM 3259 C C . LEU B 1 100 ? -21.125 -13.297 7.133 1 98.12 100 LEU B C 1
ATOM 3261 O O . LEU B 1 100 ? -20.703 -12.258 7.648 1 98.12 100 LEU B O 1
ATOM 3265 N N . GLY B 1 101 ? -20.828 -13.648 5.898 1 98.19 101 GLY B N 1
ATOM 3266 C CA . GLY B 1 101 ? -20.016 -12.797 5.047 1 98.19 101 GLY B CA 1
ATOM 3267 C C . GLY B 1 101 ? -20.625 -11.43 4.816 1 98.19 101 GLY B C 1
ATOM 3268 O O . GLY B 1 101 ? -19.953 -10.406 4.953 1 98.19 101 GLY B O 1
ATOM 3269 N N . LEU B 1 102 ? -21.891 -11.406 4.551 1 98.5 102 LEU B N 1
ATOM 3270 C CA . LEU B 1 102 ? -22.578 -10.141 4.312 1 98.5 102 LEU B CA 1
ATOM 3271 C C . LEU B 1 102 ? -22.703 -9.344 5.605 1 98.5 102 LEU B C 1
ATOM 3273 O O . LEU B 1 102 ? -22.594 -8.117 5.594 1 98.5 102 LEU B O 1
ATOM 3277 N N . PHE B 1 103 ? -22.938 -10.055 6.664 1 98.12 103 PHE B N 1
ATOM 3278 C CA . PHE B 1 103 ? -23 -9.383 7.957 1 98.12 103 PHE B CA 1
ATOM 3279 C C . PHE B 1 103 ? -21.672 -8.727 8.297 1 98.12 103 PHE B C 1
ATOM 3281 O O . PHE B 1 103 ? -21.641 -7.605 8.805 1 98.12 103 PHE B O 1
ATOM 3288 N N . GLN B 1 104 ? -20.609 -9.406 8.055 1 97.5 104 GLN B N 1
ATOM 3289 C CA . GLN B 1 104 ? -19.266 -8.867 8.25 1 97.5 104 GLN B CA 1
ATOM 3290 C C . GLN B 1 104 ? -19.047 -7.613 7.414 1 97.5 104 GLN B C 1
ATOM 3292 O O . GLN B 1 104 ? -18.453 -6.637 7.887 1 97.5 104 GLN B O 1
ATOM 3297 N N . VAL B 1 105 ? -19.5 -7.609 6.219 1 97.94 105 VAL B N 1
ATOM 3298 C CA . VAL B 1 105 ? -19.344 -6.469 5.324 1 97.94 105 VAL B CA 1
ATOM 3299 C C . VAL B 1 105 ? -20.156 -5.285 5.855 1 97.94 105 VAL B C 1
ATOM 3301 O O . VAL B 1 105 ? -19.656 -4.152 5.887 1 97.94 105 VAL B O 1
ATOM 3304 N N . VAL B 1 106 ? -21.344 -5.551 6.312 1 96.94 106 VAL B N 1
ATOM 3305 C CA . VAL B 1 106 ? -22.219 -4.5 6.828 1 96.94 106 VAL B CA 1
ATOM 3306 C C . VAL B 1 106 ? -21.578 -3.867 8.07 1 96.94 106 VAL B C 1
ATOM 3308 O O . VAL B 1 106 ? -21.547 -2.641 8.195 1 96.94 106 VAL B O 1
ATOM 3311 N N . THR B 1 107 ? -21.078 -4.684 8.969 1 95.38 107 THR B N 1
ATOM 3312 C CA . THR B 1 107 ? -20.453 -4.152 10.172 1 95.38 107 THR B CA 1
ATOM 3313 C C . THR B 1 107 ? -19.172 -3.408 9.836 1 95.38 107 THR B C 1
ATOM 3315 O O . THR B 1 107 ? -18.828 -2.418 10.484 1 95.38 107 THR B O 1
ATOM 3318 N N . ASN B 1 108 ? -18.438 -3.863 8.852 1 95.5 108 ASN B N 1
ATOM 3319 C CA . ASN B 1 108 ? -17.25 -3.154 8.375 1 95.5 108 ASN B CA 1
ATOM 3320 C C . ASN B 1 108 ? -17.594 -1.749 7.891 1 95.5 108 ASN B C 1
ATOM 3322 O O . ASN B 1 108 ? -16.938 -0.777 8.266 1 95.5 108 ASN B O 1
ATOM 3326 N N . PHE B 1 109 ? -18.641 -1.677 7.129 1 95.94 109 PHE B N 1
ATOM 3327 C CA . PHE B 1 109 ? -19.078 -0.382 6.613 1 95.94 109 PHE B CA 1
ATOM 3328 C C . PHE B 1 109 ? -19.5 0.539 7.75 1 95.94 109 PHE B C 1
ATOM 3330 O O . PHE B 1 109 ? -19.188 1.73 7.742 1 95.94 109 PHE B O 1
ATOM 3337 N N . ALA B 1 110 ? -20.156 0.021 8.719 1 93.88 110 ALA B N 1
ATOM 3338 C CA . ALA B 1 110 ? -20.609 0.813 9.859 1 93.88 110 ALA B CA 1
ATOM 3339 C C . ALA B 1 110 ? -19.422 1.326 10.672 1 93.88 110 ALA B C 1
ATOM 3341 O O . ALA B 1 110 ? -19.406 2.482 11.102 1 93.88 110 ALA B O 1
ATOM 3342 N N . LEU B 1 111 ? -18.453 0.505 10.82 1 92 111 LEU B N 1
ATOM 3343 C CA . LEU B 1 111 ? -17.281 0.858 11.609 1 92 111 LEU B CA 1
ATOM 3344 C C . LEU B 1 111 ? -16.438 1.902 10.891 1 92 111 LEU B C 1
ATOM 3346 O O . LEU B 1 111 ? -15.828 2.762 11.531 1 92 111 LEU B O 1
ATOM 3350 N N . VAL B 1 112 ? -16.438 1.859 9.57 1 94 112 VAL B N 1
ATOM 3351 C CA . VAL B 1 112 ? -15.539 2.697 8.781 1 94 112 VAL B CA 1
ATOM 3352 C C . VAL B 1 112 ? -16.203 4.043 8.5 1 94 112 VAL B C 1
ATOM 3354 O O . VAL B 1 112 ? -15.539 4.996 8.086 1 94 112 VAL B O 1
ATOM 3357 N N . ARG B 1 113 ? -17.438 4.199 8.766 1 93.75 113 ARG B N 1
ATOM 3358 C CA . ARG B 1 113 ? -18.203 5.398 8.422 1 93.75 113 ARG B CA 1
ATOM 3359 C C . ARG B 1 113 ? -17.531 6.645 9 1 93.75 113 ARG B C 1
ATOM 3361 O O . ARG B 1 113 ? -17.406 7.66 8.312 1 93.75 113 ARG B O 1
ATOM 3368 N N . ARG B 1 114 ? -17.016 6.559 10.242 1 89.69 114 ARG B N 1
ATOM 3369 C CA . ARG B 1 114 ? -16.453 7.727 10.906 1 89.69 114 ARG B CA 1
ATOM 3370 C C . ARG B 1 114 ? -14.977 7.508 11.242 1 89.69 114 ARG B C 1
ATOM 3372 O O . ARG B 1 114 ? -14.438 8.148 12.141 1 89.69 114 ARG B O 1
ATOM 3379 N N . LEU B 1 115 ? -14.453 6.59 10.57 1 89.75 115 LEU B N 1
ATOM 3380 C CA . LEU B 1 115 ? -13.062 6.262 10.875 1 89.75 115 LEU B CA 1
ATOM 3381 C C . LEU B 1 115 ? -12.125 7.383 10.438 1 89.75 115 LEU B C 1
ATOM 3383 O O . LEU B 1 115 ? -12.156 7.801 9.281 1 89.75 115 LEU B O 1
ATOM 3387 N N . LYS B 1 116 ? -11.289 7.812 11.367 1 87.5 116 LYS B N 1
ATOM 3388 C CA . LYS B 1 116 ? -10.391 8.93 11.102 1 87.5 116 LYS B CA 1
ATOM 3389 C C . LYS B 1 116 ? -8.93 8.492 11.164 1 87.5 116 LYS B C 1
ATOM 3391 O O . LYS B 1 116 ? -8.023 9.281 10.891 1 87.5 116 LYS B O 1
ATOM 3396 N N . ARG B 1 117 ? -8.695 7.262 11.445 1 87.19 117 ARG B N 1
ATOM 3397 C CA . ARG B 1 117 ? -7.332 6.777 11.641 1 87.19 117 ARG B CA 1
ATOM 3398 C C . ARG B 1 117 ? -6.547 6.809 10.336 1 87.19 117 ARG B C 1
ATOM 3400 O O . ARG B 1 117 ? -7.094 6.508 9.266 1 87.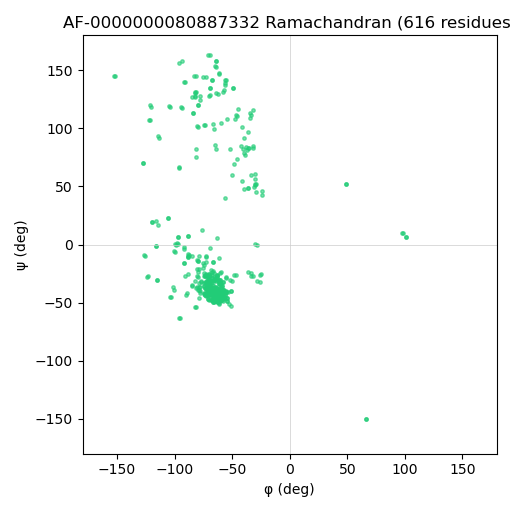19 117 ARG B O 1
ATOM 3407 N N . GLY B 1 118 ? -5.199 7.199 10.461 1 89.56 118 GLY B N 1
ATOM 3408 C CA . GLY B 1 118 ? -4.379 7.285 9.258 1 89.56 118 GLY B CA 1
ATOM 3409 C C . GLY B 1 118 ? -4.828 8.375 8.305 1 89.56 118 GLY B C 1
ATOM 3410 O O . GLY B 1 118 ? -5.191 9.469 8.734 1 89.56 118 GLY B O 1
ATOM 3411 N N . ASN B 1 119 ? -4.594 8.156 7.031 1 89.25 119 ASN B N 1
ATOM 3412 C CA . ASN B 1 119 ? -5.25 8.938 5.992 1 89.25 119 ASN B CA 1
ATOM 3413 C C . ASN B 1 119 ? -6.668 8.445 5.73 1 89.25 119 ASN B C 1
ATOM 3415 O O . ASN B 1 119 ? -6.867 7.441 5.047 1 89.25 119 ASN B O 1
ATOM 3419 N N . PRO B 1 120 ? -7.602 9.125 6.25 1 91.25 120 PRO B N 1
ATOM 3420 C CA . PRO B 1 120 ? -8.961 8.578 6.246 1 91.25 120 PRO B CA 1
ATOM 3421 C C . PRO B 1 120 ? -9.477 8.289 4.84 1 91.25 120 PRO B C 1
ATOM 3423 O O . PRO B 1 120 ? -10.227 7.336 4.637 1 91.25 120 PRO B O 1
ATOM 3426 N N . ALA B 1 121 ? -9.117 9.109 3.924 1 92.56 121 ALA B N 1
ATOM 3427 C CA . ALA B 1 121 ? -9.602 8.875 2.564 1 92.56 121 ALA B CA 1
ATOM 3428 C C . ALA B 1 121 ? -9.117 7.531 2.029 1 92.56 121 ALA B C 1
ATOM 3430 O O . ALA B 1 121 ? -9.906 6.746 1.5 1 92.56 121 ALA B O 1
ATOM 3431 N N . ILE B 1 122 ? -7.844 7.246 2.195 1 95.38 122 ILE B N 1
ATOM 3432 C CA . ILE B 1 122 ? -7.254 6.012 1.689 1 95.38 122 ILE B CA 1
ATOM 3433 C C . ILE B 1 122 ? -7.707 4.836 2.549 1 95.38 122 ILE B C 1
ATOM 3435 O O . ILE B 1 122 ? -8.086 3.785 2.025 1 95.38 122 ILE B O 1
ATOM 3439 N N . VAL B 1 123 ? -7.707 5.02 3.848 1 96.38 123 VAL B N 1
ATOM 3440 C CA . VAL B 1 123 ? -8.031 3.939 4.77 1 96.38 123 VAL B CA 1
ATOM 3441 C C . VAL B 1 123 ? -9.5 3.535 4.594 1 96.38 123 VAL B C 1
ATOM 3443 O O . VAL B 1 123 ? -9.805 2.352 4.434 1 96.38 123 VAL B O 1
ATOM 3446 N N . ARG B 1 124 ? -10.367 4.512 4.59 1 96.62 124 ARG B N 1
ATOM 3447 C CA . ARG B 1 124 ? -11.789 4.211 4.48 1 96.62 124 ARG B CA 1
ATOM 3448 C C . ARG B 1 124 ? -12.109 3.543 3.145 1 96.62 124 ARG B C 1
ATOM 3450 O O . ARG B 1 124 ? -12.812 2.531 3.102 1 96.62 124 ARG B O 1
ATOM 3457 N N . THR B 1 125 ? -11.594 4.078 2.088 1 97.44 125 THR B N 1
ATOM 3458 C CA . THR B 1 125 ? -11.922 3.521 0.78 1 97.44 125 THR B CA 1
ATOM 3459 C C . THR B 1 125 ? -11.266 2.156 0.597 1 97.44 125 THR B C 1
ATOM 3461 O O . THR B 1 125 ? -11.75 1.324 -0.17 1 97.44 125 THR B O 1
ATOM 3464 N N . THR B 1 126 ? -10.117 1.898 1.271 1 98.38 126 THR B N 1
ATOM 3465 C CA . THR B 1 126 ? -9.531 0.563 1.269 1 98.38 126 THR B CA 1
ATOM 3466 C C . THR B 1 126 ? -10.484 -0.449 1.896 1 98.38 126 THR B C 1
ATOM 3468 O O . THR B 1 126 ? -10.773 -1.489 1.3 1 98.38 126 THR B O 1
ATOM 3471 N N . TYR B 1 127 ? -11.031 -0.072 3.074 1 97.88 127 TYR B N 1
ATOM 3472 C CA . TYR B 1 127 ? -11.969 -0.959 3.75 1 97.88 127 TYR B CA 1
ATOM 3473 C C . TYR B 1 127 ? -13.234 -1.144 2.92 1 97.88 127 TYR B C 1
ATOM 3475 O O . TYR B 1 127 ? -13.727 -2.266 2.766 1 97.88 127 TYR B O 1
ATOM 3483 N N . GLN B 1 128 ? -13.742 -0.08 2.414 1 97.75 128 GLN B N 1
ATOM 3484 C CA . GLN B 1 128 ? -14.977 -0.109 1.646 1 97.75 128 GLN B CA 1
ATOM 3485 C C . GLN B 1 128 ? -14.805 -0.893 0.349 1 97.75 128 GLN B C 1
ATOM 3487 O O . GLN B 1 128 ? -15.648 -1.714 -0.006 1 97.75 128 GLN B O 1
ATOM 3492 N N . GLY B 1 129 ? -13.719 -0.606 -0.326 1 98.06 129 GLY B N 1
ATOM 3493 C CA . GLY B 1 129 ? -13.453 -1.329 -1.558 1 98.06 129 GLY B CA 1
ATOM 3494 C C . GLY B 1 129 ? -13.289 -2.824 -1.351 1 98.06 129 GLY B C 1
ATOM 3495 O O . GLY B 1 129 ? -13.844 -3.623 -2.109 1 98.06 129 GLY B O 1
ATOM 3496 N N . ALA B 1 130 ? -12.516 -3.188 -0.352 1 98.25 130 ALA 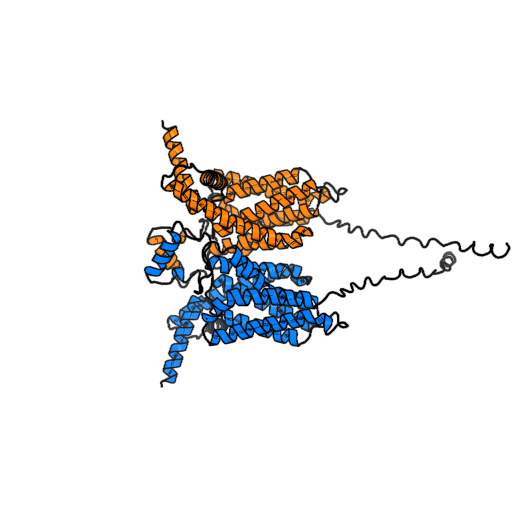B N 1
ATOM 3497 C CA . ALA B 1 130 ? -12.344 -4.602 -0.03 1 98.25 130 ALA B CA 1
ATOM 3498 C C . ALA B 1 130 ? -13.672 -5.238 0.379 1 98.25 130 ALA B C 1
ATOM 3500 O O . ALA B 1 130 ? -13.945 -6.391 0.038 1 98.25 130 ALA B O 1
ATOM 3501 N N . GLY B 1 131 ? -14.484 -4.461 1.132 1 97.94 131 GLY B N 1
ATOM 3502 C CA . GLY B 1 131 ? -15.797 -4.953 1.526 1 97.94 131 GLY B CA 1
ATOM 3503 C C . GLY B 1 131 ? -16.703 -5.246 0.347 1 97.94 131 GLY B C 1
ATOM 3504 O O . GLY B 1 131 ? -17.359 -6.293 0.3 1 97.94 131 GLY B O 1
ATOM 3505 N N . LEU B 1 132 ? -16.734 -4.328 -0.534 1 97.81 132 LEU B N 1
ATOM 3506 C CA . LEU B 1 132 ? -17.562 -4.512 -1.721 1 97.81 132 LEU B CA 1
ATOM 3507 C C . LEU B 1 132 ? -17.109 -5.715 -2.531 1 97.81 132 LEU B C 1
ATOM 3509 O O . LEU B 1 132 ? -17.922 -6.504 -3.006 1 97.81 132 LEU B O 1
ATOM 3513 N N . LEU B 1 133 ? -15.812 -5.773 -2.703 1 98.19 133 LEU B N 1
ATOM 3514 C CA . LEU B 1 133 ? -15.258 -6.926 -3.406 1 98.19 133 LEU B CA 1
ATOM 3515 C C . LEU B 1 133 ? -15.633 -8.227 -2.701 1 98.19 133 LEU B C 1
ATOM 3517 O O . LEU B 1 133 ? -16.078 -9.18 -3.344 1 98.19 133 LEU B O 1
ATOM 3521 N N . ARG B 1 134 ? -15.484 -8.227 -1.4 1 98.38 134 ARG B N 1
ATOM 3522 C CA . ARG B 1 134 ? -15.789 -9.43 -0.632 1 98.38 134 ARG B CA 1
ATOM 3523 C C . ARG B 1 134 ? -17.266 -9.797 -0.751 1 98.38 134 ARG B C 1
ATOM 3525 O O . ARG B 1 134 ? -17.609 -10.977 -0.854 1 98.38 134 ARG B O 1
ATOM 3532 N N . ALA B 1 135 ? -18.141 -8.836 -0.674 1 98.5 135 ALA B N 1
ATOM 3533 C CA . ALA B 1 135 ? -19.578 -9.094 -0.837 1 98.5 135 ALA B CA 1
ATOM 3534 C C . ALA B 1 135 ? -19.859 -9.805 -2.154 1 98.5 135 ALA B C 1
ATOM 3536 O O . ALA B 1 135 ? -20.578 -10.805 -2.186 1 98.5 135 ALA B O 1
ATOM 3537 N N . GLY B 1 136 ? -19.234 -9.305 -3.236 1 98.25 136 GLY B N 1
ATOM 3538 C CA . GLY B 1 136 ? -19.406 -9.969 -4.523 1 98.25 136 GLY B CA 1
ATOM 3539 C C . GLY B 1 136 ? -18.891 -11.391 -4.543 1 98.25 136 GLY B C 1
ATOM 3540 O O . GLY B 1 136 ? -19.516 -12.281 -5.102 1 98.25 136 GLY B O 1
ATOM 3541 N N . ILE B 1 137 ? -17.766 -11.586 -3.914 1 98.5 137 ILE B N 1
ATOM 3542 C CA . ILE B 1 137 ? -17.109 -12.883 -3.922 1 98.5 137 ILE B CA 1
ATOM 3543 C C . ILE B 1 137 ? -17.953 -13.898 -3.146 1 98.5 137 ILE B C 1
ATOM 3545 O O . ILE B 1 137 ? -18.188 -15.008 -3.617 1 98.5 137 ILE B O 1
ATOM 3549 N N . VAL B 1 138 ? -18.453 -13.5 -1.935 1 98.5 138 VAL B N 1
ATOM 3550 C CA . VAL B 1 138 ? -19.156 -14.453 -1.087 1 98.5 138 VAL B CA 1
ATOM 3551 C C . VAL B 1 138 ? -20.516 -14.789 -1.706 1 98.5 138 VAL B C 1
ATOM 3553 O O . VAL B 1 138 ? -20.969 -15.93 -1.627 1 98.5 138 VAL B O 1
ATOM 3556 N N . VAL B 1 139 ? -21.172 -13.836 -2.312 1 98.62 139 VAL B N 1
ATOM 3557 C CA . VAL B 1 139 ? -22.422 -14.102 -3.027 1 98.62 139 VAL B CA 1
ATOM 3558 C C . VAL B 1 139 ? -22.156 -15.086 -4.168 1 98.62 139 VAL B C 1
ATOM 3560 O O . VAL B 1 139 ? -22.891 -16.062 -4.324 1 98.62 139 VAL B O 1
ATOM 3563 N N . SER B 1 140 ? -21.109 -14.812 -4.918 1 98.38 140 SER B N 1
ATOM 3564 C CA . SER B 1 140 ? -20.766 -15.695 -6.027 1 98.38 140 SER B CA 1
ATOM 3565 C C . SER B 1 140 ? -20.406 -17.094 -5.531 1 98.38 140 SER B C 1
ATOM 3567 O O . SER B 1 140 ? -20.766 -18.094 -6.152 1 98.38 140 SER B O 1
ATOM 3569 N N . ALA B 1 141 ? -19.688 -17.109 -4.422 1 98.06 141 ALA B N 1
ATOM 3570 C CA . ALA B 1 141 ? -19.297 -18.391 -3.846 1 98.06 141 ALA B CA 1
ATOM 3571 C C . ALA B 1 141 ? -20.531 -19.234 -3.529 1 98.06 141 ALA B C 1
ATOM 3573 O O . ALA B 1 141 ? -20.562 -20.438 -3.832 1 98.06 141 ALA B O 1
ATOM 3574 N N . TYR B 1 142 ? -21.516 -18.641 -2.949 1 97.88 142 TYR B N 1
ATOM 3575 C CA . TYR B 1 142 ? -22.734 -19.359 -2.574 1 97.88 142 TYR B CA 1
ATOM 3576 C C . TYR B 1 142 ? -23.547 -19.734 -3.807 1 97.88 142 TYR B C 1
ATOM 3578 O O . TYR B 1 142 ? -24 -20.875 -3.939 1 97.88 142 TYR B O 1
ATOM 3586 N N . LEU B 1 143 ? -23.734 -18.797 -4.691 1 97.75 143 LEU B N 1
ATOM 3587 C CA . LEU B 1 143 ? -24.578 -19.031 -5.863 1 97.75 143 LEU B CA 1
ATOM 3588 C C . LEU B 1 143 ? -24 -20.125 -6.746 1 97.75 143 LEU B C 1
ATOM 3590 O O . LEU B 1 143 ? -24.734 -20.953 -7.293 1 97.75 143 LEU B O 1
ATOM 3594 N N . PHE B 1 144 ? -22.672 -20.141 -6.863 1 97.12 144 PHE B N 1
ATOM 3595 C CA . PHE B 1 144 ? -22.016 -21.094 -7.754 1 97.12 144 PHE B CA 1
ATOM 3596 C C . PHE B 1 144 ? -21.5 -22.297 -6.973 1 97.12 144 PHE B C 1
ATOM 3598 O O . PHE B 1 144 ? -20.891 -23.203 -7.547 1 97.12 144 PHE B O 1
ATOM 3605 N N . GLN B 1 145 ? -21.703 -22.281 -5.684 1 96 145 GLN B N 1
ATOM 3606 C CA . GLN B 1 145 ? -21.203 -23.344 -4.816 1 96 145 GLN B CA 1
ATOM 3607 C C . GLN B 1 145 ? -19.734 -23.641 -5.105 1 96 145 GLN B C 1
ATOM 3609 O O . GLN B 1 145 ? -19.359 -24.797 -5.328 1 96 145 GLN B O 1
ATOM 3614 N N . SER B 1 146 ? -18.938 -22.578 -5.09 1 95.94 146 SER B N 1
ATOM 3615 C CA . SER B 1 146 ? -17.516 -22.672 -5.383 1 95.94 146 SER B CA 1
ATOM 3616 C C . SER B 1 146 ? -16.688 -22.562 -4.105 1 95.94 146 SER B C 1
ATOM 3618 O O . SER B 1 146 ? -16.609 -21.5 -3.49 1 95.94 146 SER B O 1
ATOM 3620 N N . ARG B 1 147 ? -15.984 -23.578 -3.859 1 94.44 147 ARG B N 1
ATOM 3621 C CA . ARG B 1 147 ? -15.109 -23.594 -2.689 1 94.44 147 ARG B CA 1
ATOM 3622 C C . ARG B 1 147 ? -13.93 -22.656 -2.875 1 94.44 147 ARG B C 1
ATOM 3624 O O . ARG B 1 147 ? -13.445 -22.062 -1.909 1 94.44 147 ARG B O 1
ATOM 3631 N N . THR B 1 148 ? -13.508 -22.469 -4.113 1 95.62 148 THR B N 1
ATOM 3632 C CA . THR B 1 148 ? -12.406 -21.562 -4.406 1 95.62 148 THR B CA 1
ATOM 3633 C C . THR B 1 148 ? -12.805 -20.125 -4.141 1 95.62 148 THR B C 1
ATOM 3635 O O . THR B 1 148 ? -12.047 -19.359 -3.527 1 95.62 148 THR B O 1
ATOM 3638 N N . LEU B 1 149 ? -13.953 -19.797 -4.527 1 97.75 149 LEU B N 1
ATOM 3639 C CA . LEU B 1 149 ? -14.453 -18.453 -4.246 1 97.75 149 LEU B CA 1
ATOM 3640 C C . LEU B 1 149 ? -14.688 -18.266 -2.75 1 97.75 149 LEU B C 1
ATOM 3642 O O . LEU B 1 149 ? -14.461 -17.188 -2.215 1 97.75 149 LEU B O 1
ATOM 3646 N N . TYR B 1 150 ? -15.188 -19.328 -2.146 1 97.5 150 TYR B N 1
ATOM 3647 C CA . TYR B 1 150 ? -15.344 -19.266 -0.697 1 97.5 150 TYR B CA 1
ATOM 3648 C C . TYR B 1 150 ? -14.008 -19.016 -0.012 1 97.5 150 TYR B C 1
ATOM 3650 O O . TYR B 1 150 ? -13.898 -18.156 0.866 1 97.5 150 TYR B O 1
ATOM 3658 N N . HIS B 1 151 ? -13.008 -19.703 -0.428 1 95.62 151 HIS B N 1
ATOM 3659 C CA . HIS B 1 151 ? -11.648 -19.469 0.038 1 95.62 151 HIS B CA 1
ATOM 3660 C C . HIS B 1 151 ? -11.242 -18 -0.158 1 95.62 151 HIS B C 1
ATOM 3662 O O . HIS B 1 151 ? -10.711 -17.375 0.759 1 95.62 151 HIS B O 1
ATOM 3668 N N . ASP B 1 152 ? -11.492 -17.5 -1.337 1 97.69 152 ASP B N 1
ATOM 3669 C CA . ASP B 1 152 ? -11.094 -16.141 -1.688 1 97.69 152 ASP B CA 1
ATOM 3670 C C . ASP B 1 152 ? -11.773 -15.117 -0.785 1 97.69 152 ASP B C 1
ATOM 3672 O O . ASP B 1 152 ? -11.188 -14.086 -0.46 1 97.69 152 ASP B O 1
ATOM 3676 N N . SER B 1 153 ? -12.984 -15.406 -0.385 1 98 153 SER B N 1
ATOM 3677 C CA . SER B 1 153 ? -13.688 -14.523 0.543 1 98 153 SER B CA 1
ATOM 3678 C C . SER B 1 153 ? -13.039 -14.555 1.926 1 98 153 SER B C 1
ATOM 3680 O O . SER B 1 153 ? -12.93 -13.516 2.584 1 98 153 SER B O 1
ATOM 3682 N N . ILE B 1 154 ? -12.57 -15.703 2.369 1 96 154 ILE B N 1
ATOM 3683 C CA . ILE B 1 154 ? -12 -15.898 3.695 1 96 154 ILE B CA 1
ATOM 3684 C C . ILE B 1 154 ? -10.602 -15.281 3.754 1 96 154 ILE B C 1
ATOM 3686 O O . ILE B 1 154 ? -10.219 -14.695 4.77 1 96 154 ILE B O 1
ATOM 3690 N N . VAL B 1 155 ? -9.875 -15.375 2.639 1 95.12 155 VAL B N 1
ATOM 3691 C CA . VAL B 1 155 ? -8.516 -14.852 2.572 1 95.12 155 VAL B CA 1
ATOM 3692 C C . VAL B 1 155 ? -8.523 -13.344 2.838 1 95.12 155 VAL B C 1
ATOM 3694 O O . VAL B 1 155 ? -7.594 -12.812 3.439 1 95.12 155 VAL B O 1
ATOM 3697 N N . LEU B 1 156 ? -9.586 -12.688 2.48 1 97.25 156 LEU B N 1
ATOM 3698 C CA . LEU B 1 156 ? -9.68 -11.25 2.688 1 97.25 156 LEU B CA 1
ATOM 3699 C C . LEU B 1 156 ? -9.766 -10.914 4.172 1 97.25 156 LEU B C 1
ATOM 3701 O O . LEU B 1 156 ? -9.391 -9.82 4.594 1 97.25 156 LEU B O 1
ATOM 3705 N N . LEU B 1 157 ? -10.203 -11.883 5.02 1 95.06 157 LEU B N 1
ATOM 3706 C CA . LEU B 1 157 ? -10.234 -11.672 6.461 1 95.06 157 LEU B CA 1
ATOM 3707 C C . LEU B 1 157 ? -8.828 -11.617 7.039 1 95.06 157 LEU B C 1
ATOM 3709 O O . LEU B 1 157 ? -8.586 -10.945 8.039 1 95.06 157 LEU B O 1
ATOM 3713 N N . HIS B 1 158 ? -7.926 -12.281 6.398 1 93 158 HIS B N 1
ATOM 3714 C CA . HIS B 1 158 ? -6.555 -12.352 6.887 1 93 158 HIS B CA 1
ATOM 3715 C C . HIS B 1 158 ? -5.828 -11.023 6.691 1 93 158 HIS B C 1
ATOM 3717 O O . HIS B 1 158 ? -4.738 -10.82 7.23 1 93 158 HIS B O 1
ATOM 3723 N N . ALA B 1 159 ? -6.449 -10.109 5.945 1 95.44 159 ALA B N 1
ATOM 3724 C CA . ALA B 1 159 ? -5.879 -8.766 5.828 1 95.44 159 ALA B CA 1
ATOM 3725 C C . ALA B 1 159 ? -5.664 -8.141 7.203 1 95.44 159 ALA B C 1
ATOM 3727 O O . ALA B 1 159 ? -4.754 -7.328 7.387 1 95.44 159 ALA B O 1
ATOM 3728 N N . PHE B 1 160 ? -6.484 -8.539 8.172 1 92.5 160 PHE B N 1
ATOM 3729 C CA . PHE B 1 160 ? -6.348 -8.023 9.531 1 92.5 160 PHE B CA 1
ATOM 3730 C C . PHE B 1 160 ? -4.973 -8.352 10.094 1 92.5 160 PHE B C 1
ATOM 3732 O O . PHE B 1 160 ? -4.312 -7.488 10.68 1 92.5 160 PHE B O 1
ATOM 3739 N N . VAL B 1 161 ? -4.535 -9.547 9.898 1 89.88 161 VAL B N 1
ATOM 3740 C CA . VAL B 1 161 ? -3.244 -9.992 10.406 1 89.88 161 VAL B CA 1
ATOM 3741 C C . VAL B 1 161 ? -2.119 -9.289 9.656 1 89.88 161 VAL B C 1
ATOM 3743 O O . VAL B 1 161 ? -1.154 -8.82 10.266 1 89.88 161 VAL B O 1
ATOM 3746 N N . TYR B 1 162 ? -2.246 -9.172 8.367 1 93.75 162 TYR B N 1
ATOM 3747 C CA . TYR B 1 162 ? -1.234 -8.492 7.566 1 93.75 162 TYR B CA 1
ATOM 3748 C C . TYR B 1 162 ? -1.104 -7.035 7.977 1 93.75 162 TYR B C 1
ATOM 3750 O O . TYR B 1 162 ? 0.006 -6.508 8.078 1 93.75 162 TYR B O 1
ATOM 3758 N N . ALA B 1 163 ? -2.242 -6.402 8.195 1 94.25 163 ALA B N 1
ATOM 3759 C CA . ALA B 1 163 ? -2.225 -4.996 8.586 1 94.25 163 ALA B CA 1
ATOM 3760 C C . ALA B 1 163 ? -1.464 -4.793 9.891 1 94.25 163 ALA B C 1
ATOM 3762 O O . ALA B 1 163 ? -0.621 -3.9 10 1 94.25 163 ALA B O 1
ATOM 3763 N N . ARG B 1 164 ? -1.755 -5.605 10.867 1 89.25 164 ARG B N 1
ATOM 3764 C CA . ARG B 1 164 ? -1.104 -5.473 12.164 1 89.25 164 ARG B CA 1
ATOM 3765 C C . ARG B 1 164 ? 0.397 -5.719 12.055 1 89.25 164 ARG B C 1
ATOM 3767 O O . ARG B 1 164 ? 1.192 -5.051 12.719 1 89.25 164 ARG B O 1
ATOM 3774 N N . PHE B 1 165 ? 0.755 -6.66 11.289 1 90.69 165 PHE B N 1
ATOM 3775 C CA . PHE B 1 165 ? 2.166 -6.961 11.07 1 90.69 165 PHE B CA 1
ATOM 3776 C C . PHE B 1 165 ? 2.879 -5.777 10.422 1 90.69 165 PHE B C 1
ATOM 3778 O O . PHE B 1 165 ? 3.955 -5.379 10.867 1 90.69 165 PHE B O 1
ATOM 3785 N N . ILE B 1 166 ? 2.297 -5.211 9.398 1 94.94 166 ILE B N 1
ATOM 3786 C CA . ILE B 1 166 ? 2.902 -4.094 8.688 1 94.94 166 ILE B CA 1
ATOM 3787 C C . ILE B 1 166 ? 3.004 -2.885 9.617 1 94.94 166 ILE B C 1
ATOM 3789 O O . ILE B 1 166 ? 4.039 -2.213 9.664 1 94.94 166 ILE B O 1
ATOM 3793 N N . ILE B 1 167 ? 1.927 -2.596 10.305 1 90.94 167 ILE B N 1
ATOM 3794 C CA . ILE B 1 167 ? 1.93 -1.471 11.234 1 90.94 167 ILE B CA 1
ATOM 3795 C C . ILE B 1 167 ? 3.045 -1.653 12.258 1 90.94 167 ILE B C 1
ATOM 3797 O O . ILE B 1 167 ? 3.789 -0.714 12.547 1 90.94 167 ILE B O 1
ATOM 3801 N N . TRP B 1 168 ? 3.135 -2.84 12.797 1 88.38 168 TRP B N 1
ATOM 3802 C CA . TRP B 1 168 ? 4.195 -3.139 13.758 1 88.38 168 TRP B CA 1
ATOM 3803 C C . TRP B 1 168 ? 5.57 -2.941 13.125 1 88.38 168 TRP B C 1
ATOM 3805 O O . TRP B 1 168 ? 6.461 -2.354 13.742 1 88.38 168 TRP B O 1
ATOM 3815 N N . LEU B 1 169 ? 5.738 -3.389 11.992 1 91.69 169 LEU B N 1
ATOM 3816 C CA . LEU B 1 169 ? 7.016 -3.303 11.297 1 91.69 169 LEU B CA 1
ATOM 3817 C C . LEU B 1 169 ? 7.391 -1.849 11.023 1 91.69 169 LEU B C 1
ATOM 3819 O O . LEU B 1 169 ? 8.562 -1.485 11.086 1 91.69 169 LEU B O 1
ATOM 3823 N N . MET B 1 170 ? 6.41 -1.026 10.703 1 92 170 MET B N 1
ATOM 3824 C CA . MET B 1 170 ? 6.691 0.331 10.242 1 92 170 MET B CA 1
ATOM 3825 C C . MET B 1 170 ? 6.711 1.31 11.414 1 92 170 MET B C 1
ATOM 3827 O O . MET B 1 170 ? 7.176 2.441 11.273 1 92 170 MET B O 1
ATOM 3831 N N . THR B 1 171 ? 6.184 0.872 12.508 1 85.75 171 THR B N 1
ATOM 3832 C CA . THR B 1 171 ? 6.258 1.707 13.703 1 85.75 171 THR B CA 1
ATOM 3833 C C . THR B 1 171 ? 7.59 1.513 14.414 1 85.75 171 THR B C 1
ATOM 3835 O O . THR B 1 171 ? 7.859 0.438 14.961 1 85.75 171 THR B O 1
ATOM 3838 N N . ILE B 1 172 ? 8.43 2.578 14.43 1 80.31 172 ILE B N 1
ATOM 3839 C CA . ILE B 1 172 ? 9.805 2.463 14.914 1 80.31 172 ILE B CA 1
ATOM 3840 C C . ILE B 1 172 ? 9.875 2.9 16.375 1 80.31 172 ILE B C 1
ATOM 3842 O O . ILE B 1 172 ? 10.414 2.186 17.219 1 80.31 172 ILE B O 1
ATOM 3846 N N . LYS B 1 173 ? 9.586 4.141 16.766 1 68.62 173 LYS B N 1
ATOM 3847 C CA . LYS B 1 173 ? 9.797 4.672 18.109 1 68.62 173 LYS B CA 1
ATOM 3848 C C . LYS B 1 173 ? 8.492 4.691 18.906 1 68.62 173 LYS B C 1
ATOM 3850 O O . LYS B 1 173 ? 8.516 4.676 20.141 1 68.62 173 LYS B O 1
ATOM 3855 N N . GLU B 1 174 ? 7.465 5.023 18.219 1 61.91 174 GLU B N 1
ATOM 3856 C CA . GLU B 1 174 ? 6.258 5.312 18.984 1 61.91 174 GLU B CA 1
ATOM 3857 C C . GLU B 1 174 ? 5.375 4.07 19.109 1 61.91 174 GLU B C 1
ATOM 3859 O O . GLU B 1 174 ? 5.293 3.264 18.188 1 61.91 174 GLU B O 1
ATOM 3864 N N . SER B 1 175 ? 5.297 3.777 20.422 1 50.25 175 SER B N 1
ATOM 3865 C CA . SER B 1 175 ? 4.266 2.768 20.625 1 50.25 175 SER B CA 1
ATOM 3866 C C . SER B 1 175 ? 2.916 3.24 20.094 1 50.25 175 SER B C 1
ATOM 3868 O O . SER B 1 175 ? 2.662 4.445 20.016 1 50.25 175 SER B O 1
ATOM 3870 N N . PHE B 1 176 ? 2.244 2.451 19.375 1 47.28 176 PHE B N 1
ATOM 3871 C CA . PHE B 1 176 ? 0.901 2.744 18.891 1 47.28 176 PHE B CA 1
ATOM 3872 C C . PHE B 1 176 ? 0.111 3.535 19.938 1 47.28 176 PHE B C 1
ATOM 3874 O O . PHE B 1 176 ? -0.215 3.018 21 1 47.28 176 PHE B O 1
ATOM 3881 N N . PRO B 1 177 ? 0.325 4.895 19.938 1 44.34 177 PRO B N 1
ATOM 3882 C CA . PRO B 1 177 ? -0.584 5.516 20.906 1 44.34 177 PRO B CA 1
ATOM 3883 C C . PRO B 1 177 ? -2.051 5.191 20.625 1 44.34 177 PRO B C 1
ATOM 3885 O O . PRO B 1 177 ? -2.42 4.918 19.484 1 44.34 177 PRO B O 1
ATOM 3888 N N . ASN B 1 178 ? -2.678 4.914 21.719 1 42.06 178 ASN B N 1
ATOM 3889 C CA . ASN B 1 178 ? -4.117 4.68 21.766 1 42.06 178 ASN B CA 1
ATOM 3890 C C . ASN B 1 178 ? -4.887 5.746 21 1 42.06 178 ASN B C 1
ATOM 3892 O O . ASN B 1 178 ? -6.086 5.605 20.766 1 42.06 178 ASN B O 1
ATOM 3896 N N . ASP B 1 179 ? -4.328 6.922 20.875 1 42.97 179 ASP B N 1
ATOM 3897 C CA . ASP B 1 179 ? -5.172 7.98 20.328 1 42.97 179 ASP B CA 1
ATOM 3898 C C . ASP B 1 179 ? -5.223 7.914 18.797 1 42.97 179 ASP B C 1
ATOM 3900 O O . ASP B 1 179 ? -4.25 7.512 18.156 1 42.97 179 ASP B O 1
ATOM 3904 N N . GLU B 1 180 ? -6.523 7.898 18.359 1 48.31 180 GLU B N 1
ATOM 3905 C CA . GLU B 1 180 ? -6.891 7.922 16.953 1 48.31 180 GLU B CA 1
ATOM 3906 C C . GLU B 1 180 ? -6.012 8.891 16.156 1 48.31 180 GLU B C 1
ATOM 3908 O O . GLU B 1 180 ? -6.137 10.109 16.312 1 48.31 180 GLU B O 1
ATOM 3913 N N . ILE B 1 181 ? -4.773 8.516 15.703 1 55.91 181 ILE B N 1
ATOM 3914 C CA . ILE B 1 181 ? -3.789 9.383 15.07 1 55.91 181 ILE B CA 1
ATOM 3915 C C . ILE B 1 181 ? -4.125 9.562 13.594 1 55.91 181 ILE B C 1
ATOM 3917 O O . ILE B 1 181 ? -4.098 8.594 12.828 1 55.91 181 ILE B O 1
ATOM 3921 N N . SER B 1 182 ? -5.078 10.516 13.32 1 51.38 182 SER B N 1
ATOM 3922 C CA . SER B 1 182 ? -5.395 10.898 11.953 1 51.38 182 SER B CA 1
ATOM 3923 C C . SER B 1 182 ? -4.238 11.664 11.312 1 51.38 182 SER B C 1
ATOM 3925 O O . SER B 1 182 ? -3.516 12.391 11.992 1 51.38 182 SER B O 1
ATOM 3927 N N . GLU B 1 183 ? -3.918 11.336 10.164 1 50.84 183 GLU B N 1
ATOM 3928 C CA . GLU B 1 183 ? -2.945 12.125 9.414 1 50.84 183 GLU B CA 1
ATOM 3929 C C . GLU B 1 183 ? -3.457 13.547 9.164 1 50.84 183 GLU B C 1
ATOM 3931 O O . GLU B 1 183 ? -2.668 14.469 8.969 1 50.84 183 GLU B O 1
ATOM 3936 N N . ILE B 1 184 ? -4.902 13.734 9.133 1 44.47 184 ILE B N 1
ATOM 3937 C CA . ILE B 1 184 ? -5.547 15.008 8.836 1 44.47 184 ILE B CA 1
ATOM 3938 C C . ILE B 1 184 ? -5.586 15.875 10.086 1 44.47 184 ILE B C 1
ATOM 3940 O O . ILE B 1 184 ? -5.379 17.094 10.016 1 44.47 184 ILE B O 1
ATOM 3944 N N . ASP B 1 185 ? -6.129 15.328 11.188 1 40.88 185 ASP B N 1
ATOM 3945 C CA . ASP B 1 185 ? -6.34 16.156 12.367 1 40.88 185 ASP B CA 1
ATOM 3946 C C . ASP B 1 185 ? -5.062 16.891 12.766 1 40.88 185 ASP B C 1
ATOM 3948 O O . ASP B 1 185 ? -5.113 17.969 13.375 1 40.88 185 ASP B O 1
ATOM 3952 N N . SER B 1 186 ? -4.023 16.312 12.5 1 38.59 186 SER B N 1
ATOM 3953 C CA . SER B 1 186 ? -2.861 17.094 12.922 1 38.59 186 SER B CA 1
ATOM 3954 C C . SER B 1 186 ? -2.82 18.453 12.219 1 38.59 186 SER B C 1
ATOM 3956 O O . SER B 1 186 ? -2.168 19.375 12.695 1 38.59 186 SER B O 1
ATOM 3958 N N . LEU B 1 187 ? -3.473 18.484 11.047 1 35.53 187 LEU B N 1
ATOM 3959 C CA . LEU B 1 187 ? -3.443 19.766 10.336 1 35.53 187 LEU B CA 1
ATOM 3960 C C . LEU B 1 187 ? -4.605 20.656 10.766 1 35.53 187 LEU B C 1
ATOM 3962 O O . LEU B 1 187 ? -4.531 21.875 10.641 1 35.53 187 LEU B O 1
ATOM 3966 N N . ASN B 1 188 ? -5.746 20.125 10.922 1 33.66 188 ASN B N 1
ATOM 3967 C CA . ASN B 1 188 ? -6.922 20.953 11.172 1 33.66 188 ASN B CA 1
ATOM 3968 C C . ASN B 1 188 ? -6.945 21.469 12.609 1 33.66 188 ASN B C 1
ATOM 3970 O O . ASN B 1 188 ? -7.961 22 13.062 1 33.66 188 ASN B O 1
ATOM 3974 N N . THR B 1 189 ? -6.289 20.922 13.484 1 33.75 189 THR B N 1
ATOM 3975 C CA . THR B 1 189 ? -6.574 21.578 14.758 1 33.75 189 THR B CA 1
ATOM 3976 C C . THR B 1 189 ? -6.082 23.016 14.742 1 33.75 189 THR B C 1
ATOM 3978 O O . THR B 1 189 ? -4.914 23.281 14.445 1 33.75 189 THR B O 1
ATOM 3981 N N . ASP B 1 190 ? -6.836 23.875 14.539 1 34.28 190 ASP B N 1
ATOM 3982 C CA . ASP B 1 190 ? -6.707 25.328 14.68 1 34.28 190 ASP B CA 1
ATOM 3983 C C . ASP B 1 190 ? -5.773 25.688 15.828 1 34.28 190 ASP B C 1
ATOM 3985 O O . ASP B 1 190 ? -5.57 26.875 16.125 1 34.28 190 ASP B O 1
ATOM 3989 N N . SER B 1 191 ? -5.633 24.859 16.828 1 36.16 191 SER B N 1
ATOM 3990 C CA . SER B 1 191 ? -4.898 25.438 17.938 1 36.16 191 SER B CA 1
ATOM 3991 C C . SER B 1 191 ? -3.396 25.453 17.672 1 36.16 191 SER B C 1
ATOM 3993 O O . SER B 1 191 ? -2.85 24.469 17.156 1 36.16 191 SER B O 1
ATOM 3995 N N . ASP B 1 192 ? -2.719 26.578 17.734 1 37.47 192 ASP B N 1
ATOM 3996 C CA . ASP B 1 192 ? -1.291 26.891 17.797 1 37.47 192 ASP B CA 1
ATOM 3997 C C . ASP B 1 192 ? -0.514 25.719 18.422 1 37.47 192 ASP B C 1
ATOM 3999 O O . ASP B 1 192 ? 0.618 25.438 18.016 1 37.47 192 ASP B O 1
ATOM 4003 N N . LYS B 1 193 ? -1.142 25.062 19.281 1 43.25 193 LYS B N 1
ATOM 4004 C CA . LYS B 1 193 ? -0.46 24.047 20.062 1 43.25 193 LYS B CA 1
ATOM 4005 C C . LYS B 1 193 ? -0.271 22.766 19.25 1 43.25 193 LYS B C 1
ATOM 4007 O O . LYS B 1 193 ? 0.772 22.109 19.328 1 43.25 193 LYS B O 1
ATOM 4012 N N . ALA B 1 194 ? -1.252 22.375 18.484 1 40.97 194 ALA B N 1
ATOM 4013 C CA . ALA B 1 194 ? -1.149 21.141 17.703 1 40.97 194 ALA B CA 1
ATOM 4014 C C . ALA B 1 194 ? -0.17 21.297 16.547 1 40.97 194 ALA B C 1
ATOM 4016 O O . ALA B 1 194 ? 0.625 20.391 16.266 1 40.97 194 ALA B O 1
ATOM 4017 N N . VAL B 1 195 ? -0.26 22.438 15.945 1 42.12 195 VAL B N 1
ATOM 4018 C CA . VAL B 1 195 ? 0.764 22.797 14.969 1 42.12 195 VAL B CA 1
ATOM 4019 C C . VAL B 1 195 ? 2.133 22.844 15.641 1 42.12 195 VAL B C 1
ATOM 4021 O O . VAL B 1 195 ? 3.113 22.312 15.109 1 42.12 195 VAL B O 1
ATOM 4024 N N . ASN B 1 196 ? 2.141 23.516 16.75 1 41.09 196 ASN B N 1
ATOM 4025 C CA . ASN B 1 196 ? 3.379 23.609 17.516 1 41.09 196 ASN B CA 1
ATOM 4026 C C . ASN B 1 196 ? 3.857 22.219 17.953 1 41.09 196 ASN B C 1
ATOM 4028 O O . ASN B 1 196 ? 5.055 21.938 17.922 1 41.09 196 ASN B O 1
ATOM 4032 N N . LYS B 1 197 ? 2.998 21.391 18.422 1 43.75 197 LYS B N 1
ATOM 4033 C CA . LYS B 1 197 ? 3.348 20.031 18.844 1 43.75 197 LYS B CA 1
ATOM 4034 C C . LYS B 1 197 ? 3.828 19.203 17.656 1 43.75 197 LYS B C 1
ATOM 4036 O O . LYS B 1 197 ? 4.828 18.484 17.75 1 43.75 197 LYS B O 1
ATOM 4041 N N . LYS B 1 198 ? 3.201 19.266 16.547 1 43.25 198 LYS B N 1
ATOM 4042 C CA . LYS B 1 198 ? 3.658 18.594 15.328 1 43.25 198 LYS B CA 1
ATOM 4043 C C . LYS B 1 198 ? 5.004 19.141 14.867 1 43.25 198 LYS B C 1
ATOM 4045 O O . LYS B 1 198 ? 5.887 18.391 14.461 1 43.25 198 LYS B O 1
ATOM 4050 N N . LEU B 1 199 ? 5.012 20.484 14.961 1 41.34 199 LEU B N 1
ATOM 4051 C CA . LEU B 1 199 ? 6.285 21.141 14.664 1 41.34 199 LEU B CA 1
ATOM 4052 C C . LEU B 1 199 ? 7.375 20.641 15.609 1 41.34 199 LEU B C 1
ATOM 4054 O O . LEU B 1 199 ? 8.516 20.438 15.195 1 41.34 199 LEU B O 1
ATOM 4058 N N . ASN B 1 200 ? 6.957 20.562 16.734 1 41.12 200 ASN B N 1
ATOM 4059 C CA . ASN B 1 200 ? 7.906 20.047 17.719 1 41.12 200 ASN B CA 1
ATOM 4060 C C . ASN B 1 200 ? 8.219 18.578 17.469 1 41.12 200 ASN B C 1
ATOM 4062 O O . ASN B 1 200 ? 9.359 18.141 17.641 1 41.12 200 ASN B O 1
ATOM 4066 N N . GLU B 1 201 ? 7.266 17.859 17.141 1 42.81 201 GLU B N 1
ATOM 4067 C CA . GLU B 1 201 ? 7.449 16.453 16.812 1 42.81 201 GLU B CA 1
ATOM 4068 C C . GLU B 1 201 ? 8.297 16.281 15.555 1 42.81 201 GLU B C 1
ATOM 4070 O O . GLU B 1 201 ? 9.102 15.352 15.461 1 42.81 201 GLU B O 1
ATOM 4075 N N . LEU B 1 202 ? 8.047 17.156 14.594 1 40.62 202 LEU B N 1
ATOM 4076 C CA . LEU B 1 202 ? 8.836 17.203 13.375 1 40.62 202 LEU B CA 1
ATOM 4077 C C . LEU B 1 202 ? 10.258 17.672 13.656 1 40.62 202 LEU B C 1
ATOM 4079 O O . LEU B 1 202 ? 11.195 17.297 12.953 1 40.62 202 LEU B O 1
ATOM 4083 N N . ARG B 1 203 ? 10.359 18.781 14.438 1 38.28 203 ARG B N 1
ATOM 4084 C CA . ARG B 1 203 ? 11.656 19.375 14.758 1 38.28 203 ARG B CA 1
ATOM 4085 C C . ARG B 1 203 ? 12.484 18.438 15.625 1 38.28 203 ARG B C 1
ATOM 4087 O O . ARG B 1 203 ? 13.719 18.531 15.641 1 38.28 203 ARG B O 1
ATOM 4094 N N . GLY B 1 204 ? 11.836 17.609 16.391 1 39.22 204 GLY B N 1
ATOM 4095 C CA . GLY B 1 204 ? 12.703 16.953 17.359 1 39.22 204 GLY B CA 1
ATOM 4096 C C . GLY B 1 204 ? 13.492 15.797 16.781 1 39.22 204 GLY B C 1
ATOM 4097 O O . GLY B 1 204 ? 13.008 15.109 15.875 1 39.22 204 GLY B O 1
ATOM 4098 N N . SER B 1 205 ? 14.883 15.883 16.844 1 43.44 205 SER B N 1
ATOM 4099 C CA . SER B 1 205 ? 15.898 14.883 16.547 1 43.44 205 SER B CA 1
ATOM 4100 C C . SER B 1 205 ? 15.359 13.469 16.734 1 43.44 205 SER B C 1
ATOM 4102 O O . SER B 1 205 ? 15.844 12.523 16.109 1 43.44 205 SER B O 1
ATOM 4104 N N . ASN B 1 206 ? 14.281 13.352 17.656 1 48.16 206 ASN B N 1
ATOM 4105 C CA . ASN B 1 206 ? 13.891 12.016 18.094 1 48.16 206 ASN B CA 1
ATOM 4106 C C . ASN B 1 206 ? 12.586 11.57 17.438 1 48.16 206 ASN B C 1
ATOM 4108 O O . ASN B 1 206 ? 11.93 10.648 17.922 1 48.16 206 ASN B O 1
ATOM 4112 N N . LYS B 1 207 ? 12.242 12.156 16.297 1 61.34 207 LYS B N 1
ATOM 4113 C CA . LYS B 1 207 ? 10.938 11.805 15.758 1 61.34 207 LYS B CA 1
ATOM 4114 C C . LYS B 1 207 ? 11.031 10.633 14.789 1 61.34 207 LYS B C 1
ATOM 4116 O O . LYS B 1 207 ? 12.062 10.43 14.148 1 61.34 207 LYS B O 1
ATOM 4121 N N . SER B 1 208 ? 10.07 9.867 14.945 1 74.94 208 SER B N 1
ATOM 4122 C CA . SER B 1 208 ? 9.969 8.664 14.133 1 74.94 208 SER B CA 1
ATOM 4123 C C . SER B 1 208 ? 9.836 9 12.656 1 74.94 208 SER B C 1
ATOM 4125 O O . SER B 1 208 ? 9.141 9.945 12.289 1 74.94 208 SER B O 1
ATOM 4127 N N . LEU B 1 209 ? 10.586 8.438 11.914 1 82.94 209 LEU B N 1
ATOM 4128 C CA . LEU B 1 209 ? 10.594 8.609 10.461 1 82.94 209 LEU B CA 1
ATOM 4129 C C . LEU B 1 209 ? 9.195 8.414 9.891 1 82.94 209 LEU B C 1
ATOM 4131 O O . LEU B 1 209 ? 8.797 9.109 8.953 1 82.94 209 LEU B O 1
ATOM 4135 N N . VAL B 1 210 ? 8.539 7.438 10.453 1 87.62 210 VAL B N 1
ATOM 4136 C CA . VAL B 1 210 ? 7.168 7.125 10.047 1 87.62 210 VAL B CA 1
ATOM 4137 C C . VAL B 1 210 ? 6.238 7.23 11.258 1 87.62 210 VAL B C 1
ATOM 4139 O O . VAL B 1 210 ? 6.469 6.59 12.281 1 87.62 210 VAL B O 1
ATOM 4142 N N . THR B 1 211 ? 5.258 8.133 11.125 1 84.44 211 THR B N 1
ATOM 4143 C CA . THR B 1 211 ? 4.312 8.281 12.219 1 84.44 211 THR B CA 1
ATOM 4144 C C . THR B 1 211 ? 3.396 7.066 12.312 1 84.44 211 THR B C 1
ATOM 4146 O O . THR B 1 211 ? 3.262 6.309 11.352 1 84.44 211 THR B O 1
ATOM 4149 N N . VAL B 1 212 ? 2.77 6.93 13.414 1 84.5 212 VAL B N 1
ATOM 4150 C CA . VAL B 1 212 ? 1.835 5.828 13.617 1 84.5 212 VAL B CA 1
ATOM 4151 C C . VAL B 1 212 ? 0.689 5.93 12.617 1 84.5 212 VAL B C 1
ATOM 4153 O O . VAL B 1 212 ? 0.229 4.914 12.086 1 84.5 212 VAL B O 1
ATOM 4156 N N . ALA B 1 213 ? 0.218 7.129 12.328 1 85.81 213 ALA B N 1
ATOM 4157 C CA . ALA B 1 213 ? -0.856 7.344 11.359 1 85.81 213 ALA B CA 1
ATOM 4158 C C . ALA B 1 213 ? -0.438 6.891 9.961 1 85.81 213 ALA B C 1
ATOM 4160 O O . ALA B 1 213 ? -1.214 6.242 9.258 1 85.81 213 ALA B O 1
ATOM 4161 N N . GLN B 1 214 ? 0.777 7.191 9.656 1 89.56 214 GLN B N 1
ATOM 4162 C CA . GLN B 1 214 ? 1.297 6.789 8.352 1 89.56 214 GLN B CA 1
ATOM 4163 C C . GLN B 1 214 ? 1.464 5.273 8.273 1 89.56 214 GLN B C 1
ATOM 4165 O O . GLN B 1 214 ? 1.146 4.664 7.254 1 89.56 214 GLN B O 1
ATOM 4170 N N . ALA B 1 215 ? 1.953 4.699 9.336 1 91.94 215 ALA B N 1
ATOM 4171 C CA . ALA B 1 215 ? 2.09 3.246 9.406 1 91.94 215 ALA B CA 1
ATOM 4172 C C . ALA B 1 215 ? 0.731 2.561 9.297 1 91.94 215 ALA B C 1
ATOM 4174 O O . ALA B 1 215 ? 0.604 1.521 8.641 1 91.94 215 ALA B O 1
ATOM 4175 N N . TYR B 1 216 ? -0.25 3.148 9.922 1 91.19 216 TYR B N 1
ATOM 4176 C CA . TYR B 1 216 ? -1.602 2.604 9.867 1 91.19 216 TYR B CA 1
ATOM 4177 C C . TYR B 1 216 ? -2.141 2.623 8.445 1 91.19 216 TYR B C 1
ATOM 4179 O O . TYR B 1 216 ? -2.699 1.632 7.969 1 91.19 216 TYR B O 1
ATOM 4187 N N . THR B 1 217 ? -1.971 3.736 7.746 1 94.75 217 THR B N 1
ATOM 4188 C CA . THR B 1 217 ? -2.414 3.846 6.359 1 94.75 217 THR B CA 1
ATOM 4189 C C . THR B 1 217 ? -1.722 2.801 5.488 1 94.75 217 THR B C 1
ATOM 4191 O O . THR B 1 217 ? -2.379 2.088 4.723 1 94.75 217 THR B O 1
ATOM 4194 N N . ALA B 1 218 ? -0.421 2.695 5.672 1 96.31 218 ALA B N 1
ATOM 4195 C CA . ALA B 1 218 ? 0.346 1.729 4.891 1 96.31 218 ALA B CA 1
ATOM 4196 C C . ALA B 1 218 ? -0.081 0.3 5.215 1 96.31 218 ALA B C 1
ATOM 4198 O O . ALA B 1 218 ? -0.153 -0.551 4.324 1 96.31 218 ALA B O 1
ATOM 4199 N N . GLY B 1 219 ? -0.297 0.103 6.469 1 96.75 219 GLY B N 1
ATOM 4200 C CA . GLY B 1 219 ? -0.702 -1.225 6.898 1 96.75 219 GLY B CA 1
ATOM 4201 C C . GLY B 1 219 ? -2.043 -1.652 6.336 1 96.75 219 GLY B C 1
ATOM 4202 O O . GLY B 1 219 ? -2.17 -2.748 5.785 1 96.75 219 GLY B O 1
ATOM 4203 N N . VAL B 1 220 ? -3.021 -0.794 6.441 1 96.94 220 VAL B N 1
ATOM 4204 C CA . VAL B 1 220 ? -4.367 -1.12 5.98 1 96.94 220 VAL B CA 1
ATOM 4205 C C . VAL B 1 220 ? -4.371 -1.266 4.461 1 96.94 220 VAL B C 1
ATOM 4207 O O . VAL B 1 220 ? -4.859 -2.266 3.928 1 96.94 220 VAL B O 1
ATOM 4210 N N . TYR B 1 221 ? -3.811 -0.305 3.791 1 98.44 221 TYR B N 1
ATOM 4211 C CA . TYR B 1 221 ? -3.752 -0.323 2.334 1 98.44 221 TYR B CA 1
ATOM 4212 C C . TYR B 1 221 ? -2.947 -1.518 1.835 1 98.44 221 TYR B C 1
ATOM 4214 O O . TYR B 1 221 ? -3.408 -2.266 0.969 1 98.44 221 TYR B O 1
ATOM 4222 N N . GLY B 1 222 ? -1.815 -1.722 2.396 1 98.56 222 GLY B N 1
ATOM 4223 C CA . GLY B 1 222 ? -0.95 -2.818 1.993 1 98.56 222 GLY B CA 1
ATOM 4224 C C . GLY B 1 222 ? -1.556 -4.184 2.256 1 98.56 222 GLY B C 1
ATOM 4225 O O . GLY B 1 222 ? -1.436 -5.094 1.432 1 98.56 222 GLY B O 1
ATOM 4226 N N . SER B 1 223 ? -2.184 -4.316 3.387 1 97.56 223 SER B N 1
ATOM 4227 C CA . SER B 1 223 ? -2.758 -5.605 3.75 1 97.56 223 SER B CA 1
ATOM 4228 C C . SER B 1 223 ? -3.863 -6.012 2.779 1 97.56 223 SER B C 1
ATOM 4230 O O . SER B 1 223 ? -4.02 -7.195 2.467 1 97.56 223 SER B O 1
ATOM 4232 N N . ALA B 1 224 ? -4.629 -5.035 2.348 1 98.44 224 ALA B N 1
ATOM 4233 C CA . ALA B 1 224 ? -5.668 -5.328 1.363 1 98.44 224 ALA B CA 1
ATOM 4234 C C . ALA B 1 224 ? -5.059 -5.832 0.058 1 98.44 224 ALA B C 1
ATOM 4236 O O . ALA B 1 224 ? -5.531 -6.82 -0.513 1 98.44 224 ALA B O 1
ATOM 4237 N N . LEU B 1 225 ? -4.004 -5.172 -0.35 1 98.38 225 LEU B N 1
ATOM 4238 C CA . LEU B 1 225 ? -3.344 -5.578 -1.585 1 98.38 225 LEU B CA 1
ATOM 4239 C C . LEU B 1 225 ? -2.771 -6.984 -1.457 1 98.38 225 LEU B C 1
ATOM 4241 O O . LEU B 1 225 ? -2.895 -7.797 -2.377 1 98.38 225 LEU B O 1
ATOM 4245 N N . ILE B 1 226 ? -2.189 -7.258 -0.342 1 97.56 226 ILE B N 1
ATOM 4246 C CA . ILE B 1 226 ? -1.593 -8.57 -0.117 1 97.56 226 ILE B CA 1
ATOM 4247 C C . ILE B 1 226 ? -2.684 -9.641 -0.119 1 97.56 226 ILE B C 1
ATOM 4249 O O . ILE B 1 226 ? -2.553 -10.664 -0.786 1 97.56 226 ILE B O 1
ATOM 4253 N N . ALA B 1 227 ? -3.777 -9.375 0.605 1 97.19 227 ALA B N 1
ATOM 4254 C CA . ALA B 1 227 ? -4.863 -10.344 0.69 1 97.19 227 ALA B CA 1
ATOM 4255 C C . ALA B 1 227 ? -5.477 -10.602 -0.684 1 97.19 227 ALA B C 1
ATOM 4257 O O . ALA B 1 227 ? -5.738 -11.758 -1.047 1 97.19 227 ALA B O 1
ATOM 4258 N N . ILE B 1 228 ? -5.645 -9.562 -1.419 1 97.31 228 ILE B N 1
ATOM 4259 C CA . ILE B 1 228 ? -6.227 -9.703 -2.75 1 97.31 228 ILE B CA 1
ATOM 4260 C C . ILE B 1 228 ? -5.246 -10.438 -3.664 1 97.31 228 ILE B C 1
ATOM 4262 O O . ILE B 1 228 ? -5.652 -11.219 -4.527 1 97.31 228 ILE B O 1
ATOM 4266 N N . GLY B 1 229 ? -3.984 -10.266 -3.436 1 94.44 229 GLY B N 1
ATOM 4267 C CA . GLY B 1 229 ? -2.965 -10.961 -4.203 1 94.44 229 GLY B CA 1
ATOM 4268 C C . GLY B 1 229 ? -2.961 -12.461 -3.961 1 94.44 229 GLY B C 1
ATOM 4269 O O . GLY B 1 229 ? -2.369 -13.219 -4.734 1 94.44 229 GLY B O 1
ATOM 4270 N N . HIS B 1 230 ? -3.607 -12.906 -2.938 1 94 230 HIS B N 1
ATOM 4271 C CA . HIS B 1 230 ? -3.617 -14.312 -2.576 1 94 230 HIS B CA 1
ATOM 4272 C C . HIS B 1 230 ? -4.863 -15.016 -3.115 1 94 230 HIS B C 1
ATOM 4274 O O . HIS B 1 230 ? -5.125 -16.172 -2.775 1 94 230 HIS B O 1
ATOM 4280 N N . GLN B 1 231 ? -5.652 -14.312 -3.912 1 95.5 231 GLN B N 1
ATOM 4281 C CA . GLN B 1 231 ? -6.848 -14.922 -4.484 1 95.5 231 GLN B CA 1
ATOM 4282 C C . GLN B 1 231 ? -6.488 -16.109 -5.375 1 95.5 231 GLN B C 1
ATOM 4284 O O . GLN B 1 231 ? -5.457 -16.094 -6.047 1 95.5 231 GLN B O 1
ATOM 4289 N N . GLU B 1 232 ? -7.383 -17.109 -5.379 1 94.56 232 GLU B N 1
ATOM 4290 C CA . GLU B 1 232 ? -7.07 -18.344 -6.098 1 94.56 232 GLU B CA 1
ATOM 4291 C C . GLU B 1 232 ? -8.023 -18.547 -7.27 1 94.56 232 GLU B C 1
ATOM 4293 O O . GLU B 1 232 ? -7.688 -19.25 -8.234 1 94.56 232 GLU B O 1
ATOM 4298 N N . ASP B 1 233 ? -9.234 -18.047 -7.109 1 96.19 233 ASP B N 1
ATOM 4299 C CA . ASP B 1 233 ? -10.164 -18.156 -8.234 1 96.19 233 ASP B CA 1
ATOM 4300 C C . ASP B 1 233 ? -9.57 -17.516 -9.492 1 96.19 233 ASP B C 1
ATOM 4302 O O . ASP B 1 233 ? -8.938 -16.453 -9.422 1 96.19 233 ASP B O 1
ATOM 4306 N N . GLU B 1 234 ? -9.828 -18.156 -10.609 1 95.44 234 GLU B N 1
ATOM 4307 C CA . GLU B 1 234 ? -9.211 -17.734 -11.859 1 95.44 234 GLU B CA 1
ATOM 4308 C C . GLU B 1 234 ? -9.555 -16.281 -12.172 1 9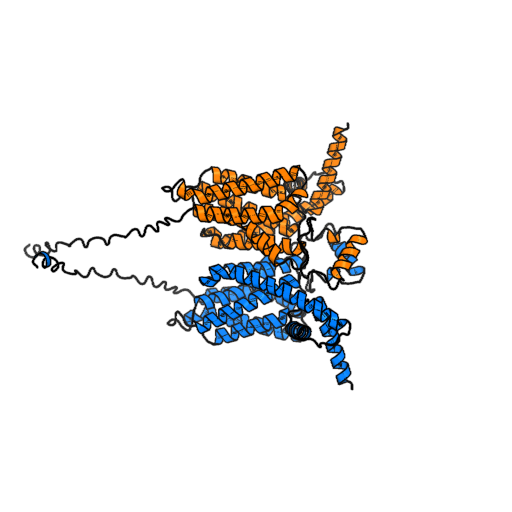5.44 234 GLU B C 1
ATOM 4310 O O . GLU B 1 234 ? -8.672 -15.492 -12.523 1 95.44 234 GLU B O 1
ATOM 4315 N N . VAL B 1 235 ? -10.766 -15.898 -12.07 1 94.69 235 VAL B N 1
ATOM 4316 C CA . VAL B 1 235 ? -11.219 -14.547 -12.375 1 94.69 235 VAL B CA 1
ATOM 4317 C C . VAL B 1 235 ? -10.633 -13.562 -11.359 1 94.69 235 VAL B C 1
ATOM 4319 O O . VAL B 1 235 ? -10.125 -12.508 -11.734 1 94.69 235 VAL B O 1
ATOM 4322 N N . MET B 1 236 ? -10.648 -13.977 -10.109 1 95.62 236 MET B N 1
ATOM 4323 C CA . MET B 1 236 ? -10.164 -13.102 -9.055 1 95.62 236 MET B CA 1
ATOM 4324 C C . MET B 1 236 ? -8.641 -12.961 -9.125 1 95.62 236 MET B C 1
ATOM 4326 O O . MET B 1 236 ? -8.102 -11.883 -8.844 1 95.62 236 MET B O 1
ATOM 4330 N N . ARG B 1 237 ? -8.023 -13.961 -9.5 1 94 237 ARG B N 1
ATOM 4331 C CA . ARG B 1 237 ? -6.574 -13.906 -9.641 1 94 237 ARG B CA 1
ATOM 4332 C C . ARG B 1 237 ? -6.168 -12.945 -10.75 1 94 237 ARG B C 1
ATOM 4334 O O . ARG B 1 237 ? -5.188 -12.211 -10.609 1 94 237 ARG B O 1
ATOM 4341 N N . LYS B 1 238 ? -6.934 -12.953 -11.742 1 92.38 238 LYS B N 1
ATOM 4342 C CA . LYS B 1 238 ? -6.586 -12.164 -12.922 1 92.38 238 LYS B CA 1
ATOM 4343 C C . LYS B 1 238 ? -7.051 -10.719 -12.773 1 92.38 238 LYS B C 1
ATOM 4345 O O . LYS B 1 238 ? -6.34 -9.789 -13.156 1 92.38 238 LYS B O 1
ATOM 4350 N N . TYR B 1 239 ? -8.172 -10.539 -12.141 1 95.88 239 TYR B N 1
ATOM 4351 C CA . TYR B 1 239 ? -8.789 -9.219 -12.234 1 95.88 239 TYR B CA 1
ATOM 4352 C C . TYR B 1 239 ? -9.078 -8.656 -10.844 1 95.88 239 TYR B C 1
ATOM 4354 O O . TYR B 1 239 ? -9.477 -7.492 -10.719 1 95.88 239 TYR B O 1
ATOM 4362 N N . GLY B 1 240 ? -8.93 -9.438 -9.836 1 96.94 240 GLY B N 1
ATOM 4363 C CA . GLY B 1 240 ? -9.281 -9 -8.492 1 96.94 240 GLY B CA 1
ATOM 4364 C C . GLY B 1 240 ? -8.57 -7.73 -8.07 1 96.94 240 GLY B C 1
ATOM 4365 O O . GLY B 1 240 ? -9.188 -6.82 -7.512 1 96.94 240 GLY B O 1
ATOM 4366 N N . MET B 1 241 ? -7.281 -7.656 -8.359 1 97.06 241 MET B N 1
ATOM 4367 C CA . MET B 1 241 ? -6.477 -6.492 -8 1 97.06 241 MET B CA 1
ATOM 4368 C C . MET B 1 241 ? -6.965 -5.246 -8.727 1 97.06 241 MET B C 1
ATOM 4370 O O . MET B 1 241 ? -7.152 -4.195 -8.109 1 97.06 241 MET B O 1
ATOM 4374 N N . MET B 1 242 ? -7.199 -5.395 -9.992 1 96.25 242 MET B N 1
ATOM 4375 C CA . MET B 1 242 ? -7.695 -4.273 -10.789 1 96.25 242 MET B CA 1
ATOM 4376 C C . MET B 1 242 ? -9.078 -3.842 -10.312 1 96.25 242 MET B C 1
ATOM 4378 O O . MET B 1 242 ? -9.352 -2.646 -10.188 1 96.25 242 MET B O 1
ATOM 4382 N N . ALA B 1 243 ? -9.922 -4.777 -10.055 1 97.62 243 ALA B N 1
ATOM 4383 C CA . ALA B 1 243 ? -11.266 -4.473 -9.57 1 97.62 243 ALA B CA 1
ATOM 4384 C C . ALA B 1 243 ? -11.211 -3.697 -8.258 1 97.62 243 ALA B C 1
ATOM 4386 O O . ALA B 1 243 ? -11.945 -2.721 -8.078 1 97.62 243 ALA B O 1
ATOM 4387 N N . PHE B 1 244 ? -10.367 -4.102 -7.418 1 98.38 244 PHE B N 1
ATOM 4388 C CA . PHE B 1 244 ? -10.219 -3.443 -6.125 1 98.38 244 PHE B CA 1
ATOM 4389 C C . PHE B 1 244 ? -9.734 -2.008 -6.301 1 98.38 244 PHE B C 1
ATOM 4391 O O . PHE B 1 244 ? -10.32 -1.079 -5.738 1 98.38 244 PHE B O 1
ATOM 4398 N N . LEU B 1 245 ? -8.727 -1.827 -7.102 1 98.31 245 LEU B N 1
ATOM 4399 C CA . LEU B 1 245 ? -8.141 -0.506 -7.297 1 98.31 245 LEU B CA 1
ATOM 4400 C C . LEU B 1 245 ? -9.125 0.428 -7.992 1 98.31 245 LEU B C 1
ATOM 4402 O O . LEU B 1 245 ? -9.258 1.594 -7.613 1 98.31 245 LEU B O 1
ATOM 4406 N N . VAL B 1 246 ? -9.766 -0.054 -8.938 1 97.56 246 VAL B N 1
ATOM 4407 C CA . VAL B 1 246 ? -10.758 0.756 -9.641 1 97.56 246 VAL B CA 1
ATOM 4408 C C . VAL B 1 246 ? -11.898 1.116 -8.688 1 97.56 246 VAL B C 1
ATOM 4410 O O . VAL B 1 246 ? -12.367 2.258 -8.68 1 97.56 246 VAL B O 1
ATOM 4413 N N . THR B 1 247 ? -12.352 0.149 -7.898 1 97.88 247 THR B N 1
ATOM 4414 C CA . THR B 1 247 ? -13.391 0.423 -6.91 1 97.88 247 THR B CA 1
ATOM 4415 C C . THR B 1 247 ? -12.938 1.503 -5.934 1 97.88 247 THR B C 1
ATOM 4417 O O . THR B 1 247 ? -13.695 2.416 -5.613 1 97.88 247 THR B O 1
ATOM 4420 N N . MET B 1 248 ? -11.719 1.396 -5.488 1 97.5 248 MET B N 1
ATOM 4421 C CA . MET B 1 248 ? -11.18 2.43 -4.609 1 97.5 248 MET B CA 1
ATOM 4422 C C . MET B 1 248 ? -11.211 3.795 -5.285 1 97.5 248 MET B C 1
ATOM 4424 O O . MET B 1 248 ? -11.609 4.789 -4.672 1 97.5 248 MET B O 1
ATOM 4428 N N . GLY B 1 249 ? -10.781 3.852 -6.543 1 96.31 249 GLY B N 1
ATOM 4429 C CA . GLY B 1 249 ? -10.812 5.098 -7.297 1 96.31 249 GLY B CA 1
ATOM 4430 C C . GLY B 1 249 ? -12.203 5.691 -7.402 1 96.31 249 GLY B C 1
ATOM 4431 O O . GLY B 1 249 ? -12.391 6.898 -7.223 1 96.31 249 GLY B O 1
ATOM 4432 N N . VAL B 1 250 ? -13.141 4.863 -7.629 1 97.06 250 VAL B N 1
ATOM 4433 C CA . VAL B 1 250 ? -14.531 5.297 -7.746 1 97.06 250 VAL B CA 1
ATOM 4434 C C . VAL B 1 250 ? -15.031 5.801 -6.395 1 97.06 250 VAL B C 1
ATOM 4436 O O . VAL B 1 250 ? -15.703 6.832 -6.316 1 97.06 250 VAL B O 1
ATOM 4439 N N . LEU B 1 251 ? -14.688 5.109 -5.352 1 97.44 251 LEU B N 1
ATOM 4440 C CA . LEU B 1 251 ? -15.117 5.5 -4.012 1 97.44 251 LEU B CA 1
ATOM 4441 C C . LEU B 1 251 ? -14.516 6.84 -3.615 1 97.44 251 LEU B C 1
ATOM 4443 O O . LEU B 1 251 ? -15.195 7.688 -3.031 1 97.44 251 LEU B O 1
ATOM 4447 N N . LEU B 1 252 ? -13.266 7.023 -3.947 1 96.06 252 LEU B N 1
ATOM 4448 C CA . LEU B 1 252 ? -12.617 8.297 -3.652 1 96.06 252 LEU B CA 1
ATOM 4449 C C . LEU B 1 252 ? -13.328 9.445 -4.352 1 96.06 252 LEU B C 1
ATOM 4451 O O . LEU B 1 252 ? -13.602 10.477 -3.732 1 96.06 252 LEU B O 1
ATOM 4455 N N . ARG B 1 253 ? -13.641 9.273 -5.559 1 94.38 253 ARG B N 1
ATOM 4456 C CA . ARG B 1 253 ? -14.32 10.312 -6.32 1 94.38 253 ARG B CA 1
ATOM 4457 C C . ARG B 1 253 ? -15.742 10.531 -5.809 1 94.38 253 ARG B C 1
ATOM 4459 O O . ARG B 1 253 ? -16.219 11.664 -5.754 1 94.38 253 ARG B O 1
ATOM 4466 N N . THR B 1 254 ? -16.375 9.43 -5.449 1 95.94 254 THR B N 1
ATOM 4467 C CA . THR B 1 254 ? -17.719 9.516 -4.906 1 95.94 254 THR B CA 1
ATOM 4468 C C . THR B 1 254 ? -17.719 10.266 -3.58 1 95.94 254 THR B C 1
ATOM 4470 O O . THR B 1 254 ? -18.562 11.148 -3.365 1 95.94 254 THR B O 1
ATOM 4473 N N . GLU B 1 255 ? -16.812 9.906 -2.74 1 95.12 255 GLU B N 1
ATOM 4474 C CA . GLU B 1 255 ? -16.734 10.586 -1.449 1 95.12 255 GLU B CA 1
ATOM 4475 C C . GLU B 1 255 ? -16.406 12.07 -1.621 1 95.12 255 GLU B C 1
ATOM 4477 O O . GLU B 1 255 ? -16.938 12.914 -0.898 1 95.12 255 GLU B O 1
ATOM 4482 N N . GLN B 1 256 ? -15.508 12.32 -2.588 1 91.88 256 GLN B N 1
ATOM 4483 C CA . GLN B 1 256 ? -15.195 13.711 -2.891 1 91.88 256 GLN B CA 1
ATOM 4484 C C . GLN B 1 256 ? -16.422 14.461 -3.391 1 91.88 256 GLN B C 1
ATOM 4486 O O . GLN B 1 256 ? -16.734 15.555 -2.912 1 91.88 256 GLN B O 1
ATOM 4491 N N . TRP B 1 257 ? -17.047 13.906 -4.273 1 92.31 257 TRP B N 1
ATOM 4492 C CA . TRP B 1 257 ? -18.219 14.523 -4.879 1 92.31 257 TRP B CA 1
ATOM 4493 C C . TRP B 1 257 ? -19.312 14.75 -3.838 1 92.31 257 TRP B C 1
ATOM 4495 O O . TRP B 1 257 ? -19.844 15.852 -3.719 1 92.31 257 TRP B O 1
ATOM 4505 N N . ALA B 1 258 ? -19.656 13.734 -3.074 1 94.44 258 ALA B N 1
ATOM 4506 C CA . ALA B 1 258 ? -20.688 13.852 -2.031 1 94.44 258 ALA B CA 1
ATOM 4507 C C . ALA B 1 258 ? -20.281 14.883 -0.983 1 94.44 258 ALA B C 1
ATOM 4509 O O . ALA B 1 258 ? -21.109 15.672 -0.528 1 94.44 258 ALA B O 1
ATOM 4510 N N . GLY B 1 259 ? -19.031 14.836 -0.604 1 91.44 259 GLY B N 1
ATOM 4511 C CA . GLY B 1 259 ? -18.531 15.805 0.353 1 91.44 259 GLY B CA 1
ATOM 4512 C C . GLY B 1 259 ? -18.688 17.234 -0.124 1 91.44 259 GLY B C 1
ATOM 4513 O O . GLY B 1 259 ? -19.047 18.125 0.655 1 91.44 259 GLY B O 1
ATOM 4514 N N . ASP B 1 260 ? -18.391 17.453 -1.392 1 87.94 260 ASP B N 1
ATOM 4515 C CA . ASP B 1 260 ? -18.5 18.797 -1.969 1 87.94 260 ASP B CA 1
ATOM 4516 C C . ASP B 1 260 ? -19.953 19.281 -1.944 1 87.94 260 ASP B C 1
ATOM 4518 O O . ASP B 1 260 ? -20.219 20.438 -1.626 1 87.94 260 ASP B O 1
ATOM 4522 N N . ILE B 1 261 ? -20.875 18.453 -2.227 1 90.56 261 ILE B N 1
ATOM 4523 C CA . ILE B 1 261 ? -22.281 18.812 -2.26 1 90.56 261 ILE B CA 1
ATOM 4524 C C . ILE B 1 261 ? -22.797 19.031 -0.837 1 90.56 261 ILE B C 1
ATOM 4526 O O . ILE B 1 261 ? -23.516 20 -0.57 1 90.56 261 ILE B O 1
ATOM 4530 N N . MET B 1 262 ? -22.422 18.156 0.083 1 90.06 262 MET B N 1
ATOM 4531 C CA . MET B 1 262 ? -22.906 18.234 1.456 1 90.06 262 MET B CA 1
ATOM 4532 C C . MET B 1 262 ? -22.328 19.453 2.172 1 90.06 262 MET B C 1
ATOM 4534 O O . MET B 1 262 ? -22.922 19.938 3.139 1 90.06 262 MET B O 1
ATOM 4538 N N . ALA B 1 263 ? -21.203 19.844 1.71 1 85.56 263 ALA B N 1
ATOM 4539 C CA . ALA B 1 263 ? -20.641 21.062 2.27 1 85.56 263 ALA B CA 1
ATOM 4540 C C . ALA B 1 263 ? -21.547 22.266 2.014 1 85.56 263 ALA B C 1
ATOM 4542 O O . ALA B 1 263 ? -21.625 23.188 2.83 1 85.56 263 ALA B O 1
ATOM 4543 N N . GLU B 1 264 ? -22.234 22.203 0.952 1 83.19 264 GLU B N 1
ATOM 4544 C CA . GLU B 1 264 ? -23.219 23.25 0.653 1 83.19 264 GLU B CA 1
ATOM 4545 C C . GLU B 1 264 ? -24.391 23.188 1.629 1 83.19 264 GLU B C 1
ATOM 4547 O O . GLU B 1 264 ? -24.922 24.234 2.018 1 83.19 264 GLU B O 1
ATOM 4552 N N . TYR B 1 265 ? -24.766 22.031 1.99 1 80.19 265 TYR B N 1
ATOM 4553 C CA . TYR B 1 265 ? -25.812 21.844 2.988 1 80.19 265 TYR B CA 1
ATOM 4554 C C . TYR B 1 265 ? -25.438 22.531 4.297 1 80.19 265 TYR B C 1
ATOM 4556 O O . TYR B 1 265 ? -26.297 23.141 4.949 1 80.19 265 TYR B O 1
ATOM 4564 N N . LEU B 1 266 ? -24.25 22.453 4.629 1 81.81 266 LEU B N 1
ATOM 4565 C CA . LEU B 1 266 ? -23.766 23.062 5.859 1 81.81 266 LEU B CA 1
ATOM 4566 C C . LEU B 1 266 ? -23.859 24.594 5.781 1 81.81 266 LEU B C 1
ATOM 4568 O O . LEU B 1 266 ? -23.953 25.266 6.812 1 81.81 266 LEU B O 1
ATOM 4572 N N . GLN B 1 267 ? -23.875 25.078 4.598 1 79.25 267 GLN B N 1
ATOM 4573 C CA . GLN B 1 267 ? -23.969 26.516 4.398 1 79.25 267 GLN B CA 1
ATOM 4574 C C . GLN B 1 267 ? -25.438 26.969 4.34 1 79.25 267 GLN B C 1
ATOM 4576 O O . GLN B 1 267 ? -25.719 28.141 4.086 1 79.25 267 GLN B O 1
ATOM 4581 N N . GLY B 1 268 ? -26.359 26.078 4.613 1 76.94 268 GLY B N 1
ATOM 4582 C CA . GLY B 1 268 ? -27.75 26.484 4.77 1 76.94 268 GLY B CA 1
ATOM 4583 C C . GLY B 1 268 ? -28.594 26.203 3.543 1 76.94 268 GLY B C 1
ATOM 4584 O O . GLY B 1 268 ? -29.766 26.578 3.486 1 76.94 268 GLY B O 1
ATOM 4585 N N . GLN B 1 269 ? -28.094 25.562 2.586 1 70.56 269 GLN B N 1
ATOM 4586 C CA . GLN B 1 269 ? -28.891 25.266 1.398 1 70.56 269 GLN B CA 1
ATOM 4587 C C . GLN B 1 269 ? -29.766 24.031 1.613 1 70.56 269 GLN B C 1
ATOM 4589 O O . GLN B 1 269 ? -29.328 23.047 2.232 1 70.56 269 GLN B O 1
ATOM 4594 N N . GLN B 1 270 ? -30.969 24.094 1.332 1 73.88 270 GLN B N 1
ATOM 4595 C CA . GLN B 1 270 ? -31.891 22.969 1.44 1 73.88 270 GLN B CA 1
ATOM 4596 C C . GLN B 1 270 ? -31.641 21.953 0.327 1 73.88 270 GLN B C 1
ATOM 4598 O O . GLN B 1 270 ? -31.25 22.312 -0.778 1 73.88 270 GLN B O 1
ATOM 4603 N N . VAL B 1 271 ? -31.812 20.688 0.681 1 74.69 271 VAL B N 1
ATOM 4604 C CA . VAL B 1 271 ? -31.672 19.594 -0.282 1 74.69 271 VAL B CA 1
ATOM 4605 C C . VAL B 1 271 ? -32.875 19.562 -1.203 1 74.69 271 VAL B C 1
ATOM 4607 O O . VAL B 1 271 ? -33.969 19.109 -0.808 1 74.69 271 VAL B O 1
ATOM 4610 N N . ARG B 1 272 ? -32.719 20.078 -2.471 1 81.06 272 ARG B N 1
ATOM 4611 C CA . ARG B 1 272 ? -33.844 20.188 -3.363 1 81.06 272 ARG B CA 1
ATOM 4612 C C . ARG B 1 272 ? -33.594 19.438 -4.672 1 81.06 272 ARG B C 1
ATOM 4614 O O . ARG B 1 272 ? -34.531 18.875 -5.258 1 81.06 272 ARG B O 1
ATOM 4621 N N . THR B 1 273 ? -32.5 19.328 -4.996 1 87.06 273 THR B N 1
ATOM 4622 C CA . THR B 1 273 ? -32.188 18.766 -6.305 1 87.06 273 THR B CA 1
ATOM 4623 C C . THR B 1 273 ? -31.891 17.266 -6.184 1 87.06 273 THR B C 1
ATOM 4625 O O . THR B 1 273 ? -31.656 16.766 -5.086 1 87.06 273 THR B O 1
ATOM 4628 N N . VAL B 1 274 ? -32.062 16.547 -7.242 1 90.56 274 VAL B N 1
ATOM 4629 C CA . VAL B 1 274 ? -31.75 15.117 -7.301 1 90.56 274 VAL B CA 1
ATOM 4630 C C . VAL B 1 274 ? -30.297 14.867 -6.902 1 90.56 274 VAL B C 1
ATOM 4632 O O . VAL B 1 274 ? -30 13.914 -6.18 1 90.56 274 VAL B O 1
ATOM 4635 N N . LYS B 1 275 ? -29.469 15.719 -7.367 1 90.31 275 LYS B N 1
ATOM 4636 C CA . LYS B 1 275 ? -28.047 15.625 -7.035 1 90.31 275 LYS B CA 1
ATOM 4637 C C . LYS B 1 275 ? -27.828 15.688 -5.523 1 90.31 275 LYS B C 1
ATOM 4639 O O . LYS B 1 275 ? -27.047 14.906 -4.973 1 90.31 275 LYS B O 1
ATOM 4644 N N . GLN B 1 276 ? -28.531 16.469 -4.906 1 91.25 276 GLN B N 1
ATOM 4645 C CA . GLN B 1 276 ? -28.406 16.641 -3.461 1 91.25 276 GLN B CA 1
ATOM 4646 C C . GLN B 1 276 ? -29 15.438 -2.723 1 91.25 276 GLN B C 1
ATOM 4648 O O . GLN B 1 276 ? -28.469 15.016 -1.689 1 91.25 276 GLN B O 1
ATOM 4653 N N . ARG B 1 277 ? -30.016 14.945 -3.225 1 93.19 277 ARG B N 1
ATOM 4654 C CA . ARG B 1 277 ? -30.625 13.773 -2.604 1 93.19 277 ARG B CA 1
ATOM 4655 C C . ARG B 1 277 ? -29.703 12.57 -2.674 1 93.19 277 ARG B C 1
ATOM 4657 O O . ARG B 1 277 ? -29.578 11.82 -1.702 1 93.19 277 ARG B O 1
ATOM 4664 N N . VAL B 1 278 ? -29.094 12.406 -3.793 1 95.19 278 VAL B N 1
ATOM 4665 C CA . VAL B 1 278 ? -28.141 11.312 -3.949 1 95.19 278 VAL B CA 1
ATOM 4666 C C . VAL B 1 278 ? -26.984 11.5 -2.975 1 95.19 278 VAL B C 1
ATOM 4668 O O . VAL B 1 278 ? -26.578 10.555 -2.301 1 95.19 278 VAL B O 1
ATOM 4671 N N . ALA B 1 279 ? -26.469 12.703 -2.896 1 95 279 ALA B N 1
ATOM 4672 C CA . ALA B 1 279 ? -25.375 13 -1.972 1 95 279 ALA B CA 1
ATOM 4673 C C . ALA B 1 279 ? -25.797 12.727 -0.529 1 95 279 ALA B C 1
ATOM 4675 O O . ALA B 1 279 ? -25 12.242 0.273 1 95 279 ALA B O 1
ATOM 4676 N N . TRP B 1 280 ? -27.031 13.016 -0.229 1 93.56 280 TRP B N 1
ATOM 4677 C CA . TRP B 1 280 ? -27.562 12.773 1.11 1 93.56 280 TRP B CA 1
ATOM 4678 C C . TRP B 1 280 ? -27.578 11.289 1.436 1 93.56 280 TRP B C 1
ATOM 4680 O O . TRP B 1 280 ? -27.203 10.883 2.541 1 93.56 280 TRP B O 1
ATOM 4690 N N . VAL B 1 281 ? -27.953 10.5 0.495 1 94.81 281 VAL B N 1
ATOM 4691 C CA . VAL B 1 281 ? -27.969 9.047 0.687 1 94.81 281 VAL B CA 1
ATOM 4692 C C . VAL B 1 281 ? -26.547 8.539 0.869 1 94.81 281 VAL B C 1
ATOM 4694 O O . VAL B 1 281 ? -26.281 7.715 1.75 1 94.81 281 VAL B O 1
ATOM 4697 N N . LEU B 1 282 ? -25.641 9.008 0.081 1 96.19 282 LEU B N 1
ATOM 4698 C CA . LEU B 1 282 ? -24.25 8.609 0.18 1 96.19 282 LEU B CA 1
ATOM 4699 C C . LEU B 1 282 ? -23.656 9.008 1.531 1 96.19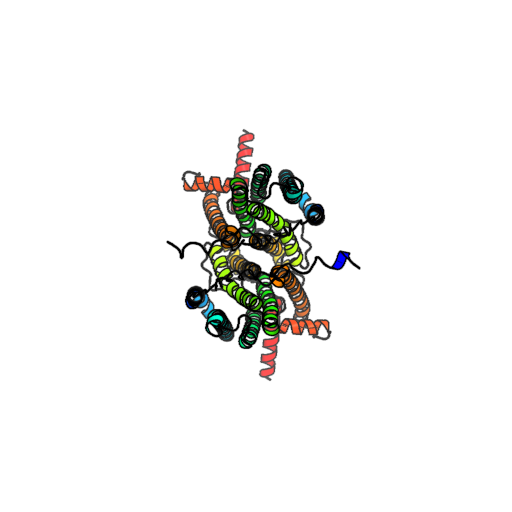 282 LEU B C 1
ATOM 4701 O O . LEU B 1 282 ? -22.938 8.227 2.156 1 96.19 282 LEU B O 1
ATOM 4705 N N . TYR B 1 283 ? -24.016 10.242 1.923 1 94.12 283 TYR B N 1
ATOM 4706 C CA . TYR B 1 283 ? -23.609 10.695 3.252 1 94.12 283 TYR B CA 1
ATOM 4707 C C . TYR B 1 283 ? -24.141 9.758 4.328 1 94.12 283 TYR B C 1
ATOM 4709 O O . TYR B 1 283 ? -23.422 9.375 5.246 1 94.12 283 TYR B O 1
ATOM 4717 N N . ARG B 1 284 ? -25.344 9.312 4.234 1 92.62 284 ARG B N 1
ATOM 4718 C CA . ARG B 1 284 ? -25.969 8.484 5.258 1 92.62 284 ARG B CA 1
ATOM 4719 C C . ARG B 1 284 ? -25.281 7.129 5.367 1 92.62 284 ARG B C 1
ATOM 4721 O O . ARG B 1 284 ? -25.156 6.578 6.465 1 92.62 284 ARG B O 1
ATOM 4728 N N . ILE B 1 285 ? -24.766 6.648 4.293 1 93.06 285 ILE B N 1
ATOM 4729 C CA . ILE B 1 285 ? -24.172 5.316 4.328 1 93.06 285 ILE B CA 1
ATOM 4730 C C . ILE B 1 285 ? -22.672 5.434 4.508 1 93.06 285 ILE B C 1
ATOM 4732 O O . ILE B 1 285 ? -21.953 4.43 4.473 1 93.06 285 ILE B O 1
ATOM 4736 N N . GLY B 1 286 ? -22.203 6.59 4.602 1 94.19 286 GLY B N 1
ATOM 4737 C CA . GLY B 1 286 ? -20.812 6.781 4.973 1 94.19 286 GLY B CA 1
ATOM 4738 C C . GLY B 1 286 ? -19.906 7.016 3.781 1 94.19 286 GLY B C 1
ATOM 4739 O O . GLY B 1 286 ? -18.672 7.023 3.922 1 94.19 286 GLY B O 1
ATOM 4740 N N . LEU B 1 287 ? -20.406 7.23 2.588 1 96.19 287 LEU B N 1
ATOM 4741 C CA . LEU B 1 287 ? -19.625 7.512 1.392 1 96.19 287 LEU B CA 1
ATOM 4742 C C . LEU B 1 287 ? -19.531 9.016 1.143 1 96.19 287 LEU B C 1
ATOM 4744 O O . LEU B 1 287 ? -20.062 9.516 0.15 1 96.19 287 LEU B O 1
ATOM 4748 N N . CYS B 1 288 ? -18.875 9.641 2.029 1 94.56 288 CYS B N 1
ATOM 4749 C CA . CYS B 1 288 ? -18.719 11.094 2.061 1 94.56 288 CYS B CA 1
ATOM 4750 C C . CYS B 1 288 ? -17.406 11.477 2.758 1 94.56 288 CYS B C 1
ATOM 4752 O O . CYS B 1 288 ? -16.969 10.789 3.682 1 94.56 288 CYS B O 1
ATOM 4754 N N . ARG B 1 289 ? -16.891 12.531 2.207 1 91 289 ARG B N 1
ATOM 4755 C CA . ARG B 1 289 ? -15.672 13.023 2.848 1 91 289 ARG B CA 1
ATOM 4756 C C . ARG B 1 289 ? -15.859 13.141 4.355 1 91 289 ARG B C 1
ATOM 4758 O O . ARG B 1 289 ? -16.828 13.75 4.824 1 91 289 ARG B O 1
ATOM 4765 N N . ILE B 1 290 ? -14.859 12.656 5.074 1 89.38 290 ILE B N 1
ATOM 4766 C CA . ILE B 1 290 ? -15.016 12.461 6.512 1 89.38 290 ILE B CA 1
ATOM 4767 C C . ILE B 1 290 ? -15.172 13.812 7.203 1 89.38 290 ILE B C 1
ATOM 4769 O O . ILE B 1 290 ? -15.938 13.938 8.164 1 89.38 290 ILE B O 1
ATOM 4773 N N . SER B 1 291 ? -14.422 14.828 6.812 1 83.81 291 SER B N 1
ATOM 4774 C CA . SER B 1 291 ? -14.523 16.141 7.453 1 83.81 291 SER B CA 1
ATOM 4775 C C . SER B 1 291 ? -15.93 16.703 7.336 1 83.81 291 SER B C 1
ATOM 4777 O O . SER B 1 291 ? -16.469 17.234 8.305 1 83.81 291 SER B O 1
ATOM 4779 N N . THR B 1 292 ? -16.484 16.531 6.203 1 87.31 292 THR B N 1
ATOM 4780 C CA . THR B 1 292 ? -17.844 17.016 5.977 1 87.31 292 THR B CA 1
ATOM 4781 C C . THR B 1 292 ? -18.859 16.141 6.699 1 87.31 292 THR B C 1
ATOM 4783 O O . THR B 1 292 ? -19.797 16.641 7.312 1 87.31 292 THR B O 1
ATOM 4786 N N . LEU B 1 293 ? -18.625 14.875 6.617 1 91 293 LEU B N 1
ATOM 4787 C CA . LEU B 1 293 ? -19.531 13.898 7.219 1 91 293 LEU B CA 1
ATOM 4788 C C . LEU B 1 293 ? -19.688 14.164 8.711 1 91 293 LEU B C 1
ATOM 4790 O O . LEU B 1 293 ? -20.812 14.211 9.227 1 91 293 LEU B O 1
ATOM 4794 N N . VAL B 1 294 ? -18.625 14.398 9.367 1 86.19 294 VAL B N 1
ATOM 4795 C CA . VAL B 1 294 ? -18.656 14.609 10.812 1 86.19 294 VAL B CA 1
ATOM 4796 C C . VAL B 1 294 ? -19.359 15.93 11.125 1 86.19 294 VAL B C 1
ATOM 4798 O O . VAL B 1 294 ? -20.125 16.016 12.094 1 86.19 294 VAL B O 1
ATOM 4801 N N . GLN B 1 295 ? -19.156 16.891 10.336 1 86.56 295 GLN B N 1
ATOM 4802 C CA . GLN B 1 295 ? -19.812 18.188 10.539 1 86.56 295 GLN B CA 1
ATOM 4803 C C . GLN B 1 295 ? -21.328 18.078 10.328 1 86.56 295 GLN B C 1
ATOM 4805 O O . GLN B 1 295 ? -22.109 18.641 11.102 1 86.56 295 GLN B O 1
ATOM 4810 N N . VAL B 1 296 ? -21.641 17.406 9.328 1 88.62 296 VAL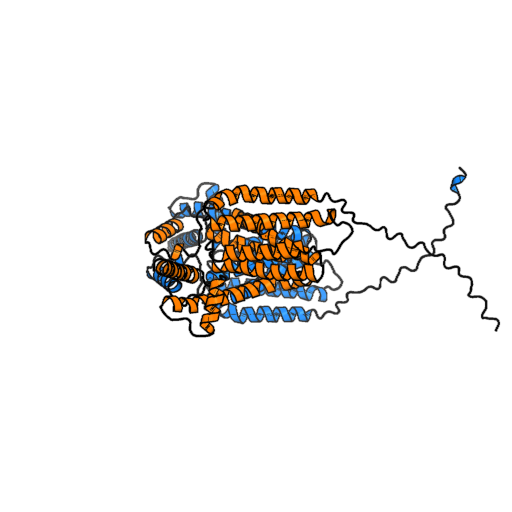 B N 1
ATOM 4811 C CA . VAL B 1 296 ? -23.062 17.234 9.047 1 88.62 296 VAL B CA 1
ATOM 4812 C C . VAL B 1 296 ? -23.734 16.438 10.156 1 88.62 296 VAL B C 1
ATOM 4814 O O . VAL B 1 296 ? -24.859 16.734 10.57 1 88.62 296 VAL B O 1
ATOM 4817 N N . ASP B 1 297 ? -23.062 15.391 10.641 1 88.06 297 ASP B N 1
ATOM 4818 C CA . ASP B 1 297 ? -23.578 14.617 11.766 1 88.06 297 ASP B CA 1
ATOM 4819 C C . ASP B 1 297 ? -23.891 15.516 12.961 1 88.06 297 ASP B C 1
ATOM 4821 O O . ASP B 1 297 ? -24.891 15.32 13.641 1 88.06 297 ASP B O 1
ATOM 4825 N N . LYS B 1 298 ? -23.047 16.438 13.195 1 86.56 298 LYS B N 1
ATOM 4826 C CA . LYS B 1 298 ? -23.234 17.344 14.312 1 86.56 298 LYS B CA 1
ATOM 4827 C C . LYS B 1 298 ? -24.469 18.219 14.109 1 86.56 298 LYS B C 1
ATOM 4829 O O . LYS B 1 298 ? -25.234 18.453 15.047 1 86.56 298 LYS B O 1
ATOM 4834 N N . VAL B 1 299 ? -24.656 18.656 12.977 1 85.75 299 VAL B N 1
ATOM 4835 C CA . VAL B 1 299 ? -25.766 19.547 12.664 1 85.75 299 VAL B CA 1
ATOM 4836 C C . VAL B 1 299 ? -27.078 18.75 12.734 1 85.75 299 VAL B C 1
ATOM 4838 O O . VAL B 1 299 ? -28.062 19.234 13.297 1 85.75 299 VAL B O 1
ATOM 4841 N N . VAL B 1 300 ? -27.062 17.594 12.203 1 83.25 300 VAL B N 1
ATOM 4842 C CA . VAL B 1 300 ? -28.25 16.75 12.18 1 83.25 300 VAL B CA 1
ATOM 4843 C C . VAL B 1 300 ? -28.625 16.328 13.594 1 83.25 300 VAL B C 1
ATOM 4845 O O . VAL B 1 300 ? -29.797 16.297 13.953 1 83.25 300 VAL B O 1
ATOM 4848 N N . SER B 1 301 ? -27.609 16.016 14.422 1 83.12 301 SER B N 1
ATOM 4849 C CA . SER B 1 301 ? -27.859 15.625 15.805 1 83.12 301 SER B CA 1
ATOM 4850 C C . SER B 1 301 ? -28.422 16.797 16.625 1 83.12 301 SER B C 1
ATOM 4852 O O . SER B 1 301 ? -29.312 16.609 17.453 1 83.12 301 SER B O 1
ATOM 4854 N N . ARG B 1 302 ? -27.969 17.969 16.438 1 79.75 302 ARG B N 1
ATOM 4855 C CA . ARG B 1 302 ? -28.453 19.156 17.125 1 79.75 302 ARG B CA 1
ATOM 4856 C C . ARG B 1 302 ? -29.906 19.469 16.75 1 79.75 302 ARG B C 1
ATOM 4858 O O . ARG B 1 302 ? -30.703 19.859 17.594 1 79.75 302 ARG B O 1
ATOM 4865 N N . SER B 1 303 ? -30.172 19.25 15.547 1 72.56 303 SER B N 1
ATOM 4866 C CA . SER B 1 303 ? -31.531 19.516 15.078 1 72.56 303 SER B CA 1
ATOM 4867 C C . SER B 1 303 ? -32.531 18.5 15.664 1 72.56 303 SER B C 1
ATOM 4869 O O . SER B 1 303 ? -33.656 18.859 15.984 1 72.56 303 SER B O 1
ATOM 4871 N N . ASN B 1 304 ? -32.031 17.328 15.875 1 72 304 ASN B N 1
ATOM 4872 C CA . ASN B 1 304 ? -32.875 16.312 16.469 1 72 304 ASN B CA 1
ATOM 4873 C C . ASN B 1 304 ? -33.094 16.562 17.953 1 72 304 ASN B C 1
ATOM 4875 O O . ASN B 1 304 ? -34.156 16.297 18.484 1 72 304 ASN B O 1
ATOM 4879 N N . ASP B 1 305 ? -32.094 17.109 18.609 1 71 305 ASP B N 1
ATOM 4880 C CA . ASP B 1 305 ? -32.219 17.438 20.031 1 71 305 ASP B CA 1
ATOM 4881 C C . ASP B 1 305 ? -33.188 18.594 20.25 1 71 305 ASP B C 1
ATOM 4883 O O . ASP B 1 305 ? -34 18.578 21.203 1 71 305 ASP B O 1
ATOM 4887 N N . VAL B 1 306 ? -33.219 19.531 19.406 1 69 306 VAL B N 1
ATOM 4888 C CA . VAL B 1 306 ? -34.094 20.688 19.516 1 69 306 VAL B CA 1
ATOM 4889 C C . VAL B 1 306 ? -35.562 20.266 19.25 1 69 306 VAL B C 1
ATOM 4891 O O . VAL B 1 306 ? -36.469 20.703 19.938 1 69 306 VAL B O 1
ATOM 4894 N N . THR B 1 307 ? -35.719 19.391 18.375 1 65.81 307 THR B N 1
ATOM 4895 C CA . THR B 1 307 ? -37.062 18.953 18.031 1 65.81 307 THR B CA 1
ATOM 4896 C C . THR B 1 307 ? -37.625 18.062 19.141 1 65.81 307 THR B C 1
ATOM 4898 O O . THR B 1 307 ? -38.844 18.031 19.344 1 65.81 307 THR B O 1
ATOM 4901 N N . SER B 1 308 ? -36.75 17.453 19.797 1 64.81 308 SER B N 1
ATOM 4902 C CA . SER B 1 308 ? -37.219 16.594 20.875 1 64.81 308 SER B CA 1
ATOM 4903 C C . SER B 1 308 ? -37.562 17.406 22.125 1 64.81 308 SER B C 1
ATOM 4905 O O . SER B 1 308 ? -38.312 16.938 22.984 1 64.81 308 SER B O 1
ATOM 4907 N N . GLU B 1 309 ? -37 18.531 22.25 1 55.47 309 GLU B N 1
ATOM 4908 C CA . GLU B 1 309 ? -37.25 19.391 23.391 1 55.47 309 GLU B CA 1
ATOM 4909 C C . GLU B 1 309 ? -38.5 20.25 23.188 1 55.47 309 GLU B C 1
ATOM 4911 O O . GLU B 1 309 ? -39 20.875 24.125 1 55.47 309 GLU B O 1
ATOM 4916 N N . GLN B 1 310 ? -39.031 20.25 22.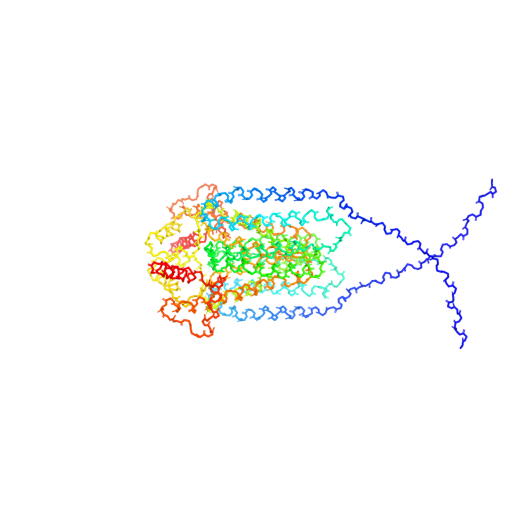016 1 46.31 310 GLN B N 1
ATOM 4917 C CA . GLN B 1 310 ? -40.312 20.922 21.797 1 46.31 310 GLN B CA 1
ATOM 4918 C C . GLN B 1 310 ? -41.469 19.922 21.828 1 46.31 310 GLN B C 1
ATOM 4920 O O . GLN B 1 310 ? -42.531 20.234 22.328 1 46.31 310 GLN B O 1
#

Foldseek 3Di:
DPVPPPPPDPPCPVPPPPPPPCPVPCCCPPLVVVVVVVCVLVVVCCVVPVVLQLVVDDPVLNVLVVLLVVLLNVLVVCLSCVCVVCVPQPLADDVVLLVSLLSNLLSLLVNLLQQQFAASLLLSLLSNLLSVLLNVLSVCCHVVSGSLSSVLSSLQSCLVSQLVVQLVVQDDPDDLPSDRHGPPVLPPPPDPVSVVVVVCLVPDPPHRPADSSRSNSCSSNVSNLVSQCPRDDPCSNVCVNVSSVVSSVVLSVQQVQLQVLLVVVVVPDDQDDPSSVVSVVCLVSRSHDNVSSVVVVVVVVVVVVVVVVD/DPVPPDPPDPPPPPPPPPPPPCVVCCCCPPLVVVVVVVCVLVVVCCVVPVVLQLVVDDPVLNVLVVLLVVLLNVLVVCLSCVCVVCVPQPLADDVVLLVSLLSNLLSLLVNLLQQQFAASLLLSLLSNLLSVLLNVLSVCCHVVSGSLSSVLSSLQSCLVSQLSVQLVVQDDPDDLPSDRDGPPVLPPPPDPVSVVVVVCLVPDPPHRPADSSRSNSCSSNVSNLVSQCPRDDPCSNVCVNVSSVVSSVVLSVQQVQLQVLLVVVVVPDDQDDPSPVVSVVCLVSRSHDNVSSVVVVVVVVVVVVVVVVD

pLDDT: mean 77.25, std 23.61, range [20.83, 98.62]

Sequence (620 aa):
MEHMAYLSGFSNETEPTPDTTDISLTLPRKTYEPLLAIIFLYGAILLSYTSKSFTSFRQNQKILVTAHTITNLIELAQYYTLPSRYPDSINFVPITSLLLGLFQVVTNFALVRRLKRGNPAIVRTTYQGAGLLRAGIVVSAYLFQSRTLYHDSIVLLHAFVYARFIIWLMTIKESFPNDEISEIDSLNTDSDKAVNKKLNELRGSNKSLVTVAQAYTAGVYGSALIAIGHQEDEVMRKYGMMAFLVTMGVLLRTEQWAGDIMAEYLQGQQVRTVKQRVAWVLYRIGLCRISTLVQVDKVVSRSNDVTSEQMEHMAYLSGFSNETEPTPDTTDISLTLPRKTYEPLLAIIFLYGAILLSYTSKSFTSFRQNQKILVTAHTITNLIELAQYYTLPSRYPDSINFVPITSLLLGLFQVVTNFALVRRLKRGNPAIVRTTYQGAGLLRAGIVVSAYLFQSRTLYHDSIVLLHAFVYARFIIWLMTIKESFPNDEISEIDSLNTDSDKAVNKKLNELRGSNKSLVTVAQAYTAGVYGSALIAIGHQEDEVMRKYGMMAFLVTMGVLLRTEQWAGDIMAEYLQGQQVRTVKQRVAWVLYRIGLCRISTLVQVDKVVSRSNDVTSEQ

Radius of gyration: 29.83 Å; Cα contacts (8 Å, |Δi|>4): 719; chains: 2; bounding box: 83×106×76 Å

Organism: NCBI:txid3140254

Nearest PDB structures (foldseek):
  8hf0-assembly1_D  TM=1.935E-01  e=6.723E+00  Drosophila melanogaster
  6m49-assembly1_B  TM=1.845E-01  e=4.581E+00  Homo sapiens
  8fbi-assembly1_A-3  TM=2.551E-01  e=3.142E-01  synthetic construct
  8hf0-assembly1_D  TM=1.951E-01  e=8.713E+00  Drosophila melanogaster

Solvent-accessible surface area (backbone atoms only — not comparable to full-atom values): 32663 Å² total; per-residue (Å²): 126,75,93,68,65,83,75,68,72,78,74,75,73,76,66,75,68,72,76,73,70,68,73,61,77,61,64,82,63,66,50,56,53,62,46,49,51,47,48,50,51,52,47,51,48,42,59,66,49,40,54,58,43,52,72,68,44,54,70,72,51,41,52,47,52,48,52,35,51,51,43,52,51,51,51,51,51,50,60,54,41,34,58,77,75,39,68,88,44,81,42,64,50,59,69,66,54,38,56,49,49,47,49,40,36,53,40,49,46,62,61,40,40,78,47,49,48,7,43,31,60,59,36,37,28,42,54,49,23,52,34,53,50,36,46,54,34,28,51,48,8,46,77,65,32,31,42,50,33,41,47,38,35,53,42,50,61,49,20,59,59,44,16,53,51,42,24,55,48,44,33,74,73,61,68,78,63,69,60,82,42,27,58,53,56,56,67,65,46,82,49,69,58,47,43,45,47,50,45,45,45,66,64,38,83,81,44,52,78,42,47,61,19,54,18,43,28,50,8,50,46,46,12,47,53,54,27,44,53,65,31,69,30,69,65,40,52,73,38,36,57,58,53,40,52,52,43,26,28,50,45,51,49,44,13,43,51,22,21,47,54,50,48,43,43,76,73,68,48,76,81,76,47,70,69,44,50,53,29,49,52,32,46,72,69,34,44,26,30,58,75,44,46,54,51,49,51,52,53,54,50,52,52,51,53,55,59,69,74,104,129,75,89,72,66,74,84,71,70,76,73,73,74,75,67,75,70,74,74,72,70,70,74,63,77,60,67,80,65,68,51,56,54,62,46,49,51,47,47,49,52,53,46,52,48,42,58,66,48,40,57,59,42,53,72,69,45,53,71,72,53,41,53,48,52,49,52,35,50,51,46,52,50,52,50,51,52,50,61,53,42,35,60,76,74,40,68,87,45,83,43,64,50,59,69,64,54,39,52,49,48,46,50,40,37,52,41,48,46,63,61,41,40,77,48,48,48,7,42,32,61,60,36,37,28,44,54,49,23,52,34,54,51,38,46,54,33,28,50,48,9,46,77,63,32,32,44,51,32,41,47,40,36,54,42,50,60,50,20,58,58,44,16,53,50,41,24,55,48,43,34,74,72,60,68,79,62,70,61,80,42,28,60,57,56,57,67,64,45,83,48,70,57,47,45,45,48,48,46,45,46,68,65,38,81,82,45,51,75,43,46,61,19,54,19,42,28,49,9,50,46,48,12,49,52,54,26,43,54,65,32,70,32,69,66,38,52,73,40,37,59,57,51,38,52,53,43,26,28,50,43,50,50,44,13,44,52,22,22,48,55,51,48,44,42,75,72,68,50,77,82,77,49,70,69,44,49,52,29,49,53,32,45,74,68,36,43,27,31,59,75,44,46,54,52,50,50,52,54,55,52,52,53,51,53,55,60,68,73,103

Secondary structure (DSSP, 8-state):
-GGGGGGS----------------------THHHHHHHHHHHHHHIIIIIHHHHTTS-HHHHHHHHHHHHHHHHHHHHHHHHHHH-TT-TT---HHHHHHHHHHHHHHHHHHTT--SBSHHHHHHHHHHHHHHHHHHHHHHHHHT-HHHHHHHHHGGGHHHHHHHHHHHH--SS---SS--BTTHHHH--SHHHHHHHHHHHHSTT--SS-HHHHHHHHHHHHHHHHHHT--SHHHHHHHHHHHHHHHHHHHHHHHHHHHHHHHHHTT----SHHHHHHHHHHHTT-S-HHHHHHHHHHHHHHHHHHHH-/-GGGSGGGG---------------------THHHHHHHHHHHHHHIIIIIHHHHTTS-HHHHHHHHHHHHHHHHHHHHHHHHHHH-TT-TT---HHHHHHHHHHHHHHHHHHTT--SBSHHHHHHHHHHHHHHHHHHHHHHHHTT-HHHHHHHHHGGGHHHHHHHHHHHH--SS---SS--BTTHHHH--SHHHHHHHHHHHHSTT--SS-HHHHHHHHHHHHHHHHHHT--SHHHHHHHHHHHHHHHHHHHHHHHHHHHHHHHHHTT----SHHHHHHHHHHHTT-S-HHHHHHHHHHHHHHHHHHHH-